Protein AF-A0A9D1SHS4-F1 (afdb_monomer_lite)

Structure (mmCIF, N/CA/C/O backbone):
data_AF-A0A9D1SHS4-F1
#
_entry.id   AF-A0A9D1SHS4-F1
#
loop_
_atom_site.group_PDB
_atom_site.id
_atom_site.type_symbol
_atom_site.label_atom_id
_atom_site.label_alt_id
_atom_site.label_comp_id
_atom_site.label_asym_id
_atom_site.label_entity_id
_atom_site.label_seq_id
_atom_site.pdbx_PDB_ins_code
_atom_site.Cartn_x
_atom_site.Cartn_y
_atom_site.Cartn_z
_atom_site.occupancy
_atom_site.B_iso_or_equiv
_atom_site.auth_seq_id
_atom_site.auth_comp_id
_atom_site.auth_asym_id
_atom_site.auth_atom_id
_atom_site.pdbx_PDB_model_num
ATOM 1 N N . MET A 1 1 ? -38.605 5.712 -16.152 1.00 85.75 1 MET A N 1
ATOM 2 C CA . MET A 1 1 ? -38.729 4.778 -17.290 1.00 85.75 1 MET A CA 1
ATOM 3 C C . MET A 1 1 ? -37.354 4.219 -17.601 1.00 85.75 1 MET A C 1
ATOM 5 O O . MET A 1 1 ? -36.401 4.992 -17.655 1.00 85.75 1 MET A O 1
ATOM 9 N N . THR A 1 2 ? -37.238 2.912 -17.841 1.00 88.75 2 THR A N 1
ATOM 10 C CA . THR A 1 2 ? -35.951 2.251 -18.119 1.00 88.75 2 THR A CA 1
ATOM 11 C C . THR A 1 2 ? -35.885 1.793 -19.576 1.00 88.75 2 THR A C 1
ATOM 13 O O . THR A 1 2 ? -36.768 1.078 -20.051 1.00 88.75 2 THR A O 1
ATOM 16 N N . LYS A 1 3 ? -34.841 2.205 -20.304 1.00 92.38 3 LYS A N 1
ATOM 17 C CA . LYS A 1 3 ? -34.629 1.820 -21.707 1.00 92.38 3 LYS A CA 1
ATOM 18 C C . LYS A 1 3 ? -34.015 0.420 -21.789 1.00 92.38 3 LYS A C 1
ATOM 20 O O . LYS A 1 3 ? -32.988 0.159 -21.162 1.00 92.38 3 LYS A O 1
ATOM 25 N N . CYS A 1 4 ? -34.614 -0.476 -22.572 1.00 91.88 4 CYS A N 1
ATOM 26 C CA . CYS A 1 4 ? -34.064 -1.812 -22.788 1.00 91.88 4 CYS A CA 1
ATOM 27 C C . CYS A 1 4 ? -32.752 -1.740 -23.586 1.00 91.88 4 CYS A C 1
ATOM 29 O O . CYS A 1 4 ? -32.713 -1.136 -24.656 1.00 91.88 4 CYS A O 1
ATOM 31 N N . ARG A 1 5 ? -31.686 -2.397 -23.108 1.00 91.38 5 ARG A N 1
ATOM 32 C CA . ARG A 1 5 ? -30.397 -2.457 -23.826 1.00 91.38 5 ARG A CA 1
ATOM 33 C C . ARG A 1 5 ? -30.445 -3.300 -25.104 1.00 91.38 5 ARG A C 1
ATOM 35 O O . ARG A 1 5 ? -29.647 -3.058 -25.998 1.00 91.38 5 ARG A O 1
ATOM 42 N N . VAL A 1 6 ? -31.361 -4.271 -25.185 1.00 94.81 6 VAL A N 1
ATOM 43 C CA . VAL A 1 6 ? -31.455 -5.200 -26.324 1.00 94.81 6 VAL A CA 1
ATOM 44 C C . VAL A 1 6 ? -32.275 -4.603 -27.465 1.00 94.81 6 VAL A C 1
ATOM 46 O O . VAL A 1 6 ? -31.805 -4.572 -28.595 1.00 94.81 6 VAL A O 1
ATOM 49 N N . CYS A 1 7 ? -33.485 -4.108 -27.183 1.00 95.31 7 CYS A N 1
ATOM 50 C CA . CYS A 1 7 ? -34.397 -3.618 -28.223 1.00 95.31 7 CYS A CA 1
ATOM 51 C C . CYS A 1 7 ? -34.624 -2.098 -28.211 1.00 95.31 7 CYS A C 1
ATOM 53 O O . CYS A 1 7 ? -35.271 -1.578 -29.110 1.00 95.31 7 CYS A O 1
ATOM 55 N N . GLY A 1 8 ? -34.126 -1.369 -27.207 1.00 93.88 8 GLY A N 1
ATOM 56 C CA . GLY A 1 8 ? -34.268 0.088 -27.124 1.00 93.88 8 GLY A CA 1
ATOM 57 C C . GLY A 1 8 ? -35.622 0.604 -26.622 1.00 93.88 8 GLY A C 1
ATOM 58 O O . GLY A 1 8 ? -35.743 1.812 -26.424 1.00 93.88 8 GLY A O 1
ATOM 59 N N . GLU A 1 9 ? -36.600 -0.270 -26.372 1.00 95.75 9 GLU A N 1
ATOM 60 C CA . GLU A 1 9 ? -37.947 0.108 -25.919 1.00 95.75 9 GLU A CA 1
ATOM 61 C C . GLU A 1 9 ? -37.932 0.695 -24.496 1.00 95.75 9 GLU A C 1
ATOM 63 O O . GLU A 1 9 ? -37.204 0.213 -23.615 1.00 95.75 9 GLU A O 1
ATOM 68 N N . LEU A 1 10 ? -38.752 1.718 -24.247 1.00 94.19 10 LEU A N 1
ATOM 69 C CA . LEU A 1 10 ? -38.924 2.324 -22.924 1.00 94.19 10 LEU A CA 1
ATOM 70 C C . LEU A 1 10 ? -39.943 1.524 -22.111 1.00 94.19 10 LEU A C 1
ATOM 72 O O . LEU A 1 10 ? -41.100 1.401 -22.496 1.00 94.19 10 LEU A O 1
ATOM 76 N N . ASN A 1 11 ? -39.518 0.991 -20.967 1.00 93.31 11 ASN A N 1
ATOM 77 C CA . ASN A 1 11 ? -40.385 0.232 -20.068 1.00 93.31 11 ASN A CA 1
ATOM 78 C C . ASN A 1 11 ? -40.709 1.053 -18.804 1.00 93.31 11 ASN A C 1
ATOM 80 O O . ASN A 1 11 ? -39.871 1.854 -18.363 1.00 93.31 11 ASN A O 1
ATOM 84 N N . PRO A 1 12 ? -41.904 0.874 -18.209 1.00 90.44 12 PRO A N 1
ATOM 85 C CA . PRO A 1 12 ? -42.254 1.501 -16.938 1.00 90.44 12 PRO A CA 1
ATOM 86 C C . PRO A 1 12 ? -41.336 1.007 -15.811 1.00 90.44 12 PRO A C 1
ATOM 88 O O . PRO A 1 12 ? -40.834 -0.120 -15.842 1.00 90.44 12 PRO A O 1
ATOM 91 N N . ASP A 1 13 ? -41.104 1.866 -14.819 1.00 84.69 13 ASP A N 1
ATOM 92 C CA . ASP A 1 13 ? -40.243 1.541 -13.681 1.00 84.69 13 ASP A CA 1
ATOM 93 C C . ASP A 1 13 ? -40.917 0.459 -12.819 1.00 84.69 13 ASP A C 1
ATOM 95 O O . ASP A 1 13 ? -42.064 0.613 -12.410 1.00 84.69 13 ASP A O 1
ATOM 99 N N . GLY A 1 14 ? -40.224 -0.661 -12.589 1.00 83.62 14 GLY A N 1
ATOM 100 C CA . GLY A 1 14 ? -40.730 -1.808 -11.817 1.00 83.62 14 GLY A CA 1
ATOM 101 C C . GLY A 1 14 ? -40.808 -3.134 -12.587 1.00 83.62 14 GLY A C 1
ATOM 102 O O . GLY A 1 14 ? -40.869 -4.196 -11.963 1.00 83.62 14 GLY A O 1
ATOM 103 N N . ASN A 1 15 ? -40.738 -3.114 -13.922 1.00 87.94 15 ASN A N 1
ATOM 104 C CA . ASN A 1 15 ? -40.711 -4.343 -14.718 1.00 87.94 15 ASN A CA 1
ATOM 105 C C . ASN A 1 15 ? -39.317 -4.990 -14.718 1.00 87.94 15 ASN A C 1
ATOM 107 O O . ASN A 1 15 ? -38.337 -4.382 -15.136 1.00 87.94 15 ASN A O 1
ATOM 111 N N . LYS A 1 16 ? -39.239 -6.268 -14.320 1.00 91.81 16 LYS A N 1
ATOM 112 C CA . LYS A 1 16 ? -37.991 -7.064 -14.335 1.00 91.81 16 LYS A CA 1
ATOM 113 C C . LYS A 1 16 ? -37.551 -7.483 -15.744 1.00 91.81 16 LYS A C 1
ATOM 115 O O . LYS A 1 16 ? -36.402 -7.870 -15.947 1.00 91.81 16 LYS A O 1
ATOM 120 N N . PHE A 1 17 ? -38.468 -7.448 -16.707 1.00 94.38 17 PHE A N 1
ATOM 121 C CA . PHE A 1 17 ? -38.255 -7.883 -18.084 1.00 94.38 17 PHE A CA 1
ATOM 122 C C . PHE A 1 17 ? -38.849 -6.861 -19.049 1.00 94.38 17 PHE A C 1
ATOM 124 O O . PHE A 1 17 ? -39.842 -6.201 -18.740 1.00 94.38 17 PHE A O 1
ATOM 131 N N . CYS A 1 18 ? -38.232 -6.727 -20.216 1.00 95.12 18 CYS A N 1
ATOM 132 C CA . CYS A 1 18 ? -38.713 -5.859 -21.273 1.00 95.12 18 CYS A CA 1
ATOM 133 C C . CYS A 1 18 ? -40.005 -6.420 -21.870 1.00 95.12 18 CYS A C 1
ATOM 135 O O . CYS A 1 18 ? -40.034 -7.573 -22.295 1.00 95.12 18 CYS A O 1
ATOM 137 N N . ALA A 1 19 ? -41.043 -5.589 -21.966 1.00 95.38 19 ALA A N 1
ATOM 138 C CA . ALA A 1 19 ? -42.333 -5.985 -22.524 1.00 95.38 19 ALA A CA 1
ATOM 139 C C . ALA A 1 19 ? -42.264 -6.352 -24.020 1.00 95.38 19 ALA A C 1
ATOM 141 O O . ALA A 1 19 ? -43.064 -7.156 -24.482 1.00 95.38 19 ALA A O 1
ATOM 142 N N . ALA A 1 20 ? -41.305 -5.792 -24.768 1.00 96.69 20 ALA A N 1
ATOM 143 C CA . ALA A 1 20 ? -41.175 -6.020 -26.208 1.00 96.69 20 ALA A CA 1
ATOM 144 C C . ALA A 1 20 ? -40.340 -7.262 -26.559 1.00 96.69 20 ALA A C 1
ATOM 146 O O . ALA A 1 20 ? -40.742 -8.055 -27.402 1.00 96.69 20 ALA A O 1
ATOM 147 N N . CYS A 1 21 ? -39.170 -7.440 -25.935 1.00 95.94 21 CYS A N 1
ATOM 148 C CA . CYS A 1 21 ? -38.231 -8.510 -26.304 1.00 95.94 21 CYS A CA 1
ATOM 149 C C . CYS A 1 21 ? -38.042 -9.595 -25.234 1.00 95.94 21 CYS A C 1
ATOM 151 O O . CYS A 1 21 ? -37.288 -10.538 -25.456 1.00 95.94 21 CYS A O 1
ATOM 153 N N . GLY A 1 22 ? -38.652 -9.456 -24.053 1.00 94.12 22 GLY A N 1
ATOM 154 C CA . GLY A 1 22 ? -38.495 -10.399 -22.939 1.00 94.12 22 GLY A CA 1
ATOM 155 C C . GLY A 1 22 ? -37.121 -10.377 -22.255 1.00 94.12 22 GLY A C 1
ATOM 156 O O . GLY A 1 22 ? -36.925 -11.077 -21.263 1.00 94.12 22 GLY A O 1
ATOM 157 N N . ALA A 1 23 ? -36.165 -9.568 -22.730 1.00 93.62 23 ALA A N 1
ATOM 158 C CA . ALA A 1 23 ? -34.849 -9.454 -22.108 1.00 93.62 23 ALA A CA 1
ATOM 159 C C . ALA A 1 23 ? -34.958 -8.901 -20.681 1.00 93.62 23 ALA A C 1
ATOM 161 O O . ALA A 1 23 ? -35.739 -7.983 -20.414 1.00 93.62 23 ALA A O 1
ATOM 162 N N . ARG A 1 24 ? -34.157 -9.440 -19.758 1.00 91.56 24 ARG A N 1
ATOM 163 C CA . ARG A 1 24 ? -34.124 -8.984 -18.365 1.00 91.56 24 ARG A CA 1
ATOM 164 C C . ARG A 1 24 ? -33.638 -7.536 -18.319 1.00 91.56 24 ARG A C 1
ATOM 166 O O . ARG A 1 24 ? -32.567 -7.219 -18.832 1.00 91.56 24 ARG A O 1
ATOM 173 N N . LEU A 1 25 ? -34.442 -6.659 -17.730 1.00 88.25 25 LEU A N 1
ATOM 174 C CA . LEU A 1 25 ? -34.037 -5.289 -17.454 1.00 88.25 25 LEU A CA 1
ATOM 175 C C . LEU A 1 25 ? -33.214 -5.358 -16.171 1.00 88.25 25 LEU A C 1
ATOM 177 O O . LEU A 1 25 ? -33.754 -5.602 -15.095 1.00 88.25 25 LEU A O 1
ATOM 181 N N . GLU A 1 26 ? -31.892 -5.257 -16.295 1.00 77.81 26 GLU A N 1
ATOM 182 C CA . GLU A 1 26 ? -31.048 -5.068 -15.120 1.00 77.81 26 GLU A CA 1
ATOM 183 C C . GLU A 1 26 ? -31.506 -3.789 -14.425 1.00 77.81 26 GLU A C 1
ATOM 185 O O . GLU A 1 26 ? -31.572 -2.722 -15.045 1.00 77.81 26 GLU A O 1
ATOM 190 N N . ASP A 1 27 ? -31.843 -3.910 -13.142 1.00 77.62 27 ASP A N 1
ATOM 191 C CA . ASP A 1 27 ? -32.099 -2.775 -12.269 1.00 77.62 27 ASP A CA 1
ATOM 192 C C . ASP A 1 27 ? -30.769 -2.015 -12.137 1.00 77.62 27 ASP A C 1
ATOM 194 O O . ASP A 1 27 ? -30.039 -2.200 -11.164 1.00 77.62 27 ASP A O 1
ATOM 198 N N . ASN A 1 28 ? -30.414 -1.187 -13.126 1.00 73.06 28 ASN A N 1
ATOM 199 C CA . ASN A 1 28 ? -29.162 -0.422 -13.132 1.00 73.06 28 ASN A CA 1
ATOM 200 C C . ASN A 1 28 ? -29.020 0.389 -11.835 1.00 73.06 28 ASN A C 1
ATOM 202 O O . ASN A 1 28 ? -27.916 0.577 -11.345 1.00 73.06 28 ASN A O 1
ATOM 206 N N . ALA A 1 29 ? -30.146 0.795 -11.239 1.00 77.44 29 ALA A N 1
ATOM 207 C CA . ALA A 1 29 ? -30.195 1.428 -9.928 1.00 77.44 29 ALA A CA 1
ATOM 208 C C . ALA A 1 29 ? -29.716 0.511 -8.787 1.00 77.44 29 ALA A C 1
ATOM 210 O O . ALA A 1 29 ? -28.988 0.970 -7.916 1.00 77.44 29 ALA A O 1
ATOM 211 N N . LYS A 1 30 ? -30.077 -0.781 -8.783 1.00 83.06 30 LYS A N 1
ATOM 212 C CA . LYS A 1 30 ? -29.597 -1.732 -7.766 1.00 83.06 30 LYS A CA 1
ATOM 213 C C . LYS A 1 30 ? -28.137 -2.096 -7.983 1.00 83.06 30 LYS A C 1
ATOM 215 O O . LYS A 1 30 ? -27.411 -2.137 -7.004 1.00 83.06 30 LYS A O 1
ATOM 220 N N . ALA A 1 31 ? -27.716 -2.312 -9.230 1.00 82.94 31 ALA A N 1
ATOM 221 C CA . ALA A 1 31 ? -26.314 -2.587 -9.547 1.00 82.94 31 ALA A CA 1
ATOM 222 C C . ALA A 1 31 ? -25.409 -1.406 -9.151 1.00 82.94 31 ALA A C 1
ATOM 224 O O . ALA A 1 31 ? -24.409 -1.601 -8.466 1.00 82.94 31 ALA A O 1
ATOM 225 N N . ALA A 1 32 ? -25.818 -0.176 -9.485 1.00 83.38 32 ALA A N 1
ATOM 226 C CA . ALA A 1 32 ? -25.113 1.035 -9.075 1.00 83.38 32 ALA A CA 1
ATOM 227 C C . ALA A 1 32 ? -25.114 1.222 -7.549 1.00 83.38 32 ALA A C 1
ATOM 229 O O . ALA A 1 32 ? -24.103 1.628 -6.987 1.00 83.38 32 ALA A O 1
ATOM 230 N N . LEU A 1 33 ? -26.216 0.895 -6.859 1.00 88.69 33 LEU A N 1
ATOM 231 C CA . LEU A 1 33 ? -26.272 0.940 -5.395 1.00 88.69 33 LEU A CA 1
ATOM 232 C C . LEU A 1 33 ? -25.323 -0.087 -4.762 1.00 88.69 33 LEU A C 1
ATOM 234 O O . LEU A 1 33 ? -24.603 0.254 -3.830 1.00 88.69 33 LEU A O 1
ATOM 238 N N . THR A 1 34 ? -25.303 -1.329 -5.253 1.00 90.44 34 THR A N 1
ATOM 239 C CA . THR A 1 34 ? -24.401 -2.367 -4.734 1.00 90.44 34 THR A CA 1
ATOM 240 C C . THR A 1 34 ? -22.940 -2.028 -4.995 1.00 90.44 34 THR A C 1
ATOM 242 O O . THR A 1 34 ? -22.117 -2.215 -4.110 1.00 90.44 34 THR A O 1
ATOM 245 N N . GLU A 1 35 ? -22.626 -1.463 -6.162 1.00 93.31 35 GLU A N 1
ATOM 246 C CA . GLU A 1 35 ? -21.274 -1.003 -6.486 1.00 93.31 35 GLU A CA 1
ATOM 247 C C . GLU A 1 35 ? -20.860 0.188 -5.608 1.00 93.31 35 GLU A C 1
ATOM 249 O O . GLU A 1 35 ? -19.741 0.228 -5.100 1.00 93.31 35 GLU A O 1
ATOM 254 N N . ALA A 1 36 ? -21.770 1.136 -5.362 1.00 92.69 36 ALA A N 1
ATOM 255 C CA . ALA A 1 36 ? -21.526 2.249 -4.450 1.00 92.69 36 ALA A CA 1
ATOM 256 C C . ALA A 1 36 ? -21.304 1.774 -3.005 1.00 92.69 36 ALA A C 1
ATOM 258 O O . ALA A 1 36 ? -20.409 2.285 -2.336 1.00 92.69 36 ALA A O 1
ATOM 259 N N . LEU A 1 37 ? -22.073 0.785 -2.535 1.00 95.12 37 LEU A N 1
ATOM 260 C CA . LEU A 1 37 ? -21.889 0.184 -1.211 1.00 95.12 37 LEU A CA 1
ATOM 261 C C . LEU A 1 37 ? -20.557 -0.560 -1.108 1.00 95.12 37 LEU A C 1
ATOM 263 O O . LEU A 1 37 ? -19.824 -0.340 -0.151 1.00 95.12 37 LEU A O 1
ATOM 267 N N . GLU A 1 38 ? -20.198 -1.368 -2.105 1.00 95.25 38 GLU A N 1
ATOM 268 C CA . GLU A 1 38 ? -18.922 -2.091 -2.114 1.00 95.25 38 GLU A CA 1
ATOM 269 C C . GLU A 1 38 ? -17.724 -1.123 -2.155 1.00 95.25 38 GLU A C 1
ATOM 271 O O . GLU A 1 38 ? -16.704 -1.343 -1.500 1.00 95.25 38 GLU A O 1
ATOM 276 N N . ASN A 1 39 ? -17.842 -0.018 -2.895 1.00 94.44 39 ASN A N 1
ATOM 277 C CA . ASN A 1 39 ? -16.818 1.025 -2.915 1.00 94.44 39 ASN A CA 1
ATOM 278 C C . ASN A 1 39 ? -16.734 1.770 -1.576 1.00 94.44 39 ASN A C 1
ATOM 280 O O . ASN A 1 39 ? -15.627 1.996 -1.089 1.00 94.44 39 ASN A O 1
ATOM 284 N N . ALA A 1 40 ? -17.871 2.085 -0.950 1.00 93.62 40 ALA A N 1
ATOM 285 C CA . ALA A 1 40 ? -17.907 2.708 0.370 1.00 93.62 40 ALA A CA 1
ATOM 286 C C . ALA A 1 40 ? -17.317 1.793 1.458 1.00 93.62 40 ALA A C 1
ATOM 288 O O . ALA A 1 40 ? -16.563 2.266 2.305 1.00 93.62 40 ALA A O 1
ATOM 289 N N . GLU A 1 41 ? -17.589 0.485 1.413 1.00 93.88 41 GLU A N 1
ATOM 290 C CA . GLU A 1 41 ? -16.980 -0.506 2.313 1.00 93.88 41 GLU A CA 1
ATOM 291 C C . GLU A 1 41 ? -15.459 -0.563 2.129 1.00 93.88 41 GLU A C 1
ATOM 293 O O . GLU A 1 41 ? -14.711 -0.485 3.104 1.00 93.88 41 GLU A O 1
ATOM 298 N N . LYS A 1 42 ? -14.976 -0.595 0.881 1.00 92.19 42 LYS A N 1
ATOM 299 C CA . LYS A 1 42 ? -13.532 -0.571 0.588 1.00 92.19 42 LYS A CA 1
ATOM 300 C C . LYS A 1 42 ? -12.858 0.719 1.050 1.00 92.19 42 LYS A C 1
ATOM 302 O O . LYS A 1 42 ? -11.709 0.676 1.491 1.00 92.19 42 LYS A O 1
ATOM 307 N N . GLU A 1 43 ? -13.516 1.866 0.908 1.00 91.06 43 GLU A N 1
ATOM 308 C CA . GLU A 1 43 ? -12.998 3.143 1.408 1.00 91.06 43 GLU A CA 1
ATOM 309 C C . GLU A 1 43 ? -12.975 3.180 2.935 1.00 91.06 43 GLU A C 1
ATOM 311 O O . GLU A 1 43 ? -11.965 3.584 3.513 1.00 91.06 43 GLU A O 1
ATOM 316 N N . PHE A 1 44 ? -14.023 2.678 3.586 1.00 93.56 44 PHE A N 1
ATOM 317 C CA . PHE A 1 44 ? -14.084 2.575 5.040 1.00 93.56 44 PHE A CA 1
ATOM 318 C C . PHE A 1 44 ? -12.993 1.650 5.593 1.00 93.56 44 PHE A C 1
ATOM 320 O O . PHE A 1 44 ? -12.296 2.015 6.541 1.00 93.56 44 PHE A O 1
ATOM 327 N N . ASP A 1 45 ? -12.768 0.496 4.963 1.00 88.44 45 ASP A N 1
ATOM 328 C CA . ASP A 1 45 ? -11.693 -0.423 5.339 1.00 88.44 45 ASP A CA 1
ATOM 329 C C . ASP A 1 45 ? -10.315 0.239 5.200 1.00 88.44 45 ASP A C 1
ATOM 331 O O . ASP A 1 45 ? -9.474 0.122 6.097 1.00 88.44 45 ASP A O 1
ATOM 335 N N . LYS A 1 46 ? -10.085 0.998 4.121 1.00 88.44 46 LYS A N 1
ATOM 336 C CA . LYS A 1 46 ? -8.841 1.764 3.928 1.00 88.44 46 LYS A CA 1
ATOM 337 C C . LYS A 1 46 ? -8.662 2.847 4.988 1.00 88.44 46 LYS A C 1
ATOM 339 O O . LYS A 1 46 ? -7.575 2.954 5.558 1.00 88.44 46 LYS A O 1
ATOM 344 N N . ASP A 1 47 ? -9.703 3.622 5.279 1.00 88.06 47 ASP A N 1
ATOM 345 C CA . ASP A 1 47 ? -9.649 4.674 6.297 1.00 88.06 47 ASP A CA 1
ATOM 346 C C . ASP A 1 47 ? -9.461 4.085 7.706 1.00 88.06 47 ASP A C 1
ATOM 348 O O . ASP A 1 47 ? -8.701 4.630 8.516 1.00 88.06 47 ASP A O 1
ATOM 352 N N . SER A 1 48 ? -10.047 2.916 7.980 1.00 90.12 48 SER A N 1
ATOM 353 C CA . SER A 1 48 ? -9.835 2.197 9.238 1.00 90.12 48 SER A CA 1
ATOM 354 C C . SER A 1 48 ? -8.361 1.806 9.416 1.00 90.12 48 SER A C 1
ATOM 356 O O . SER A 1 48 ? -7.782 2.096 10.467 1.00 90.12 48 SER A O 1
ATOM 358 N N . LEU A 1 49 ? -7.716 1.270 8.368 1.00 88.81 49 LEU A N 1
ATOM 359 C CA . LEU A 1 49 ? -6.291 0.915 8.361 1.00 88.81 49 LEU A CA 1
ATOM 360 C C . LEU A 1 49 ? -5.399 2.143 8.539 1.00 88.81 49 LEU A C 1
ATOM 362 O O . LEU A 1 49 ? -4.425 2.099 9.292 1.00 88.81 49 LEU A O 1
ATOM 366 N N . VAL A 1 50 ? -5.754 3.251 7.887 1.00 89.44 50 VAL A N 1
ATOM 367 C CA . VAL A 1 50 ? -5.058 4.534 8.017 1.00 89.44 50 VAL A CA 1
ATOM 368 C C . VAL A 1 50 ? -5.176 5.089 9.432 1.00 89.44 50 VAL A C 1
ATOM 370 O O . VAL A 1 50 ? -4.283 5.802 9.862 1.00 89.44 50 VAL A O 1
ATOM 373 N N . SER A 1 51 ? -6.212 4.782 10.204 1.00 88.44 51 SER A N 1
ATOM 374 C CA . SER A 1 51 ? -6.357 5.297 11.576 1.00 88.44 51 SER A CA 1
ATOM 375 C C . SER A 1 51 ? -5.728 4.411 12.667 1.00 88.44 51 SER A C 1
ATOM 377 O O . SER A 1 51 ? -5.715 4.803 13.839 1.00 88.44 51 SER A O 1
ATOM 379 N N . MET A 1 52 ? -5.193 3.234 12.315 1.00 85.81 52 MET A N 1
ATOM 380 C CA . MET A 1 52 ? -4.658 2.286 13.296 1.00 85.81 52 MET A CA 1
ATOM 381 C C . MET A 1 52 ? -3.291 2.721 13.840 1.00 85.81 52 MET A C 1
ATOM 383 O O . MET A 1 52 ? -2.282 2.696 13.140 1.00 85.81 52 MET A O 1
ATOM 387 N N . ASP A 1 53 ? -3.251 3.049 15.130 1.00 85.56 53 ASP A N 1
ATOM 388 C CA . ASP A 1 53 ? -2.013 3.274 15.877 1.00 85.56 53 ASP A CA 1
ATOM 389 C C . ASP A 1 53 ? -1.549 1.955 16.517 1.00 85.56 53 ASP A C 1
ATOM 391 O O . ASP A 1 53 ? -2.370 1.177 17.013 1.00 85.56 53 ASP A O 1
ATOM 395 N N . LYS A 1 54 ? -0.232 1.704 16.557 1.00 87.25 54 LYS A N 1
ATOM 396 C CA . LYS A 1 54 ? 0.349 0.463 17.109 1.00 87.25 54 LYS A CA 1
ATOM 397 C C . LYS A 1 54 ? -0.138 0.154 18.531 1.00 87.25 54 LYS A C 1
ATOM 399 O O . LYS A 1 54 ? -0.432 -0.997 18.838 1.00 87.25 54 LYS A O 1
ATOM 404 N N . SER A 1 55 ? -0.305 1.188 19.353 1.00 85.81 55 SER A N 1
ATOM 405 C CA . SER A 1 55 ? -0.763 1.084 20.742 1.00 85.81 55 SER A CA 1
ATOM 406 C C . SER A 1 55 ? -2.220 0.634 20.895 1.00 85.81 55 SER A C 1
ATOM 408 O O . SER A 1 55 ? -2.575 0.107 21.950 1.00 85.81 55 SER A O 1
ATOM 410 N N . ARG A 1 56 ? -3.063 0.813 19.866 1.00 87.06 56 ARG A N 1
ATOM 411 C CA . ARG A 1 56 ? -4.476 0.394 19.887 1.00 87.06 56 ARG A CA 1
ATOM 412 C C . ARG A 1 56 ? -4.703 -1.017 19.383 1.00 87.06 56 ARG A C 1
ATOM 414 O O . ARG A 1 56 ? -5.804 -1.542 19.530 1.00 87.06 56 ARG A O 1
ATOM 421 N N . ILE A 1 57 ? -3.699 -1.638 18.770 1.00 90.75 57 ILE A N 1
ATOM 422 C CA . ILE A 1 57 ? -3.858 -3.016 18.331 1.00 90.75 57 ILE A CA 1
ATOM 423 C C . ILE A 1 57 ? -3.822 -3.901 19.566 1.00 90.75 57 ILE A C 1
ATOM 425 O O . ILE A 1 57 ? -2.849 -3.924 20.323 1.00 90.75 57 ILE A O 1
ATOM 429 N N . THR A 1 58 ? -4.902 -4.638 19.765 1.00 93.75 58 THR A N 1
ATOM 430 C CA . THR A 1 58 ? -5.025 -5.623 20.825 1.00 93.75 58 THR A CA 1
ATOM 431 C C . THR A 1 58 ? -5.036 -7.031 20.239 1.00 93.75 58 THR A C 1
ATOM 433 O O . THR A 1 58 ? -5.357 -7.236 19.067 1.00 93.75 58 THR A O 1
ATOM 436 N N . TYR A 1 59 ? -4.635 -8.012 21.044 1.00 94.31 59 TYR A N 1
ATOM 437 C CA . TYR A 1 59 ? -4.755 -9.431 20.729 1.00 94.31 59 TYR A CA 1
ATOM 438 C C . TYR A 1 59 ? -5.518 -10.144 21.842 1.00 94.31 59 TYR A C 1
ATOM 440 O O . TYR A 1 59 ? -5.389 -9.814 23.024 1.00 94.31 59 TYR A O 1
ATOM 448 N N . VAL A 1 60 ? -6.294 -11.156 21.464 1.00 95.50 60 VAL A N 1
ATOM 449 C CA . VAL A 1 60 ? -7.011 -12.010 22.413 1.00 95.50 60 VAL A CA 1
ATOM 450 C C . VAL A 1 60 ? -6.111 -13.183 22.790 1.00 95.50 60 VAL A C 1
ATOM 452 O O . VAL A 1 60 ? -5.588 -13.892 21.928 1.00 95.50 60 VAL A O 1
ATOM 455 N N . CYS A 1 61 ? -5.892 -13.397 24.086 1.00 96.56 61 CYS A N 1
ATOM 456 C CA . CYS A 1 61 ? -5.120 -14.542 24.553 1.00 96.56 61 CYS A CA 1
ATOM 457 C C . CYS A 1 61 ? -5.877 -15.848 24.268 1.00 96.56 61 CYS A C 1
ATOM 459 O O . CYS A 1 61 ? -6.965 -16.056 24.797 1.00 96.56 61 CYS A O 1
ATOM 461 N N . SER A 1 62 ? -5.262 -16.776 23.532 1.00 95.12 62 SER A N 1
ATOM 462 C CA . SER A 1 62 ? -5.871 -18.070 23.181 1.00 95.12 62 SER A CA 1
ATOM 463 C C . SER A 1 62 ? -6.145 -19.002 24.367 1.00 95.12 62 SER A C 1
ATOM 465 O O . SER A 1 62 ? -6.828 -20.004 24.200 1.00 95.12 62 SER A O 1
ATOM 467 N N . VAL A 1 63 ? -5.604 -18.705 25.553 1.00 96.75 63 VAL A N 1
ATOM 468 C CA . VAL A 1 63 ? -5.797 -19.534 26.755 1.00 96.75 63 VAL A CA 1
ATOM 469 C C . VAL A 1 63 ? -6.858 -18.979 27.688 1.00 96.75 63 VAL A C 1
ATOM 471 O O . VAL A 1 63 ? -7.691 -19.737 28.163 1.00 96.75 63 VAL A O 1
ATOM 474 N N . CYS A 1 64 ? -6.831 -17.678 27.977 1.00 96.62 64 CYS A N 1
ATOM 475 C CA . CYS A 1 64 ? -7.734 -17.079 28.968 1.00 96.62 64 CYS A CA 1
ATOM 476 C C . CYS A 1 64 ? -8.739 -16.082 28.378 1.00 96.62 64 CYS A C 1
ATOM 478 O O . CYS A 1 64 ? -9.522 -15.506 29.129 1.00 96.62 64 CYS A O 1
ATOM 480 N N . GLY A 1 65 ? -8.688 -15.826 27.067 1.00 96.25 65 GLY A N 1
ATOM 481 C CA . GLY A 1 65 ? -9.582 -14.893 26.380 1.00 96.25 65 GLY A CA 1
ATOM 482 C C . GLY A 1 65 ? -9.380 -13.419 26.741 1.00 96.25 65 GLY A C 1
ATOM 483 O O . GLY A 1 65 ? -10.157 -12.582 26.294 1.00 96.25 65 GLY A O 1
ATOM 484 N N . SER A 1 66 ? -8.369 -13.063 27.546 1.00 97.06 66 SER A N 1
ATOM 485 C CA . SER A 1 66 ? -8.139 -11.658 27.888 1.00 97.06 66 SER A CA 1
ATOM 486 C C . SER A 1 66 ? -7.605 -10.884 26.682 1.00 97.06 66 SER A C 1
ATOM 488 O O . SER A 1 66 ? -6.756 -11.376 25.933 1.00 97.06 66 SER A O 1
ATOM 490 N N . VAL A 1 67 ? -8.101 -9.662 26.514 1.00 96.38 67 VAL A N 1
ATOM 491 C CA . VAL A 1 67 ? -7.630 -8.712 25.506 1.00 96.38 67 VAL A CA 1
ATOM 492 C C . VAL A 1 67 ? -6.370 -8.043 26.055 1.00 96.38 67 VAL A C 1
ATOM 494 O O . VAL A 1 67 ? -6.382 -7.511 27.161 1.00 96.38 67 VAL A O 1
ATOM 497 N N . ASN A 1 68 ? -5.262 -8.127 25.326 1.00 96.31 68 ASN A N 1
ATOM 498 C CA . ASN A 1 68 ? -3.974 -7.549 25.715 1.00 96.31 68 ASN A CA 1
ATOM 499 C C . ASN A 1 68 ? -3.466 -6.628 24.604 1.00 96.31 68 ASN A C 1
ATOM 501 O O . ASN A 1 68 ? -3.791 -6.830 23.436 1.00 96.31 68 ASN A O 1
ATOM 505 N N . ARG A 1 69 ? -2.631 -5.644 24.941 1.00 95.06 69 ARG A N 1
ATOM 506 C CA . ARG A 1 69 ? -2.010 -4.759 2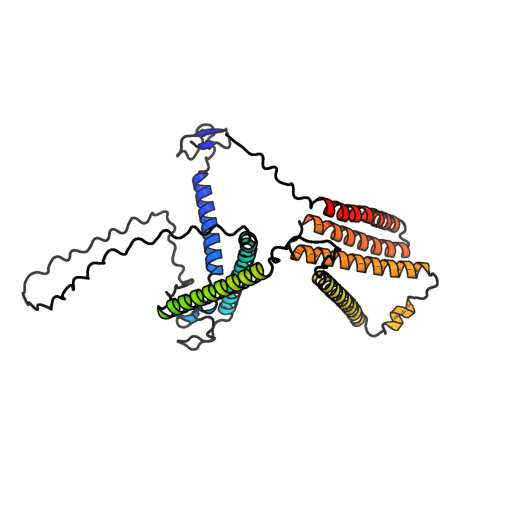3.941 1.00 95.06 69 ARG A CA 1
ATOM 507 C C . ARG A 1 69 ? -0.952 -5.516 23.139 1.00 95.06 69 ARG A C 1
ATOM 509 O O . ARG A 1 69 ? -0.219 -6.328 23.705 1.00 95.06 69 ARG A O 1
ATOM 516 N N . ILE A 1 70 ? -0.837 -5.236 21.840 1.00 94.12 70 ILE A N 1
ATOM 517 C CA . ILE A 1 70 ? 0.122 -5.916 20.953 1.00 94.12 70 ILE A CA 1
ATOM 518 C C . ILE A 1 70 ? 1.580 -5.687 21.368 1.00 94.12 70 ILE A C 1
ATOM 520 O O . ILE A 1 70 ? 2.430 -6.503 21.035 1.00 94.12 70 ILE A O 1
ATOM 524 N N . ASP A 1 71 ? 1.868 -4.613 22.108 1.00 92.44 71 ASP A N 1
ATOM 525 C CA . ASP A 1 71 ? 3.208 -4.311 22.620 1.00 92.44 71 ASP A CA 1
ATOM 526 C C . ASP A 1 71 ? 3.596 -5.185 23.829 1.00 92.44 71 ASP A C 1
ATOM 528 O O . ASP A 1 71 ? 4.771 -5.281 24.168 1.00 92.44 71 ASP A O 1
ATOM 532 N N . GLN A 1 72 ? 2.638 -5.866 24.470 1.00 94.81 72 GLN A N 1
ATOM 533 C CA . GLN A 1 72 ? 2.919 -6.776 25.583 1.00 94.81 72 GLN A CA 1
ATOM 534 C C . GLN A 1 72 ? 3.308 -8.163 25.064 1.00 94.81 72 GLN A C 1
ATOM 536 O O . GLN A 1 72 ? 2.521 -8.832 24.386 1.00 94.81 72 GLN A O 1
ATOM 541 N N . ASP A 1 73 ? 4.505 -8.631 25.416 1.00 96.12 73 ASP A N 1
ATOM 542 C CA . ASP A 1 73 ? 5.030 -9.939 24.984 1.00 96.12 73 ASP A CA 1
ATOM 543 C C . ASP A 1 73 ? 4.339 -11.133 25.647 1.00 96.12 73 ASP A C 1
ATOM 545 O O . ASP A 1 73 ? 4.409 -12.261 25.152 1.00 96.12 73 ASP A O 1
ATOM 549 N N . LYS A 1 74 ? 3.651 -10.889 26.762 1.00 97.75 74 LYS A N 1
ATOM 550 C CA . LYS A 1 74 ? 2.932 -11.893 27.545 1.00 97.75 74 LYS A CA 1
ATOM 551 C C . LYS A 1 74 ? 1.529 -11.399 27.863 1.00 97.75 74 LYS A C 1
ATOM 553 O O . LYS A 1 74 ? 1.288 -10.200 27.975 1.00 97.75 74 LYS A O 1
ATOM 558 N N . CYS A 1 75 ? 0.609 -12.338 28.031 1.00 97.75 75 CYS A N 1
ATOM 559 C CA . CYS A 1 75 ? -0.741 -12.053 28.488 1.00 97.75 75 CYS A CA 1
ATOM 560 C C . CYS A 1 75 ? -0.719 -11.533 29.934 1.00 97.75 75 CYS A C 1
ATOM 562 O O . CYS A 1 75 ? -0.196 -12.217 30.813 1.00 97.75 75 CYS A O 1
ATOM 564 N N . SER A 1 76 ? -1.372 -10.401 30.202 1.00 97.44 76 SER A N 1
ATOM 565 C CA . SER A 1 76 ? -1.483 -9.800 31.544 1.00 97.44 76 SER A CA 1
ATOM 566 C C . SER A 1 76 ? -2.141 -10.727 32.575 1.00 97.44 76 SER A C 1
ATOM 568 O O . SER A 1 76 ? -1.742 -10.744 33.733 1.00 97.44 76 SER A O 1
ATOM 570 N N . ARG A 1 77 ? -3.121 -11.538 32.150 1.00 97.88 77 ARG A N 1
ATOM 571 C CA . ARG A 1 77 ? -3.879 -12.432 33.039 1.00 97.88 77 ARG A CA 1
ATOM 572 C C . ARG A 1 77 ? -3.222 -13.791 33.311 1.00 97.88 77 ARG A C 1
ATOM 574 O O . ARG A 1 77 ? -3.224 -14.235 34.449 1.00 97.88 77 ARG A O 1
ATOM 581 N N . CYS A 1 78 ? -2.707 -14.479 32.287 1.00 97.31 78 CYS A N 1
ATOM 582 C CA . CYS A 1 78 ? -2.180 -15.850 32.426 1.00 97.31 78 CYS A CA 1
ATOM 583 C C . CYS A 1 78 ? -0.664 -15.984 32.207 1.00 97.31 78 CYS A C 1
ATOM 585 O O . CYS A 1 78 ? -0.132 -17.087 32.297 1.00 97.31 78 CYS A O 1
ATOM 587 N N . GLY A 1 79 ? 0.040 -14.905 31.849 1.00 97.62 79 GLY A N 1
ATOM 588 C CA . GLY A 1 79 ? 1.492 -14.908 31.628 1.00 97.62 79 GLY A CA 1
ATOM 589 C C . GLY A 1 79 ? 1.974 -15.643 30.370 1.00 97.62 79 GLY A C 1
ATOM 590 O O . GLY A 1 79 ? 3.168 -15.601 30.065 1.00 97.62 79 GLY A O 1
ATOM 591 N N . LYS A 1 80 ? 1.082 -16.294 29.609 1.00 97.69 80 LYS A N 1
ATOM 592 C CA . LYS A 1 80 ? 1.458 -17.016 28.386 1.00 97.69 80 LYS A CA 1
ATOM 593 C C . LYS A 1 80 ? 2.013 -16.047 27.332 1.00 97.69 80 LYS A C 1
AT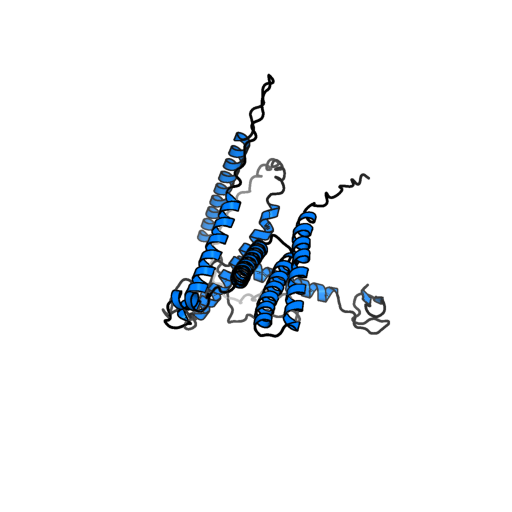OM 595 O O . LYS A 1 80 ? 1.434 -14.969 27.160 1.00 97.69 80 LYS A O 1
ATOM 600 N N . PRO A 1 81 ? 3.102 -16.401 26.623 1.00 97.12 81 PRO A N 1
ATOM 601 C CA . PRO A 1 81 ? 3.648 -15.554 25.572 1.00 97.12 81 PRO A CA 1
ATOM 602 C C . PRO A 1 81 ? 2.648 -15.356 24.434 1.00 97.12 81 PRO A C 1
ATOM 604 O O . PRO A 1 81 ? 1.870 -16.256 24.095 1.00 97.12 81 PRO A O 1
ATOM 607 N N . ARG A 1 82 ? 2.695 -14.168 23.835 1.00 96.25 82 ARG A N 1
ATOM 608 C CA . ARG A 1 82 ? 1.888 -13.800 22.673 1.00 96.25 82 ARG A CA 1
ATOM 609 C C . ARG A 1 82 ? 2.211 -14.726 21.489 1.00 96.25 82 ARG A C 1
ATOM 611 O O . ARG A 1 82 ? 3.388 -14.958 21.201 1.00 96.25 82 ARG A O 1
ATOM 618 N N . PRO A 1 83 ? 1.207 -15.234 20.756 1.00 94.38 83 PRO A N 1
ATOM 619 C CA . PRO A 1 83 ? 1.457 -15.967 19.519 1.00 94.38 83 PRO A CA 1
ATOM 620 C C . PRO A 1 83 ? 2.153 -15.067 18.486 1.00 94.38 83 PRO A C 1
ATOM 622 O O . PRO A 1 83 ? 1.723 -13.946 18.208 1.00 94.38 83 PRO A O 1
ATOM 625 N N . ARG A 1 84 ? 3.238 -15.570 17.884 1.00 94.56 84 ARG A N 1
ATOM 626 C CA . ARG A 1 84 ? 4.046 -14.824 16.903 1.00 94.56 84 ARG A CA 1
ATOM 627 C C . ARG A 1 84 ? 3.241 -14.412 15.662 1.00 94.56 84 ARG A C 1
ATOM 629 O O . ARG A 1 84 ? 3.521 -13.366 15.085 1.00 94.56 84 ARG A O 1
ATOM 636 N N . SER A 1 85 ? 2.247 -15.207 15.266 1.00 94.00 85 SER A N 1
ATOM 637 C CA . SER A 1 85 ? 1.378 -14.937 14.113 1.00 94.00 85 SER A CA 1
ATOM 638 C C . SER A 1 85 ? 0.569 -13.648 14.272 1.00 94.00 85 SER A C 1
ATOM 640 O O . SER A 1 85 ? 0.558 -12.834 13.353 1.00 94.00 85 SER A O 1
ATOM 642 N N . GLU A 1 86 ? -0.031 -13.419 15.444 1.00 89.69 86 GLU A N 1
ATOM 643 C CA . GLU A 1 86 ? -0.828 -12.214 15.727 1.00 89.69 86 GLU A CA 1
ATOM 644 C C . GLU A 1 86 ? 0.026 -10.949 15.656 1.00 89.69 86 GLU A C 1
ATOM 646 O O . GLU A 1 86 ? -0.369 -9.947 15.066 1.00 89.69 86 GLU A O 1
ATOM 651 N N . TYR A 1 87 ? 1.254 -11.024 16.174 1.00 92.00 87 TYR A N 1
ATOM 652 C CA . TYR A 1 87 ? 2.205 -9.919 16.091 1.00 92.00 87 TYR A CA 1
ATOM 653 C C . TYR A 1 87 ? 2.581 -9.575 14.649 1.00 92.00 87 TYR A C 1
ATOM 655 O O . TYR A 1 87 ? 2.572 -8.410 14.258 1.00 92.00 87 TYR A O 1
ATOM 663 N N . ILE A 1 88 ? 2.907 -10.591 13.845 1.00 94.19 88 ILE A N 1
ATOM 664 C CA . ILE A 1 88 ? 3.299 -10.387 12.446 1.00 94.19 88 ILE A CA 1
ATOM 665 C C . ILE A 1 88 ? 2.116 -9.848 11.630 1.00 94.19 88 ILE A C 1
ATOM 667 O O . ILE A 1 88 ? 2.310 -8.958 10.801 1.00 94.19 88 ILE A O 1
ATOM 671 N N . ASN A 1 89 ? 0.898 -10.335 11.877 1.00 93.25 89 ASN A N 1
ATOM 672 C CA . ASN A 1 89 ? -0.309 -9.844 11.211 1.00 93.25 89 ASN A CA 1
ATOM 673 C C . ASN A 1 89 ? -0.613 -8.386 11.581 1.00 93.25 89 ASN A C 1
ATOM 675 O O . ASN A 1 89 ? -0.885 -7.580 10.689 1.00 93.25 89 ASN A O 1
ATOM 679 N N . ALA A 1 90 ? -0.496 -8.027 12.862 1.00 89.81 90 ALA A N 1
ATOM 680 C CA . ALA A 1 90 ? -0.637 -6.651 13.329 1.00 89.81 90 ALA A CA 1
ATOM 681 C C . ALA A 1 90 ? 0.386 -5.712 12.669 1.00 89.81 90 ALA A C 1
ATOM 683 O O . ALA A 1 90 ? 0.009 -4.684 12.110 1.00 89.81 90 ALA A O 1
ATOM 684 N N . LEU A 1 91 ? 1.669 -6.096 12.650 1.00 92.62 91 LEU A N 1
ATOM 685 C CA . LEU A 1 91 ? 2.718 -5.315 11.987 1.00 92.62 91 LEU A CA 1
ATOM 686 C C . LEU A 1 91 ? 2.474 -5.155 10.484 1.00 92.62 91 LEU A C 1
ATOM 688 O O . LEU A 1 91 ? 2.716 -4.082 9.932 1.00 92.62 91 LEU A O 1
ATOM 692 N N . ARG A 1 92 ? 1.983 -6.204 9.811 1.00 95.44 92 ARG A N 1
ATOM 693 C CA . ARG A 1 92 ? 1.650 -6.137 8.384 1.00 95.44 92 ARG A CA 1
ATOM 694 C C . ARG A 1 92 ? 0.537 -5.120 8.121 1.00 95.44 92 ARG A C 1
ATOM 696 O O . ARG A 1 92 ? 0.666 -4.350 7.174 1.00 95.44 92 ARG A O 1
ATOM 703 N N . ARG A 1 93 ? -0.505 -5.084 8.961 1.00 91.44 93 ARG A N 1
ATOM 704 C CA . ARG A 1 93 ? -1.610 -4.116 8.844 1.00 91.44 93 ARG A CA 1
ATOM 705 C C . ARG A 1 93 ? -1.164 -2.679 9.105 1.00 91.44 93 ARG A C 1
ATOM 707 O O . ARG A 1 93 ? -1.532 -1.804 8.333 1.00 91.44 93 ARG A O 1
ATOM 714 N N . ILE A 1 94 ? -0.321 -2.446 10.118 1.00 91.94 94 ILE A N 1
ATOM 715 C CA . ILE A 1 94 ? 0.251 -1.110 10.377 1.00 91.94 94 ILE A CA 1
ATOM 716 C C . ILE A 1 94 ? 1.032 -0.631 9.156 1.00 91.94 94 ILE A C 1
ATOM 718 O O . ILE A 1 94 ? 0.786 0.460 8.657 1.00 91.94 94 ILE A O 1
ATOM 722 N N . LYS A 1 95 ? 1.918 -1.477 8.619 1.00 95.06 95 LYS A N 1
ATOM 723 C CA . LYS A 1 95 ? 2.732 -1.122 7.452 1.00 95.06 95 LYS A CA 1
ATOM 724 C C . LYS A 1 95 ? 1.879 -0.838 6.207 1.00 95.06 95 LYS A C 1
ATOM 726 O O . LYS A 1 95 ? 2.220 0.035 5.417 1.00 95.06 95 LYS A O 1
ATOM 731 N N . GLN A 1 96 ? 0.772 -1.563 6.030 1.00 94.31 96 GLN A N 1
ATOM 732 C CA . GLN A 1 96 ? -0.204 -1.284 4.970 1.00 94.31 96 GLN A CA 1
ATOM 733 C C . GLN A 1 96 ? -0.906 0.066 5.185 1.00 94.31 96 GLN A C 1
ATOM 735 O O . GLN A 1 96 ? -1.018 0.840 4.239 1.00 94.31 96 GLN A O 1
ATOM 740 N N . GLY A 1 97 ? -1.323 0.377 6.415 1.00 93.38 97 GLY A N 1
ATOM 741 C CA . GLY A 1 97 ? -1.912 1.673 6.765 1.00 93.38 97 GLY A CA 1
ATOM 742 C C . GLY A 1 97 ? -0.944 2.847 6.576 1.00 93.38 97 GLY A C 1
ATOM 743 O O . GLY A 1 97 ? -1.340 3.891 6.062 1.00 93.38 97 GLY A O 1
ATOM 744 N N . GLU A 1 98 ? 0.334 2.673 6.919 1.00 93.94 98 GLU A N 1
ATOM 745 C CA . GLU A 1 98 ? 1.391 3.670 6.689 1.00 93.94 98 GLU A CA 1
ATOM 746 C C . GLU A 1 98 ? 1.613 3.942 5.197 1.00 93.94 98 GLU A C 1
ATOM 748 O O . GLU A 1 98 ? 1.670 5.103 4.796 1.00 93.94 98 GLU A O 1
ATOM 753 N N . ALA A 1 99 ? 1.660 2.897 4.365 1.00 94.06 99 ALA A N 1
ATOM 754 C CA . ALA A 1 99 ? 1.778 3.055 2.916 1.00 94.06 99 ALA A CA 1
ATOM 755 C C . ALA A 1 99 ? 0.584 3.830 2.325 1.00 94.06 99 ALA A C 1
ATOM 757 O O . ALA A 1 99 ? 0.774 4.721 1.500 1.00 94.06 99 ALA A O 1
ATOM 758 N N . LEU A 1 100 ? -0.639 3.550 2.797 1.00 93.62 100 LEU A N 1
ATOM 759 C CA . LEU A 1 100 ? -1.843 4.285 2.390 1.00 93.62 100 LEU A CA 1
ATOM 760 C C . LEU A 1 100 ? -1.831 5.747 2.871 1.00 93.62 100 LEU A C 1
ATOM 762 O O . LEU A 1 100 ? -2.275 6.637 2.143 1.00 93.62 100 LEU A O 1
ATOM 766 N N . ARG A 1 101 ? -1.308 6.023 4.076 1.00 92.06 101 ARG A N 1
ATOM 767 C CA . ARG A 1 101 ? -1.103 7.399 4.571 1.00 92.06 101 ARG A CA 1
ATOM 768 C C . ARG A 1 101 ? -0.143 8.170 3.673 1.00 92.06 101 ARG A C 1
ATOM 770 O O . ARG A 1 101 ? -0.430 9.318 3.341 1.00 92.06 101 ARG A O 1
ATOM 777 N N . GLU A 1 102 ? 0.973 7.555 3.291 1.00 93.50 102 GLU A N 1
ATOM 778 C CA . GLU A 1 102 ? 1.965 8.171 2.407 1.00 93.50 102 GLU A CA 1
ATOM 779 C C . GLU A 1 102 ? 1.370 8.447 1.020 1.00 93.50 102 GLU A C 1
ATOM 781 O O . GLU A 1 102 ? 1.470 9.570 0.522 1.00 93.50 102 GLU A O 1
ATOM 786 N N . GLU A 1 103 ? 0.652 7.480 0.442 1.00 91.81 103 GLU A N 1
ATOM 787 C CA . GLU A 1 103 ? -0.065 7.657 -0.825 1.00 91.81 103 GLU A CA 1
ATOM 788 C C . GLU A 1 103 ? -1.055 8.832 -0.745 1.00 91.81 103 GLU A C 1
ATOM 790 O O . GLU A 1 103 ? -1.001 9.755 -1.564 1.00 91.81 103 GLU A O 1
ATOM 795 N N . ARG A 1 104 ? -1.889 8.888 0.300 1.00 90.31 104 ARG A N 1
ATOM 796 C CA . ARG A 1 104 ? -2.835 9.997 0.507 1.00 90.31 104 ARG A CA 1
ATOM 797 C C . ARG A 1 104 ? -2.121 11.338 0.692 1.00 90.31 104 ARG A C 1
ATOM 799 O O . ARG A 1 104 ? -2.559 12.342 0.131 1.00 90.31 104 ARG A O 1
ATOM 806 N N . ALA A 1 105 ? -1.009 11.370 1.425 1.00 90.88 105 ALA A N 1
ATOM 807 C CA . ALA A 1 105 ? -0.215 12.581 1.611 1.00 90.88 105 ALA A CA 1
ATOM 808 C C . ALA A 1 105 ? 0.344 13.107 0.277 1.00 90.88 105 ALA A C 1
ATOM 810 O O . ALA A 1 105 ? 0.310 14.317 0.035 1.00 90.88 105 ALA A O 1
ATOM 811 N N . THR A 1 106 ? 0.785 12.220 -0.624 1.00 90.75 106 THR A N 1
ATOM 812 C CA . THR A 1 106 ? 1.264 12.627 -1.958 1.00 90.75 106 THR A CA 1
ATOM 813 C C . THR A 1 106 ? 0.162 13.214 -2.842 1.00 90.75 106 THR A C 1
ATOM 815 O O . THR A 1 106 ? 0.433 14.146 -3.601 1.00 90.75 106 THR A O 1
ATOM 818 N N . LEU A 1 107 ? -1.079 12.733 -2.712 1.00 86.62 107 LEU A N 1
ATOM 819 C CA . LEU A 1 107 ? -2.230 13.249 -3.461 1.00 86.62 107 LEU A CA 1
ATOM 820 C C . LEU A 1 107 ? -2.708 14.618 -2.955 1.00 86.62 107 LEU A C 1
ATOM 822 O O . LEU A 1 107 ? -3.165 15.438 -3.751 1.00 86.62 107 LEU A O 1
ATOM 826 N N . VAL A 1 108 ? -2.584 14.890 -1.652 1.00 83.75 108 VAL A N 1
ATOM 827 C CA . VAL A 1 108 ? -3.046 16.150 -1.035 1.00 83.75 108 VAL A CA 1
ATOM 828 C C . VAL A 1 108 ? -2.003 17.274 -1.140 1.00 83.75 108 VAL A C 1
ATOM 830 O O . VAL A 1 108 ? -2.365 18.442 -1.302 1.00 83.75 108 VAL A O 1
ATOM 833 N N . ALA A 1 109 ? -0.706 16.945 -1.127 1.00 76.19 109 ALA A N 1
ATOM 834 C CA . ALA A 1 109 ? 0.394 17.914 -1.189 1.00 76.19 109 ALA A CA 1
ATOM 835 C C . ALA A 1 109 ? 0.319 18.978 -2.318 1.00 76.19 109 ALA A C 1
ATOM 837 O O . ALA A 1 109 ? 0.658 20.132 -2.048 1.00 76.19 109 ALA A O 1
ATOM 838 N N . PRO A 1 110 ? -0.110 18.683 -3.565 1.00 70.81 110 PRO A N 1
ATOM 839 C CA . PRO A 1 110 ? -0.141 19.692 -4.627 1.00 70.81 110 PRO A CA 1
ATOM 840 C C . PRO A 1 110 ? -1.300 20.699 -4.525 1.00 70.81 110 PRO A C 1
ATOM 842 O O . PRO A 1 110 ? -1.231 21.745 -5.170 1.00 70.81 110 PRO A O 1
ATOM 845 N N . ILE A 1 111 ? -2.343 20.428 -3.733 1.00 64.12 111 ILE A N 1
ATOM 846 C CA . ILE A 1 111 ? -3.525 21.308 -3.636 1.00 64.12 111 ILE A CA 1
ATOM 847 C C . ILE A 1 111 ? -3.284 22.446 -2.630 1.00 64.12 111 ILE A C 1
ATOM 849 O O . ILE A 1 111 ? -3.739 23.566 -2.842 1.00 64.12 111 ILE A O 1
ATOM 853 N N . ALA A 1 112 ? -2.475 22.211 -1.593 1.00 57.03 112 ALA A N 1
ATOM 854 C CA . ALA A 1 112 ? -2.207 23.185 -0.529 1.00 57.03 112 ALA A CA 1
ATOM 855 C C . ALA A 1 112 ? -1.378 24.420 -0.959 1.00 57.03 112 ALA A C 1
ATOM 857 O O . ALA A 1 112 ? -1.191 25.337 -0.166 1.00 57.03 112 ALA A O 1
ATOM 858 N N . VAL A 1 113 ? -0.881 24.475 -2.202 1.00 62.03 113 VAL A N 1
ATOM 859 C CA . VAL A 1 113 ? -0.112 25.625 -2.730 1.00 62.03 113 VAL A CA 1
ATOM 860 C C . VAL A 1 113 ? -0.989 26.562 -3.584 1.00 62.03 113 VAL A C 1
ATOM 862 O O . VAL A 1 113 ? -0.533 27.614 -4.037 1.00 62.03 113 VAL A O 1
ATOM 865 N N . ALA A 1 114 ? -2.262 26.223 -3.810 1.00 54.28 114 ALA A N 1
ATOM 866 C CA . ALA A 1 114 ? -3.179 27.035 -4.603 1.00 54.28 114 ALA A CA 1
ATOM 867 C C . ALA A 1 114 ? -3.858 28.121 -3.750 1.00 54.28 114 ALA A C 1
ATOM 869 O O . ALA A 1 114 ? -4.974 27.929 -3.295 1.00 54.28 114 ALA A O 1
ATOM 870 N N . ALA A 1 115 ? -3.165 29.258 -3.622 1.00 59.22 115 ALA A N 1
ATOM 871 C CA . ALA A 1 115 ? -3.626 30.574 -3.160 1.00 59.22 115 ALA A CA 1
ATOM 872 C C . ALA A 1 115 ? -4.253 30.652 -1.744 1.00 59.22 115 ALA A C 1
ATOM 874 O O . ALA A 1 115 ? -5.157 29.891 -1.414 1.00 59.22 115 ALA A O 1
ATOM 875 N N . PRO A 1 116 ? -3.836 31.618 -0.902 1.00 60.00 116 PRO A N 1
ATOM 876 C CA . PRO A 1 116 ? -4.556 31.906 0.331 1.00 60.00 116 PRO A CA 1
ATOM 877 C C . PRO A 1 116 ? -5.995 32.277 -0.037 1.00 60.00 116 PRO A C 1
ATOM 879 O O . PRO A 1 116 ? -6.231 33.276 -0.719 1.00 60.00 116 PRO A O 1
ATOM 882 N N . VAL A 1 117 ? -6.952 31.447 0.379 1.00 58.22 117 VAL A N 1
ATOM 883 C CA . VAL A 1 117 ? -8.357 31.849 0.416 1.00 58.22 117 VAL A CA 1
ATOM 884 C C . VAL A 1 117 ? -8.388 33.112 1.279 1.00 58.22 117 VAL A C 1
ATOM 886 O O . VAL A 1 117 ? -7.848 33.072 2.388 1.00 58.22 117 VAL A O 1
ATOM 889 N N . PRO A 1 118 ? -8.908 34.246 0.774 1.00 66.38 118 PRO A N 1
ATOM 890 C CA . PRO A 1 118 ? -9.008 35.458 1.566 1.00 66.38 118 PRO A CA 1
ATOM 891 C C . PRO A 1 118 ? -9.768 35.108 2.839 1.00 66.38 118 PRO A C 1
ATOM 893 O O . PRO A 1 118 ? -10.891 34.608 2.781 1.00 66.38 118 PRO A O 1
ATOM 896 N N . VAL A 1 119 ? -9.095 35.294 3.972 1.00 65.44 119 VAL A N 1
ATOM 897 C CA . VAL A 1 119 ? -9.687 35.189 5.300 1.00 65.44 119 VAL A CA 1
ATOM 898 C C . VAL A 1 119 ? -10.851 36.169 5.301 1.00 65.44 119 VAL A C 1
ATOM 900 O O . VAL A 1 119 ? -10.630 37.378 5.312 1.00 65.44 119 VAL A O 1
ATOM 903 N N . LEU A 1 120 ? -12.079 35.656 5.186 1.00 66.88 120 LEU A N 1
ATOM 904 C CA . LEU A 1 120 ? -13.255 36.449 5.495 1.00 66.88 120 LEU A CA 1
ATOM 905 C C . LEU A 1 120 ? -13.124 36.819 6.968 1.00 66.88 120 LEU A C 1
ATOM 907 O O . LEU A 1 120 ? -13.035 35.948 7.835 1.00 66.88 120 LEU A O 1
ATOM 911 N N . GLU A 1 121 ? -13.010 38.122 7.190 1.00 72.69 121 GLU A N 1
ATOM 912 C CA . GLU A 1 121 ? -13.024 38.771 8.488 1.00 72.69 121 GLU A CA 1
ATOM 913 C C . GLU A 1 121 ? -14.187 38.179 9.300 1.00 72.69 121 GLU A C 1
ATOM 915 O O . GLU A 1 121 ? -15.313 38.153 8.793 1.00 72.69 121 GLU A O 1
ATOM 920 N N . PRO A 1 122 ? -13.931 37.603 10.488 1.00 62.88 122 PRO A N 1
ATOM 921 C CA . PRO A 1 122 ? -14.984 36.991 11.279 1.00 62.88 122 PRO A CA 1
ATOM 922 C C . PRO A 1 122 ? -16.018 38.064 11.611 1.00 62.88 122 PRO A C 1
ATOM 924 O O . PRO A 1 122 ? -15.690 39.061 12.258 1.00 62.88 122 PRO A O 1
ATOM 927 N N . GLU A 1 123 ? -17.256 37.863 11.152 1.00 67.62 123 GLU A N 1
ATOM 928 C CA . GLU A 1 123 ? -18.379 38.660 11.628 1.00 67.62 123 GLU A CA 1
ATOM 929 C C . GLU A 1 123 ? -18.385 38.615 13.166 1.00 67.62 123 GLU A C 1
ATOM 931 O O . GLU A 1 123 ? -18.166 37.545 13.751 1.00 67.62 123 GLU A O 1
ATOM 936 N N . PRO A 1 124 ? -18.562 39.771 13.831 1.00 67.56 124 PRO A N 1
ATOM 937 C CA . PRO A 1 124 ? -18.508 39.867 15.280 1.00 67.56 124 PRO A CA 1
ATOM 938 C C . PRO A 1 124 ? -19.520 38.901 15.890 1.00 67.56 124 PRO A C 1
ATOM 940 O O . PRO A 1 124 ? -20.702 38.920 15.551 1.00 67.56 124 PRO A O 1
ATOM 943 N N . ALA A 1 125 ? -19.019 38.034 16.771 1.00 62.59 125 ALA A N 1
ATOM 944 C CA . ALA A 1 125 ? -19.823 37.048 17.467 1.00 62.59 125 ALA A CA 1
ATOM 945 C C . ALA A 1 125 ? -21.019 37.742 18.147 1.00 62.59 125 ALA A C 1
ATOM 947 O O . ALA A 1 125 ? -20.800 38.716 18.875 1.00 62.59 125 ALA A O 1
ATOM 948 N N . PRO A 1 126 ? -22.261 37.273 17.925 1.00 66.44 126 PRO A N 1
ATOM 949 C CA . PRO A 1 126 ? -23.402 37.770 18.672 1.00 66.44 126 PRO A CA 1
ATOM 950 C C . PRO A 1 126 ? -23.173 37.520 20.164 1.00 66.44 126 PRO A C 1
ATOM 952 O O . PRO A 1 126 ? -22.743 36.444 20.585 1.00 66.44 126 PRO A O 1
ATOM 955 N N . GLU A 1 127 ? -23.414 38.579 20.927 1.00 69.00 127 GLU A N 1
ATOM 956 C CA . GLU A 1 127 ? -23.283 38.665 22.375 1.00 69.00 127 GLU A CA 1
ATOM 957 C C . GLU A 1 127 ? -24.038 37.496 23.044 1.00 69.00 127 GLU A C 1
ATOM 959 O O . GLU A 1 127 ? -25.178 37.215 22.665 1.00 69.00 127 GLU A O 1
ATOM 964 N N . PRO A 1 128 ? -23.416 36.762 23.985 1.00 58.84 128 PRO A N 1
ATOM 965 C CA . PRO A 1 128 ? -24.030 35.584 24.582 1.00 58.84 128 PRO A CA 1
ATOM 966 C C . PRO A 1 128 ? -25.262 35.983 25.398 1.00 58.84 128 PRO A C 1
ATOM 968 O O . PRO A 1 128 ? -25.153 36.666 26.417 1.00 58.84 128 PRO A O 1
ATOM 971 N N . GLU A 1 129 ? -26.435 35.522 24.960 1.00 67.19 129 GLU A N 1
ATOM 972 C CA . GLU A 1 129 ? -27.654 35.588 25.760 1.00 67.19 129 GLU A CA 1
ATOM 973 C C . GLU A 1 129 ? -27.440 34.856 27.102 1.00 67.19 129 GLU A C 1
ATOM 975 O O . GLU A 1 129 ? -26.824 33.782 27.136 1.00 67.19 129 GLU A O 1
ATOM 980 N N . PRO A 1 130 ? -27.919 35.426 28.222 1.00 62.00 130 PRO A N 1
ATOM 981 C CA . PRO A 1 130 ? -27.713 34.870 29.552 1.00 62.00 130 PRO A CA 1
ATOM 982 C C . PRO A 1 130 ? -28.370 33.491 29.665 1.00 62.00 130 PRO A C 1
ATOM 984 O O . PRO A 1 130 ? -29.587 33.348 29.550 1.00 62.00 130 PRO A O 1
ATOM 987 N N . GLN A 1 131 ? -27.548 32.470 29.910 1.00 58.28 131 GLN A N 1
ATOM 988 C CA . GLN A 1 131 ? -28.022 31.129 30.232 1.00 58.28 131 GLN A CA 1
ATOM 989 C C . GLN A 1 131 ? -28.838 31.168 31.535 1.00 58.28 131 GLN A C 1
ATOM 991 O O . GLN A 1 131 ? -28.320 31.646 32.548 1.00 58.28 131 GLN A O 1
ATOM 996 N N . PRO A 1 132 ? -30.086 30.664 31.540 1.00 57.50 132 PRO A N 1
ATOM 997 C CA . PRO A 1 132 ? -30.857 30.525 32.762 1.00 57.50 132 PRO A CA 1
ATOM 998 C C . PRO A 1 132 ? -30.214 29.484 33.683 1.00 57.50 132 PRO A C 1
ATOM 1000 O O . PRO A 1 132 ? -29.828 28.388 33.273 1.00 57.50 132 PRO A O 1
ATOM 1003 N N . GLU A 1 133 ? -30.096 29.890 34.940 1.00 61.94 133 GLU A N 1
ATOM 1004 C CA . GLU A 1 133 ? -29.595 29.140 36.084 1.00 61.94 133 GLU A CA 1
ATOM 1005 C C . GLU A 1 133 ? -30.334 27.790 36.215 1.00 61.94 133 GLU A C 1
ATOM 1007 O O . GLU A 1 133 ? -31.566 27.761 36.157 1.00 61.94 133 GLU A O 1
ATOM 1012 N N . PRO A 1 134 ? -29.630 26.651 36.353 1.00 54.28 134 PRO A N 1
ATOM 1013 C CA . PRO A 1 134 ? -30.287 25.358 36.472 1.00 54.28 134 PRO A CA 1
ATOM 1014 C C . PRO A 1 134 ? -31.024 25.261 37.813 1.00 54.28 134 PRO A C 1
ATOM 1016 O O . PRO A 1 134 ? -30.402 25.224 38.876 1.00 54.28 134 PRO A O 1
ATOM 1019 N N . GLU A 1 135 ? -32.356 25.177 37.754 1.00 49.91 135 GLU A N 1
ATOM 1020 C CA . GLU A 1 135 ? -33.203 24.816 38.890 1.00 49.91 135 GLU A CA 1
ATOM 1021 C C . GLU A 1 135 ? -32.708 23.504 39.513 1.00 49.91 135 GLU A C 1
ATOM 1023 O O . GLU A 1 135 ? -32.740 22.428 38.907 1.00 49.91 135 GLU A O 1
ATOM 1028 N N . GLN A 1 136 ? -32.251 23.605 40.761 1.00 48.78 136 GLN A N 1
ATOM 1029 C CA . GLN A 1 136 ? -31.936 22.473 41.618 1.00 48.78 136 GLN A CA 1
ATOM 1030 C C . GLN A 1 136 ? -33.190 21.616 41.803 1.00 48.78 136 GLN A C 1
ATOM 1032 O O . GLN A 1 136 ? -34.070 21.916 42.610 1.00 48.78 136 GLN A O 1
ATOM 1037 N N . THR A 1 137 ? -33.257 20.510 41.066 1.00 43.38 137 THR A N 1
ATOM 1038 C CA . THR A 1 137 ? -34.245 19.465 41.320 1.00 43.38 137 THR A CA 1
ATOM 1039 C C . THR A 1 137 ? -33.855 18.766 42.619 1.00 43.38 137 THR A C 1
ATOM 1041 O O . THR A 1 137 ? -32.885 18.010 42.687 1.00 43.38 137 THR A O 1
ATOM 1044 N N . SER A 1 138 ? -34.589 19.088 43.678 1.00 52.28 138 SER A N 1
ATOM 1045 C CA . SER A 1 138 ? -34.477 18.461 44.986 1.00 52.28 138 SER A CA 1
ATOM 1046 C C . SER A 1 138 ? -34.796 16.966 44.897 1.00 52.28 138 SER A C 1
ATOM 1048 O O . SER A 1 138 ? -35.742 16.529 44.244 1.00 52.28 138 SER A O 1
ATOM 1050 N N . ALA A 1 139 ? -33.963 16.168 45.560 1.00 54.25 139 ALA A N 1
ATOM 1051 C CA . ALA A 1 139 ? -34.152 14.738 45.722 1.00 54.25 139 ALA A CA 1
ATOM 1052 C C . ALA A 1 139 ? -35.418 14.442 46.550 1.00 54.25 139 ALA A C 1
ATOM 1054 O O . ALA A 1 139 ? -35.576 15.026 47.626 1.00 54.25 139 ALA A O 1
ATOM 1055 N N . PRO A 1 140 ? -36.285 13.497 46.145 1.00 55.03 140 PRO A N 1
ATOM 1056 C CA . PRO A 1 140 ? -37.283 12.958 47.052 1.00 55.03 140 PRO A CA 1
ATOM 1057 C C . PRO A 1 140 ? -36.661 11.877 47.949 1.00 55.03 140 PRO A C 1
ATOM 1059 O O . PRO A 1 140 ? -36.046 10.914 47.491 1.00 55.03 140 PRO A O 1
ATOM 1062 N N . ALA A 1 141 ? -36.836 12.070 49.255 1.00 55.09 141 ALA A N 1
ATOM 1063 C CA . ALA A 1 141 ? -36.514 11.123 50.315 1.00 55.09 141 ALA A CA 1
ATOM 1064 C C . ALA A 1 141 ? -37.349 9.823 50.214 1.00 55.09 141 ALA A C 1
ATOM 1066 O O . ALA A 1 141 ? -38.448 9.834 49.652 1.00 55.09 141 ALA A O 1
ATOM 1067 N N . PRO A 1 142 ? -36.879 8.700 50.793 1.00 57.56 142 PRO A N 1
ATOM 1068 C CA . PRO A 1 142 ? -37.603 7.435 50.767 1.00 57.56 142 PRO A CA 1
ATOM 1069 C C . PRO A 1 142 ? -38.753 7.446 51.783 1.00 57.56 142 PRO A C 1
ATOM 1071 O O . PRO A 1 142 ? -38.530 7.439 52.994 1.00 57.56 142 PRO A O 1
ATOM 1074 N N . VAL A 1 143 ? -39.997 7.419 51.301 1.00 53.56 143 VAL A N 1
ATOM 1075 C CA . VAL A 1 143 ? -41.167 7.138 52.144 1.00 53.56 143 VAL A CA 1
ATOM 1076 C C . VAL A 1 143 ? -41.357 5.626 52.214 1.00 53.56 143 VAL A C 1
ATOM 1078 O O . VAL A 1 143 ? -41.774 4.978 51.257 1.00 53.56 143 VAL A O 1
ATOM 1081 N N . VAL A 1 144 ? -41.040 5.067 53.379 1.00 55.56 144 VAL A N 1
ATOM 1082 C CA . VAL A 1 144 ? -41.437 3.721 53.787 1.00 55.56 144 VAL A CA 1
ATOM 1083 C C . VAL A 1 144 ? -42.912 3.779 54.184 1.00 55.56 144 VAL A C 1
ATOM 1085 O O . VAL A 1 144 ? -43.248 4.313 55.238 1.00 55.56 144 VAL A O 1
ATOM 1088 N N . GLN A 1 145 ? -43.798 3.222 53.360 1.00 48.62 145 GLN A N 1
ATOM 1089 C CA . GLN A 1 145 ? -45.154 2.871 53.781 1.00 48.62 145 GLN A CA 1
ATOM 1090 C C . GLN A 1 145 ? -45.425 1.404 53.461 1.00 48.62 145 GLN A C 1
ATOM 1092 O O . GLN A 1 145 ? -45.601 1.000 52.314 1.00 48.62 145 GLN A O 1
ATOM 1097 N N . ALA A 1 146 ? -45.442 0.606 54.526 1.00 56.28 146 ALA A N 1
ATOM 1098 C CA . ALA A 1 146 ? -45.979 -0.738 54.531 1.00 56.28 146 ALA A CA 1
ATOM 1099 C C . ALA A 1 146 ? -47.507 -0.648 54.422 1.00 56.28 146 ALA A C 1
ATOM 1101 O O . ALA A 1 146 ? -48.182 -0.313 55.394 1.00 56.28 146 ALA A O 1
ATOM 1102 N N . VAL A 1 147 ? -48.048 -0.943 53.240 1.00 48.78 147 VAL A N 1
ATOM 1103 C CA . VAL A 1 147 ? -49.477 -1.203 53.054 1.00 48.78 147 VAL A CA 1
ATOM 1104 C C . VAL A 1 147 ? -49.614 -2.502 52.273 1.00 48.78 147 VAL A C 1
ATOM 1106 O O . VAL A 1 147 ? -49.205 -2.627 51.122 1.00 48.78 147 VAL A O 1
ATOM 1109 N N . SER A 1 148 ? -50.148 -3.502 52.961 1.00 59.28 148 SER A N 1
ATOM 1110 C CA . SER A 1 148 ? -50.568 -4.785 52.421 1.00 59.28 148 SER A CA 1
ATOM 1111 C C . SER A 1 148 ? -51.762 -4.609 51.486 1.00 59.28 148 SER A C 1
ATOM 1113 O O . SER A 1 148 ? -52.806 -4.131 51.926 1.00 59.28 148 SER A O 1
ATOM 1115 N N . GLY A 1 149 ? -51.643 -5.072 50.242 1.00 54.41 149 GLY A N 1
ATOM 1116 C CA . GLY A 1 149 ? -52.798 -5.310 49.375 1.00 54.41 149 GLY A CA 1
ATOM 1117 C C . GLY A 1 149 ? -52.537 -5.033 47.898 1.00 54.41 149 GLY A C 1
ATOM 1118 O O . GLY A 1 149 ? -52.401 -3.886 47.506 1.00 54.41 149 GLY A O 1
ATOM 1119 N N . GLN A 1 150 ? -52.544 -6.110 47.106 1.00 54.91 150 GLN A N 1
ATOM 1120 C CA . GLN A 1 150 ? -52.554 -6.161 45.636 1.00 54.91 150 GLN A CA 1
ATOM 1121 C C . GLN A 1 150 ? -51.344 -5.554 44.908 1.00 54.91 150 GLN A C 1
ATOM 1123 O O . GLN A 1 150 ? -51.170 -4.347 44.788 1.00 54.91 150 GLN A O 1
ATOM 1128 N N . ALA A 1 151 ? -50.532 -6.454 44.346 1.00 53.19 151 ALA A N 1
ATOM 1129 C CA . ALA A 1 151 ? -49.443 -6.124 43.439 1.00 53.19 151 ALA A CA 1
ATOM 1130 C C . ALA A 1 151 ? -49.960 -5.253 42.273 1.00 53.19 151 ALA A C 1
ATOM 1132 O O . ALA A 1 151 ? -50.909 -5.664 41.597 1.00 53.19 151 ALA A O 1
ATOM 1133 N N . PRO A 1 152 ? -49.363 -4.076 42.016 1.00 55.44 152 PRO A N 1
ATOM 1134 C CA . PRO A 1 152 ? -49.722 -3.274 40.857 1.00 55.44 152 PRO A CA 1
ATOM 1135 C C . PRO A 1 152 ? -49.390 -4.055 39.584 1.00 55.44 152 PRO A C 1
ATOM 1137 O O . PRO A 1 152 ? -48.344 -4.702 39.489 1.00 55.44 152 PRO A O 1
ATOM 1140 N N . ALA A 1 153 ? -50.302 -4.015 38.611 1.00 62.91 153 ALA A N 1
ATOM 1141 C CA . ALA A 1 153 ? -50.114 -4.638 37.311 1.00 62.91 153 ALA A CA 1
ATOM 1142 C C . ALA A 1 153 ? -48.810 -4.123 36.688 1.00 62.91 153 ALA A C 1
ATOM 1144 O O . ALA A 1 153 ? -48.683 -2.942 36.367 1.00 62.91 153 ALA A O 1
ATOM 1145 N N . VAL A 1 154 ? -47.834 -5.020 36.551 1.00 61.91 154 VAL A N 1
ATOM 1146 C CA . VAL A 1 154 ? -46.556 -4.759 35.891 1.00 61.91 154 VAL A CA 1
ATOM 1147 C C . VAL A 1 154 ? -46.856 -4.437 34.428 1.00 61.91 154 VAL A C 1
ATOM 1149 O O . VAL A 1 154 ? -47.021 -5.334 33.604 1.00 61.91 154 VAL A O 1
ATOM 1152 N N . GLN A 1 155 ? -46.966 -3.149 34.102 1.00 53.34 155 GLN A N 1
ATOM 1153 C CA . GLN A 1 155 ? -46.934 -2.678 32.723 1.00 53.34 155 GLN A CA 1
ATOM 1154 C C . GLN A 1 155 ? -45.533 -2.956 32.183 1.00 53.34 155 GLN A C 1
ATOM 1156 O O . GLN A 1 155 ? -44.586 -2.218 32.447 1.00 53.34 155 GLN A O 1
ATOM 1161 N N . GLN A 1 156 ? -45.392 -4.061 31.453 1.00 64.19 156 GLN A N 1
ATOM 1162 C CA . GLN A 1 156 ? -44.196 -4.303 30.662 1.00 64.19 156 GLN A CA 1
ATOM 1163 C C . GLN A 1 156 ? -44.153 -3.249 29.548 1.00 64.19 156 GLN A C 1
ATOM 1165 O O . GLN A 1 156 ? -45.106 -3.168 28.767 1.00 64.19 156 GLN A O 1
ATOM 1170 N N . PRO A 1 157 ? -43.093 -2.426 29.451 1.00 61.03 157 PRO A N 1
ATOM 1171 C CA . PRO A 1 157 ? -42.945 -1.527 28.322 1.00 61.03 157 PRO A CA 1
ATOM 1172 C C . PRO A 1 157 ? -42.805 -2.382 27.060 1.00 61.03 157 PRO A C 1
ATOM 1174 O O . PRO A 1 157 ? -41.816 -3.092 26.879 1.00 61.03 157 PRO A O 1
ATOM 1177 N N . PHE A 1 158 ? -43.821 -2.341 26.198 1.00 50.50 158 PHE A N 1
ATOM 1178 C CA . PHE A 1 158 ? -43.754 -2.912 24.859 1.00 50.50 158 PHE A CA 1
ATOM 1179 C C . PHE A 1 158 ? -42.704 -2.132 24.066 1.00 50.50 158 PHE A C 1
ATOM 1181 O O . PHE A 1 158 ? -42.978 -1.082 23.487 1.00 50.50 158 PHE A O 1
ATOM 1188 N N . VAL A 1 159 ? -41.475 -2.641 24.057 1.00 64.06 159 VAL A N 1
ATOM 1189 C CA . VAL A 1 159 ? -40.442 -2.185 23.133 1.00 64.06 159 VAL A CA 1
ATOM 1190 C C . VAL A 1 159 ? -40.773 -2.802 21.781 1.00 64.06 159 VAL A C 1
ATOM 1192 O O . VAL A 1 159 ? -40.486 -3.971 21.523 1.00 64.06 159 VAL A O 1
ATOM 1195 N N . ILE A 1 160 ? -41.421 -2.021 20.919 1.00 61.59 160 ILE A N 1
ATOM 1196 C CA . ILE A 1 160 ? -41.562 -2.364 19.505 1.00 61.59 160 ILE A CA 1
ATOM 1197 C C . ILE A 1 160 ? -40.165 -2.234 18.901 1.00 61.59 160 ILE A C 1
ATOM 1199 O O . ILE A 1 160 ? -39.709 -1.140 18.575 1.00 61.59 160 ILE A O 1
ATOM 1203 N N . VAL A 1 161 ? -39.458 -3.359 18.804 1.00 53.97 161 VAL A N 1
ATOM 1204 C CA . VAL A 1 161 ? -38.222 -3.439 18.028 1.00 53.97 161 VAL A CA 1
ATOM 1205 C C . VAL A 1 161 ? -38.626 -3.213 16.569 1.00 53.97 161 VAL A C 1
ATOM 1207 O O . VAL A 1 161 ? -39.444 -3.983 16.056 1.00 53.97 161 VAL A O 1
ATOM 1210 N N . PRO A 1 162 ? -38.142 -2.151 15.902 1.00 53.28 162 PRO A N 1
ATOM 1211 C CA . PRO A 1 162 ? -38.497 -1.892 14.516 1.00 53.28 162 PRO A CA 1
ATOM 1212 C C . PRO A 1 162 ? -38.136 -3.118 13.679 1.00 53.28 162 PRO A C 1
ATOM 1214 O O . PRO A 1 162 ? -37.041 -3.665 13.807 1.00 53.28 162 PRO A O 1
ATOM 1217 N N . TYR A 1 163 ? -39.105 -3.559 12.877 1.00 47.59 163 TYR A N 1
ATOM 1218 C CA . TYR A 1 163 ? -39.043 -4.724 12.001 1.00 47.59 163 TYR A CA 1
ATOM 1219 C C . TYR A 1 163 ? -37.681 -4.794 11.300 1.00 47.59 163 TYR A C 1
ATOM 1221 O O . TYR A 1 163 ? -37.388 -4.010 10.395 1.00 47.59 163 TYR A O 1
ATOM 1229 N N . VAL A 1 164 ? -36.837 -5.729 11.735 1.00 52.06 164 VAL A N 1
ATOM 1230 C CA . VAL A 1 164 ? -35.578 -6.020 11.054 1.00 52.06 164 VAL A CA 1
ATOM 1231 C C . VAL A 1 164 ? -35.970 -6.662 9.731 1.00 52.06 164 VAL A C 1
ATOM 1233 O O . VAL A 1 164 ? -36.616 -7.710 9.702 1.00 52.06 164 VAL A O 1
ATOM 1236 N N . ASN A 1 165 ? -35.676 -5.975 8.633 1.00 56.34 165 ASN A N 1
ATOM 1237 C CA . ASN A 1 165 ? -36.013 -6.422 7.293 1.00 56.34 165 ASN A CA 1
ATOM 1238 C C . ASN A 1 165 ? -35.420 -7.832 7.068 1.00 56.34 165 ASN A C 1
ATOM 1240 O O . ASN A 1 165 ? -34.203 -7.977 7.185 1.00 56.34 165 ASN A O 1
ATOM 1244 N N . PRO A 1 166 ? -36.217 -8.867 6.732 1.00 62.84 166 PRO A N 1
ATOM 1245 C CA . PRO A 1 166 ? -35.727 -10.243 6.589 1.00 62.84 166 PRO A CA 1
ATOM 1246 C C . PRO A 1 166 ? -34.680 -10.413 5.478 1.00 62.84 166 PRO A C 1
ATOM 1248 O O . PRO A 1 166 ? -34.030 -11.452 5.407 1.00 62.84 166 PRO A O 1
ATOM 1251 N N . THR A 1 167 ? -34.506 -9.411 4.610 1.00 61.84 167 THR A N 1
ATOM 1252 C CA . THR A 1 167 ? -33.475 -9.409 3.564 1.00 61.84 167 THR A CA 1
ATOM 1253 C C . THR A 1 167 ? -32.235 -8.590 3.911 1.00 61.84 167 THR A C 1
ATOM 1255 O O . THR A 1 167 ? -31.323 -8.528 3.089 1.00 61.84 167 THR A O 1
ATOM 1258 N N . GLN A 1 168 ? -32.170 -7.932 5.073 1.00 60.09 168 GLN A N 1
ATOM 1259 C CA . GLN A 1 168 ? -30.897 -7.378 5.528 1.00 60.09 168 GLN A CA 1
ATOM 1260 C C . GLN A 1 168 ? -30.006 -8.547 5.957 1.00 60.09 168 GLN A C 1
ATOM 1262 O O . GLN A 1 168 ? -30.432 -9.340 6.801 1.00 60.09 168 GLN A O 1
ATOM 1267 N N . PRO A 1 169 ? -28.792 -8.691 5.395 1.00 57.72 169 PRO A N 1
ATOM 1268 C CA . PRO A 1 169 ? -27.852 -9.661 5.922 1.00 57.72 169 PRO A CA 1
ATOM 1269 C C . PRO A 1 169 ? -27.637 -9.306 7.391 1.00 57.72 169 PRO A C 1
ATOM 1271 O O . PRO A 1 169 ? -27.194 -8.200 7.710 1.00 57.72 169 PRO A O 1
ATOM 1274 N N . LEU A 1 170 ? -28.004 -10.217 8.298 1.00 53.12 170 LEU A N 1
ATOM 1275 C CA . LEU A 1 170 ? -27.535 -10.113 9.668 1.00 53.12 170 LEU A CA 1
ATOM 1276 C C . LEU A 1 170 ? -26.016 -10.038 9.559 1.00 53.12 170 LEU A C 1
ATOM 1278 O O . LEU A 1 170 ? -25.395 -10.979 9.063 1.00 53.12 170 LEU A O 1
ATOM 1282 N N . TRP A 1 171 ? -25.435 -8.924 10.001 1.00 56.16 171 TRP A N 1
ATOM 1283 C CA . TRP A 1 171 ? -24.012 -8.832 10.293 1.00 56.16 171 TRP A CA 1
ATOM 1284 C C . TRP A 1 171 ? -23.763 -9.810 11.432 1.00 56.16 171 TRP A C 1
ATOM 1286 O O . TRP A 1 171 ? -23.840 -9.476 12.615 1.00 56.16 171 TRP A O 1
ATOM 1296 N N . GLN A 1 172 ? -23.630 -11.078 11.056 1.00 48.91 172 GLN A N 1
ATOM 1297 C CA . GLN A 1 172 ? -23.512 -12.186 11.966 1.00 48.91 172 GLN A CA 1
ATOM 1298 C C . GLN A 1 172 ? -22.163 -11.986 12.624 1.00 48.91 172 GLN A C 1
ATOM 1300 O O . GLN A 1 172 ? -21.115 -12.089 11.988 1.00 48.91 172 GLN A O 1
ATOM 1305 N N . TYR A 1 173 ? -22.238 -11.579 13.885 1.00 49.22 173 TYR A N 1
ATOM 1306 C CA . TYR A 1 173 ? -21.115 -11.353 14.766 1.00 49.22 173 TYR A CA 1
ATOM 1307 C C . TYR A 1 173 ? -20.166 -12.536 14.625 1.00 49.22 173 TYR A C 1
ATOM 1309 O O . TYR A 1 173 ? -20.478 -13.632 15.080 1.00 49.22 173 TYR A O 1
ATOM 1317 N N . ASN A 1 174 ? -19.057 -12.347 13.916 1.00 48.59 174 ASN A N 1
ATOM 1318 C CA . ASN A 1 174 ? -18.083 -13.401 13.720 1.00 48.59 174 ASN A CA 1
ATOM 1319 C C . ASN A 1 174 ? -17.306 -13.468 15.044 1.00 48.59 174 ASN A C 1
ATOM 1321 O O . ASN A 1 174 ? -16.522 -12.556 15.323 1.00 48.59 174 ASN A O 1
ATOM 1325 N N . PRO A 1 175 ? -17.538 -14.470 15.915 1.00 53.75 175 PRO A N 1
ATOM 1326 C CA . PRO A 1 175 ? -17.091 -14.421 17.311 1.00 53.75 175 PRO A CA 1
ATOM 1327 C C . PRO A 1 175 ? -15.558 -14.425 17.460 1.00 53.75 175 PRO A C 1
ATOM 1329 O O . PRO A 1 175 ? -15.044 -14.174 18.544 1.00 53.75 175 PRO A O 1
ATOM 1332 N N . ASN A 1 176 ? -14.822 -14.650 16.365 1.00 57.03 176 ASN A N 1
ATOM 1333 C CA . ASN A 1 176 ? -13.361 -14.623 16.311 1.00 57.03 176 ASN A CA 1
ATOM 1334 C C . ASN A 1 176 ? -12.762 -13.290 15.817 1.00 57.03 176 ASN A C 1
ATOM 1336 O O . ASN A 1 176 ? -11.544 -13.195 15.686 1.00 57.03 176 ASN A O 1
ATOM 1340 N N . GLN A 1 177 ? -13.571 -12.259 15.548 1.00 53.22 177 GLN A N 1
ATOM 1341 C CA . GLN A 1 177 ? -13.094 -10.921 15.164 1.00 53.22 177 GLN A CA 1
ATOM 1342 C C . GLN A 1 177 ? -13.744 -9.821 16.020 1.00 53.22 177 GLN A C 1
ATOM 1344 O O . GLN A 1 177 ? -14.301 -8.859 15.503 1.00 53.22 177 GLN A O 1
ATOM 1349 N N . LEU A 1 178 ? -13.670 -9.928 17.351 1.00 52.00 178 LEU A N 1
ATOM 1350 C CA . LEU A 1 178 ? -13.986 -8.789 18.217 1.00 52.00 178 LEU A CA 1
ATOM 1351 C C . LEU A 1 178 ? -12.785 -7.841 18.306 1.00 52.00 178 LEU A C 1
ATOM 1353 O O . LEU A 1 178 ? -12.013 -7.882 19.265 1.00 52.00 178 LEU A O 1
ATOM 1357 N N . TYR A 1 179 ? -12.659 -6.929 17.346 1.00 49.88 179 TYR A N 1
ATOM 1358 C CA . TYR A 1 179 ? -12.010 -5.653 17.639 1.00 49.88 179 TYR A CA 1
ATOM 1359 C C . TYR A 1 179 ? -13.008 -4.819 18.441 1.00 49.88 179 TYR A C 1
ATOM 1361 O O . TYR A 1 179 ? -13.863 -4.130 17.891 1.00 49.88 179 TYR A O 1
ATOM 1369 N N . ARG A 1 180 ? -12.958 -4.945 19.770 1.00 54.53 180 ARG A N 1
ATOM 1370 C CA . ARG A 1 180 ? -13.742 -4.082 20.652 1.00 54.53 180 ARG A CA 1
ATOM 1371 C C . ARG A 1 180 ? -13.082 -2.707 20.644 1.00 54.53 180 ARG A C 1
ATOM 1373 O O . ARG A 1 180 ? -11.954 -2.570 21.106 1.00 54.53 180 ARG A O 1
ATOM 1380 N N . TYR A 1 181 ? -13.779 -1.710 20.110 1.00 55.06 181 TYR A N 1
ATOM 1381 C CA . TYR A 1 181 ? -13.388 -0.317 20.284 1.00 55.06 181 TYR A CA 1
ATOM 1382 C C . TYR A 1 181 ? -13.440 0.009 21.779 1.00 55.06 181 TYR A C 1
ATOM 1384 O O . TYR A 1 181 ? -14.516 0.073 22.374 1.00 55.06 181 TYR A O 1
ATOM 1392 N N . GLU A 1 182 ? -12.275 0.169 22.399 1.00 67.94 182 GLU A N 1
ATOM 1393 C CA . GLU A 1 182 ? -12.176 0.853 23.682 1.00 67.94 182 GLU A CA 1
ATOM 1394 C C . GLU A 1 182 ? -12.366 2.344 23.400 1.00 67.94 182 GLU A C 1
ATOM 1396 O O . GLU A 1 182 ? -11.624 2.943 22.618 1.00 67.94 182 GLU A O 1
ATOM 1401 N N . ALA A 1 183 ? -13.416 2.931 23.975 1.00 70.94 183 ALA A N 1
ATOM 1402 C CA . ALA A 1 183 ? -13.565 4.377 23.973 1.00 70.94 183 ALA A CA 1
ATOM 1403 C C . ALA A 1 183 ? -12.363 4.986 24.708 1.00 70.94 183 ALA A C 1
ATOM 1405 O O . ALA A 1 183 ? -11.925 4.448 25.725 1.00 70.94 183 ALA A O 1
ATOM 1406 N N . TYR A 1 184 ? -11.833 6.091 24.186 1.00 83.81 184 TYR A N 1
ATOM 1407 C CA . TYR A 1 184 ? -10.744 6.813 24.838 1.00 83.81 184 TYR A CA 1
ATOM 1408 C C . TYR A 1 184 ? -11.142 7.182 26.260 1.00 83.81 184 TYR A C 1
ATOM 1410 O O . TYR A 1 184 ? -12.264 7.642 26.500 1.00 83.81 184 TYR A O 1
ATOM 1418 N N . THR A 1 185 ? -10.209 7.020 27.190 1.00 90.31 185 THR A N 1
ATOM 1419 C CA . THR A 1 185 ? -10.374 7.606 28.515 1.00 90.31 185 THR A CA 1
ATOM 1420 C C . THR A 1 185 ? -10.380 9.136 28.384 1.00 90.31 185 THR A C 1
ATOM 1422 O O . THR A 1 185 ? -9.770 9.680 27.456 1.00 90.31 185 THR A O 1
ATOM 1425 N N . PRO A 1 186 ? -11.075 9.861 29.277 1.00 91.38 186 PRO A N 1
ATOM 1426 C CA . PRO A 1 186 ? -11.106 11.324 29.239 1.00 91.38 186 PRO A CA 1
ATOM 1427 C C . PRO A 1 186 ? -9.695 11.937 29.269 1.00 91.38 186 PRO A C 1
ATOM 1429 O O . PRO A 1 186 ? -9.415 12.854 28.504 1.00 91.38 186 PRO A O 1
ATOM 1432 N N . GLU A 1 187 ? -8.774 11.343 30.032 1.00 92.19 187 GLU A N 1
ATOM 1433 C CA . GLU A 1 187 ? -7.36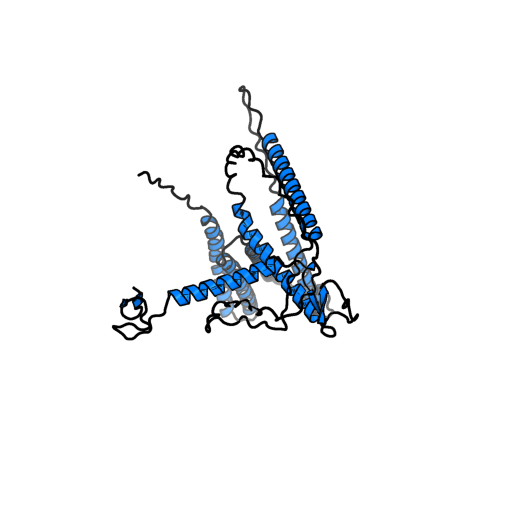6 11.761 30.100 1.00 92.19 187 GLU A CA 1
ATOM 1434 C C . GLU A 1 187 ? -6.631 11.614 28.753 1.00 92.19 187 GLU A C 1
ATOM 1436 O O . GLU A 1 187 ? -5.900 12.511 28.331 1.00 92.19 187 GLU A O 1
ATOM 1441 N N . GLU A 1 188 ? -6.849 10.513 28.023 1.00 87.88 188 GLU A N 1
ATOM 1442 C CA . GLU A 1 188 ? -6.267 10.327 26.685 1.00 87.88 188 GLU A CA 1
ATOM 1443 C C . GLU A 1 188 ? -6.852 11.316 25.666 1.00 87.88 188 GLU A C 1
ATOM 1445 O O . GLU A 1 188 ? -6.159 11.749 24.737 1.00 87.88 188 GLU A O 1
ATOM 1450 N N . LEU A 1 189 ? -8.124 11.690 25.836 1.00 92.50 189 LEU A N 1
ATOM 1451 C CA . LEU A 1 189 ? -8.790 12.674 24.988 1.00 92.50 189 LEU A CA 1
ATOM 1452 C C . LEU A 1 189 ? -8.194 14.077 25.186 1.00 92.50 189 LEU A C 1
ATOM 1454 O O . LEU A 1 189 ? -7.964 14.791 24.204 1.00 92.50 189 LEU A O 1
ATOM 1458 N N . GLU A 1 190 ? -7.911 14.448 26.435 1.00 95.38 190 GLU A N 1
ATOM 1459 C CA . GLU A 1 190 ? -7.275 15.714 26.810 1.00 95.38 190 GLU A CA 1
ATOM 1460 C C . GLU A 1 190 ? -5.825 15.787 26.330 1.00 95.38 190 GLU A C 1
ATOM 1462 O O . GLU A 1 190 ? -5.446 16.767 25.685 1.00 95.38 190 GLU A O 1
ATOM 1467 N N . ALA A 1 191 ? -5.039 14.722 26.520 1.00 94.50 191 ALA A N 1
ATOM 1468 C CA . ALA A 1 191 ? -3.667 14.652 26.016 1.00 94.50 191 ALA A CA 1
ATOM 1469 C C . ALA A 1 191 ? -3.605 14.833 24.487 1.00 94.50 191 ALA A C 1
ATOM 1471 O O . ALA A 1 191 ? -2.736 15.531 23.957 1.00 94.50 191 ALA A O 1
ATOM 1472 N N . ARG A 1 192 ? -4.572 14.264 23.755 1.00 86.94 192 ARG A N 1
ATOM 1473 C CA . ARG A 1 192 ? -4.689 14.465 22.302 1.00 86.94 192 ARG A CA 1
ATOM 1474 C C . ARG A 1 192 ? -5.149 15.863 21.912 1.00 86.94 192 ARG A C 1
ATOM 1476 O O . ARG A 1 192 ? -4.814 16.313 20.814 1.00 86.94 192 ARG A O 1
ATOM 1483 N N . ARG A 1 193 ? -5.950 16.523 22.747 1.00 95.25 193 ARG A N 1
ATOM 1484 C CA . ARG A 1 193 ? -6.344 17.918 22.522 1.00 95.25 193 ARG A CA 1
ATOM 1485 C C . ARG A 1 193 ? -5.123 18.828 22.678 1.00 95.25 193 ARG A C 1
ATOM 1487 O O . ARG A 1 193 ? -4.830 19.580 21.756 1.00 95.25 193 ARG A O 1
ATOM 1494 N N . GLN A 1 194 ? -4.329 18.624 23.731 1.00 96.62 194 GLN A N 1
ATOM 1495 C CA . GLN A 1 194 ? -3.070 19.345 23.960 1.00 96.62 194 GLN A CA 1
ATOM 1496 C C . GLN A 1 194 ? -2.033 19.111 22.850 1.00 96.62 194 GLN A C 1
ATOM 1498 O O . GLN A 1 194 ? -1.363 20.049 22.423 1.00 96.62 194 GLN A O 1
ATOM 1503 N N . GLN A 1 195 ? -1.908 17.882 22.332 1.00 95.56 195 GLN A N 1
ATOM 1504 C CA . GLN A 1 195 ? -1.031 17.614 21.183 1.00 95.56 195 GLN A CA 1
ATOM 1505 C C . GLN A 1 195 ? -1.457 18.386 19.932 1.00 95.56 195 GLN A C 1
ATOM 1507 O O . GLN A 1 195 ? -0.607 18.988 19.280 1.00 95.56 195 GLN A O 1
ATOM 1512 N N . ARG A 1 196 ? -2.759 18.413 19.617 1.00 95.50 196 ARG A N 1
ATOM 1513 C CA . ARG A 1 196 ? -3.268 19.175 18.468 1.00 95.50 196 ARG A CA 1
ATOM 1514 C C . ARG A 1 196 ? -3.046 20.674 18.633 1.00 95.50 196 ARG A C 1
ATOM 1516 O O . ARG A 1 196 ? -2.660 21.330 17.673 1.00 95.50 196 ARG A O 1
ATOM 1523 N N . GLU A 1 197 ? -3.221 21.195 19.843 1.00 96.88 197 GLU A N 1
ATOM 1524 C CA . GLU A 1 197 ? -2.934 22.597 20.160 1.00 96.88 197 GLU A CA 1
ATOM 1525 C C . GLU A 1 197 ? -1.437 22.923 20.010 1.00 96.88 197 GLU A C 1
ATOM 1527 O O . GLU A 1 197 ? -1.091 23.952 19.429 1.00 96.88 197 GLU A O 1
ATOM 1532 N N . MET A 1 198 ? -0.534 22.033 20.448 1.00 96.50 198 MET A N 1
ATOM 1533 C CA . MET A 1 198 ? 0.912 22.197 20.237 1.00 96.50 198 MET A CA 1
ATOM 1534 C C . MET A 1 198 ? 1.306 22.154 18.756 1.00 96.50 198 MET A C 1
ATOM 1536 O O . MET A 1 198 ? 2.118 22.970 18.318 1.00 96.50 198 MET A O 1
ATOM 1540 N N . GLU A 1 199 ? 0.747 21.225 17.978 1.00 94.31 199 GLU A N 1
ATOM 1541 C CA . GLU A 1 199 ? 1.002 21.131 16.535 1.00 94.31 199 GLU A CA 1
ATOM 1542 C C . GLU A 1 199 ? 0.481 22.367 15.796 1.00 94.31 199 GLU A C 1
ATOM 1544 O O . GLU A 1 199 ? 1.174 22.921 14.938 1.00 94.31 199 GLU A O 1
ATOM 1549 N N . GLU A 1 200 ? -0.708 22.853 16.157 1.00 96.19 200 GLU A N 1
ATOM 1550 C CA . GLU A 1 200 ? -1.272 24.076 15.590 1.00 96.19 200 GLU A CA 1
ATOM 1551 C C . GLU A 1 200 ? -0.428 25.304 15.959 1.00 96.19 200 GLU A C 1
ATOM 1553 O O . GLU A 1 200 ? -0.171 26.158 15.107 1.00 96.19 200 GLU A O 1
ATOM 1558 N N . MET A 1 201 ? 0.077 25.366 17.194 1.00 96.88 201 MET A N 1
ATOM 1559 C CA . MET A 1 201 ? 0.991 26.420 17.633 1.00 96.88 201 MET A CA 1
ATOM 1560 C C . MET A 1 201 ? 2.318 26.375 16.864 1.00 96.88 201 MET A C 1
ATOM 1562 O O . MET A 1 201 ? 2.779 27.415 16.388 1.00 96.88 201 MET A O 1
ATOM 1566 N N . GLN A 1 202 ? 2.911 25.192 16.665 1.00 95.25 202 GLN A N 1
ATOM 1567 C CA . GLN A 1 202 ? 4.110 25.038 15.831 1.00 95.25 202 GLN A CA 1
ATOM 1568 C C . GLN A 1 202 ? 3.856 25.454 14.384 1.00 95.25 202 GLN A C 1
ATOM 1570 O O . GLN A 1 202 ? 4.694 26.133 13.785 1.00 95.25 202 GLN A O 1
ATOM 1575 N N . ARG A 1 203 ? 2.702 25.087 13.823 1.00 95.94 203 ARG A N 1
ATOM 1576 C CA . ARG A 1 203 ? 2.335 25.457 12.457 1.00 95.94 203 ARG A CA 1
ATOM 1577 C C . ARG A 1 203 ? 2.177 26.968 12.319 1.00 95.94 203 ARG A C 1
ATOM 1579 O O . ARG A 1 203 ? 2.775 27.548 11.418 1.00 95.94 203 ARG A O 1
ATOM 1586 N N . LYS A 1 204 ? 1.478 27.619 13.253 1.00 95.94 204 LYS A N 1
ATOM 1587 C CA . LYS A 1 204 ? 1.358 29.085 13.309 1.00 95.94 204 LYS A CA 1
ATOM 1588 C C . LYS A 1 204 ? 2.721 29.764 13.466 1.00 95.94 204 LYS A C 1
ATOM 1590 O O . LYS A 1 204 ? 2.978 30.769 12.809 1.00 95.94 204 LYS A O 1
ATOM 1595 N N . MET A 1 205 ? 3.628 29.198 14.267 1.00 95.75 205 MET A N 1
ATOM 1596 C CA . MET A 1 205 ? 4.993 29.713 14.418 1.00 95.75 205 MET A CA 1
ATOM 1597 C C . MET A 1 205 ? 5.807 29.589 13.119 1.00 95.75 205 MET A C 1
ATOM 1599 O O . MET A 1 205 ? 6.522 30.521 12.753 1.00 95.75 205 MET A O 1
ATOM 1603 N N . GLN A 1 206 ? 5.682 28.475 12.392 1.00 93.12 206 GLN A N 1
ATOM 1604 C CA . GLN A 1 206 ? 6.327 28.296 11.086 1.00 93.12 206 GLN A CA 1
ATOM 1605 C C . GLN A 1 206 ? 5.729 29.215 10.015 1.00 93.12 206 GLN A C 1
ATOM 1607 O O . GLN A 1 206 ? 6.479 29.823 9.250 1.00 93.12 206 GLN A O 1
ATOM 1612 N N . GLU A 1 207 ? 4.404 29.358 9.979 1.00 93.62 207 GLU A N 1
ATOM 1613 C CA . GLU A 1 207 ? 3.706 30.281 9.082 1.00 93.62 207 GLU A CA 1
ATOM 1614 C C . GLU A 1 207 ? 4.162 31.724 9.348 1.00 93.62 207 GLU A C 1
ATOM 1616 O O . GLU A 1 207 ? 4.588 32.404 8.412 1.00 93.62 207 GLU A O 1
ATOM 1621 N N . ALA A 1 208 ? 4.222 32.154 10.613 1.00 93.50 208 ALA A N 1
ATOM 1622 C CA . ALA A 1 208 ? 4.732 33.469 11.001 1.00 93.50 208 ALA A CA 1
ATOM 1623 C C . ALA A 1 208 ? 6.212 33.668 10.629 1.00 93.50 208 ALA A C 1
ATOM 1625 O O . ALA A 1 208 ? 6.574 34.711 10.081 1.00 93.50 208 ALA A O 1
ATOM 1626 N N . ALA A 1 209 ? 7.067 32.665 10.854 1.00 93.00 209 ALA A N 1
ATOM 1627 C CA . ALA A 1 209 ? 8.475 32.721 10.457 1.00 93.00 209 ALA A CA 1
ATOM 1628 C C . ALA A 1 209 ? 8.632 32.835 8.930 1.00 93.00 209 ALA A C 1
ATOM 1630 O O . ALA A 1 209 ? 9.465 33.600 8.438 1.00 93.00 209 ALA A O 1
ATOM 1631 N N . SER A 1 210 ? 7.804 32.113 8.171 1.00 91.44 210 SER A N 1
ATOM 1632 C CA . SER A 1 210 ? 7.807 32.174 6.708 1.00 91.44 210 SER A CA 1
ATOM 1633 C C . SER A 1 210 ? 7.279 33.512 6.175 1.00 91.44 210 SER A C 1
ATOM 1635 O O . SER A 1 210 ? 7.855 34.059 5.234 1.00 91.44 210 SER A O 1
ATOM 1637 N N . ALA A 1 211 ? 6.258 34.089 6.816 1.00 90.50 211 ALA A N 1
ATOM 1638 C CA . ALA A 1 211 ? 5.723 35.406 6.486 1.00 90.50 211 ALA A CA 1
ATOM 1639 C C . ALA A 1 211 ? 6.733 36.522 6.804 1.00 90.50 211 ALA A C 1
ATOM 1641 O O . ALA A 1 211 ? 6.945 37.418 5.986 1.00 90.50 211 ALA A O 1
ATOM 1642 N N . ALA A 1 212 ? 7.432 36.433 7.940 1.00 89.50 212 ALA A N 1
ATOM 1643 C CA . ALA A 1 212 ? 8.513 37.352 8.290 1.00 89.50 212 ALA A CA 1
ATOM 1644 C C . ALA A 1 212 ? 9.669 37.283 7.276 1.00 89.50 212 ALA A C 1
ATOM 1646 O O . ALA A 1 212 ? 10.161 38.319 6.827 1.00 89.50 212 ALA A O 1
ATOM 1647 N N . ALA A 1 213 ? 10.056 36.076 6.846 1.00 88.44 213 ALA A N 1
ATOM 1648 C CA . ALA A 1 213 ? 11.070 35.892 5.808 1.00 88.44 213 ALA A CA 1
ATOM 1649 C C . ALA A 1 213 ? 10.624 36.440 4.438 1.00 88.44 213 ALA A C 1
ATOM 1651 O O . ALA A 1 213 ? 11.442 36.998 3.705 1.00 88.44 213 ALA A O 1
ATOM 1652 N N . ALA A 1 214 ? 9.338 36.316 4.093 1.00 86.06 214 ALA A N 1
ATOM 1653 C CA . ALA A 1 214 ? 8.781 36.874 2.862 1.00 86.06 214 ALA A CA 1
ATOM 1654 C C . ALA A 1 214 ? 8.763 38.413 2.876 1.00 86.06 214 ALA A C 1
ATOM 1656 O O . ALA A 1 214 ? 9.123 39.034 1.875 1.00 86.06 214 ALA A O 1
ATOM 1657 N N . ASN A 1 215 ? 8.423 39.025 4.014 1.00 82.50 215 ASN A N 1
ATOM 1658 C CA . ASN A 1 215 ? 8.428 40.482 4.177 1.00 82.50 215 ASN A CA 1
ATOM 1659 C C . ASN A 1 215 ? 9.852 41.061 4.200 1.00 82.50 215 ASN A C 1
ATOM 1661 O O . ASN A 1 215 ? 10.092 42.102 3.598 1.00 82.50 215 ASN A O 1
ATOM 1665 N N . ALA A 1 216 ? 10.824 40.361 4.795 1.00 83.25 216 ALA A N 1
ATOM 1666 C CA . ALA A 1 216 ? 12.234 40.766 4.766 1.00 83.25 216 ALA A CA 1
ATOM 1667 C C . ALA A 1 216 ? 12.869 40.684 3.361 1.00 83.25 216 ALA A C 1
ATOM 1669 O O . ALA A 1 216 ? 13.893 41.315 3.103 1.00 83.25 216 ALA A O 1
ATOM 1670 N N . ALA A 1 217 ? 12.278 39.908 2.448 1.00 76.50 217 ALA A N 1
ATOM 1671 C CA . ALA A 1 217 ? 12.745 39.764 1.072 1.00 76.50 217 ALA A CA 1
ATOM 1672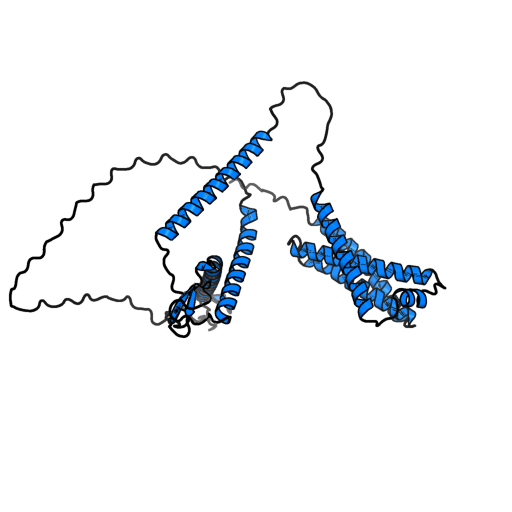 C C . ALA A 1 217 ? 12.127 40.784 0.098 1.00 76.50 217 ALA A C 1
ATOM 1674 O O . ALA A 1 217 ? 12.491 40.776 -1.082 1.00 76.50 217 ALA A O 1
ATOM 1675 N N . GLN A 1 218 ? 11.214 41.653 0.551 1.00 72.31 218 GLN A N 1
ATOM 1676 C CA . GLN A 1 218 ? 10.747 42.764 -0.273 1.00 72.31 218 GLN A CA 1
ATOM 1677 C C . GLN A 1 218 ? 11.844 43.841 -0.327 1.00 72.31 218 GLN A C 1
ATOM 1679 O O . GLN A 1 218 ? 12.210 44.392 0.711 1.00 72.31 218 GLN A O 1
ATOM 1684 N N . PRO A 1 219 ? 12.419 44.134 -1.510 1.00 64.50 219 PRO A N 1
ATOM 1685 C CA . PRO A 1 219 ? 13.398 45.202 -1.639 1.00 64.50 219 PRO A CA 1
ATOM 1686 C C . PRO A 1 219 ? 12.724 46.535 -1.300 1.00 64.50 219 PRO A C 1
ATOM 1688 O O . PRO A 1 219 ? 11.639 46.824 -1.805 1.00 64.50 219 PRO A O 1
ATOM 1691 N N . ALA A 1 220 ? 13.370 47.327 -0.440 1.00 66.94 220 ALA A N 1
ATOM 1692 C CA . ALA A 1 220 ? 12.922 48.669 -0.088 1.00 66.94 220 ALA A CA 1
ATOM 1693 C C . ALA A 1 220 ? 12.598 49.481 -1.360 1.00 66.94 220 ALA A C 1
ATOM 1695 O O . ALA A 1 220 ? 13.319 49.344 -2.356 1.00 66.94 220 ALA A O 1
ATOM 1696 N N . PRO A 1 221 ? 11.531 50.304 -1.360 1.00 60.69 221 PRO A N 1
ATOM 1697 C CA . PRO A 1 221 ? 11.165 51.102 -2.522 1.00 60.69 221 PRO A CA 1
ATOM 1698 C C . PRO A 1 221 ? 12.339 52.007 -2.899 1.00 60.69 221 PRO A C 1
ATOM 1700 O O . PRO A 1 221 ? 12.790 52.834 -2.108 1.00 60.69 221 PRO A O 1
ATOM 1703 N N . ALA A 1 222 ? 12.868 51.788 -4.101 1.00 52.81 222 ALA A N 1
ATOM 1704 C CA . ALA A 1 222 ? 13.990 52.532 -4.638 1.00 52.81 222 ALA A CA 1
ATOM 1705 C C . ALA A 1 222 ? 13.582 53.995 -4.840 1.00 52.81 222 ALA A C 1
ATOM 1707 O O . ALA A 1 222 ? 12.703 54.296 -5.646 1.00 52.81 222 ALA A O 1
ATOM 1708 N N . THR A 1 223 ? 14.237 54.900 -4.119 1.00 54.34 223 THR A N 1
ATOM 1709 C CA . THR A 1 223 ? 14.295 56.313 -4.478 1.00 54.34 223 THR A CA 1
ATOM 1710 C C . THR A 1 223 ? 14.997 56.443 -5.830 1.00 54.34 223 THR A C 1
ATOM 1712 O O . THR A 1 223 ? 16.109 55.954 -6.031 1.00 54.34 223 THR A O 1
ATOM 1715 N N . GLU A 1 224 ? 14.304 57.059 -6.784 1.00 53.97 224 GLU A N 1
ATOM 1716 C CA . GLU A 1 224 ? 14.779 57.307 -8.141 1.00 53.97 224 GLU A CA 1
ATOM 1717 C C . GLU A 1 224 ? 16.005 58.232 -8.135 1.00 53.97 224 GLU A C 1
ATOM 1719 O O . GLU A 1 224 ? 15.877 59.419 -7.859 1.00 53.97 224 GLU A O 1
ATOM 1724 N N . ALA A 1 225 ? 17.185 57.708 -8.477 1.00 47.00 225 ALA A N 1
ATOM 1725 C CA . ALA A 1 225 ? 18.224 58.445 -9.201 1.00 47.00 225 ALA A CA 1
ATOM 1726 C C . ALA A 1 225 ? 19.381 57.516 -9.610 1.00 47.00 225 ALA A C 1
ATOM 1728 O O . ALA A 1 225 ? 20.097 56.991 -8.764 1.00 47.00 225 ALA A O 1
ATOM 1729 N N . GLY A 1 226 ? 19.607 57.404 -10.923 1.00 46.75 226 GLY A N 1
ATOM 1730 C CA . GLY A 1 226 ? 20.913 57.072 -11.505 1.00 46.75 226 GLY A CA 1
ATOM 1731 C C . GLY A 1 226 ? 21.253 55.585 -11.668 1.00 46.75 226 GLY A C 1
ATOM 1732 O O . GLY A 1 226 ? 21.545 54.878 -10.713 1.00 46.75 226 GLY A O 1
ATOM 1733 N N . ALA A 1 227 ? 21.312 55.139 -12.927 1.00 45.47 227 ALA A N 1
ATOM 1734 C CA . ALA A 1 227 ? 22.025 53.935 -13.378 1.00 45.47 227 ALA A CA 1
ATOM 1735 C C . ALA A 1 227 ? 23.477 53.892 -12.818 1.00 45.47 227 ALA A C 1
ATOM 1737 O O . ALA A 1 227 ? 24.030 54.977 -12.622 1.00 45.47 227 ALA A O 1
ATOM 1738 N N . PRO A 1 228 ? 24.168 52.728 -12.662 1.00 54.41 228 PRO A N 1
ATOM 1739 C CA . PRO A 1 228 ? 24.198 51.672 -13.682 1.00 54.41 228 PRO A CA 1
ATOM 1740 C C . PRO A 1 228 ? 24.461 50.206 -13.220 1.00 54.41 228 PRO A C 1
ATOM 1742 O O . PRO A 1 228 ? 24.700 49.892 -12.064 1.00 54.41 228 PRO A O 1
ATOM 1745 N N . VAL A 1 229 ? 24.480 49.329 -14.234 1.00 48.09 229 VAL A N 1
ATOM 1746 C CA . VAL A 1 229 ? 25.091 47.984 -14.347 1.00 48.09 229 VAL A CA 1
ATOM 1747 C C . VAL A 1 229 ? 24.482 46.804 -13.572 1.00 48.09 229 VAL A C 1
ATOM 1749 O O . VAL A 1 229 ? 24.490 46.683 -12.354 1.00 48.09 229 VAL A O 1
ATOM 1752 N N . ALA A 1 230 ? 24.044 45.840 -14.383 1.00 53.06 230 ALA A N 1
ATOM 1753 C CA . ALA A 1 230 ? 23.522 44.537 -14.027 1.00 53.06 230 ALA A CA 1
ATOM 1754 C C . ALA A 1 230 ? 24.537 43.625 -13.313 1.00 53.06 230 ALA A C 1
ATOM 1756 O O . ALA A 1 230 ? 25.591 43.305 -13.859 1.00 53.06 230 ALA A O 1
ATOM 1757 N N . ALA A 1 231 ? 24.123 43.051 -12.182 1.00 49.00 231 ALA A N 1
ATOM 1758 C CA . ALA A 1 231 ? 24.724 41.848 -11.612 1.00 49.00 231 ALA A CA 1
ATOM 1759 C C . ALA A 1 231 ? 23.630 40.796 -11.367 1.00 49.00 231 ALA A C 1
ATOM 1761 O O . ALA A 1 231 ? 22.870 40.841 -10.402 1.00 49.00 231 ALA A O 1
ATOM 1762 N N . LYS A 1 232 ? 23.520 39.835 -12.293 1.00 43.69 232 LYS A N 1
ATOM 1763 C CA . LYS A 1 232 ? 22.608 38.687 -12.186 1.00 43.69 232 LYS A CA 1
ATOM 1764 C C . LYS A 1 232 ? 23.130 37.708 -11.131 1.00 43.69 232 LYS A C 1
ATOM 1766 O O . LYS A 1 232 ? 24.121 37.016 -11.361 1.00 43.69 232 LYS A O 1
ATOM 1771 N N . ALA A 1 233 ? 22.421 37.598 -10.012 1.00 44.94 233 ALA A N 1
ATOM 1772 C CA . ALA A 1 233 ? 22.685 36.603 -8.979 1.00 44.94 233 ALA A CA 1
ATOM 1773 C C . ALA A 1 233 ? 22.418 35.172 -9.499 1.00 44.94 233 ALA A C 1
ATOM 1775 O O . ALA A 1 233 ? 21.290 34.789 -9.822 1.00 44.94 233 ALA A O 1
ATOM 1776 N N . LYS A 1 234 ? 23.483 34.365 -9.584 1.00 49.72 234 LYS A N 1
ATOM 1777 C CA . LYS A 1 234 ? 23.443 32.930 -9.906 1.00 49.72 234 LYS A CA 1
ATOM 1778 C C . LYS A 1 234 ? 22.819 32.151 -8.739 1.00 49.72 234 LYS A C 1
ATOM 1780 O O . LYS A 1 234 ? 23.495 31.851 -7.761 1.00 49.72 234 LYS A O 1
ATOM 1785 N N . LYS A 1 235 ? 21.549 31.749 -8.869 1.00 46.19 235 LYS A N 1
ATOM 1786 C CA . LYS A 1 235 ? 20.943 30.714 -8.010 1.00 46.19 235 LYS A CA 1
ATOM 1787 C C . LYS A 1 235 ? 21.658 29.373 -8.229 1.00 46.19 235 LYS A C 1
ATOM 1789 O O . LYS A 1 235 ? 21.755 28.873 -9.353 1.00 46.19 235 LYS A O 1
ATOM 1794 N N . SER A 1 236 ? 22.174 28.817 -7.139 1.00 50.31 236 SER A N 1
ATOM 1795 C CA . SER A 1 236 ? 23.039 27.641 -7.055 1.00 50.31 236 SER A CA 1
ATOM 1796 C C . SER A 1 236 ? 22.364 26.357 -7.563 1.00 50.31 236 SER A C 1
ATOM 1798 O O . SER A 1 236 ? 21.522 25.741 -6.913 1.00 50.31 236 SER A O 1
ATOM 1800 N N . ARG A 1 237 ? 22.791 25.900 -8.746 1.00 50.31 237 ARG A N 1
ATOM 1801 C CA . ARG A 1 237 ? 22.443 24.601 -9.355 1.00 50.31 237 ARG A CA 1
ATOM 1802 C C . ARG A 1 237 ? 23.284 23.438 -8.792 1.00 50.31 237 ARG A C 1
ATOM 1804 O O . ARG A 1 237 ? 23.714 22.578 -9.552 1.00 50.31 237 ARG A O 1
ATOM 1811 N N . LEU A 1 238 ? 23.555 23.399 -7.486 1.00 49.53 238 LEU A N 1
ATOM 1812 C CA . LEU A 1 238 ? 24.473 22.396 -6.915 1.00 49.53 238 LEU A CA 1
ATOM 1813 C C . LEU A 1 238 ? 23.794 21.039 -6.635 1.00 49.53 238 LEU A C 1
ATOM 1815 O O . LEU A 1 238 ? 24.414 19.987 -6.745 1.00 49.53 238 LEU A O 1
ATOM 1819 N N . LYS A 1 239 ? 22.489 21.039 -6.337 1.00 53.41 239 LYS A N 1
ATOM 1820 C CA . LYS A 1 239 ? 21.755 19.826 -5.931 1.00 53.41 239 LYS A CA 1
ATOM 1821 C C . LYS A 1 239 ? 21.596 18.741 -7.022 1.00 53.41 239 LYS A C 1
ATOM 1823 O O . LYS A 1 239 ? 21.709 17.571 -6.672 1.00 53.41 239 LYS A O 1
ATOM 1828 N N . PRO A 1 240 ? 21.391 19.041 -8.325 1.00 57.66 240 PRO A N 1
ATOM 1829 C CA . PRO A 1 240 ? 21.287 17.980 -9.333 1.00 57.66 240 PRO A CA 1
ATOM 1830 C C . PRO A 1 240 ? 22.639 17.353 -9.711 1.00 57.66 240 PRO A C 1
ATOM 1832 O O . PRO A 1 240 ? 22.660 16.217 -10.173 1.00 57.66 240 PRO A O 1
ATOM 1835 N N . ALA A 1 241 ? 23.760 18.056 -9.504 1.00 57.25 241 ALA A N 1
ATOM 1836 C CA . ALA A 1 241 ? 25.093 17.522 -9.793 1.00 57.25 241 ALA A CA 1
ATOM 1837 C C . ALA A 1 241 ? 25.510 16.452 -8.771 1.00 57.25 241 ALA A C 1
ATOM 1839 O O . ALA A 1 241 ? 26.071 15.426 -9.141 1.00 57.25 241 ALA A O 1
ATOM 1840 N N . LEU A 1 242 ? 25.159 16.653 -7.499 1.00 67.44 242 LEU A N 1
ATOM 1841 C CA . LEU A 1 242 ? 25.523 15.751 -6.405 1.00 67.44 242 LEU A CA 1
ATOM 1842 C C . LEU A 1 242 ? 24.804 14.392 -6.511 1.00 67.44 242 LEU A C 1
ATOM 1844 O O . LEU A 1 242 ? 25.418 13.349 -6.311 1.00 67.44 242 LEU A O 1
ATOM 1848 N N . ILE A 1 243 ? 23.536 14.393 -6.944 1.00 71.69 243 ILE A N 1
ATOM 1849 C CA . ILE A 1 243 ? 22.779 13.160 -7.230 1.00 71.69 243 ILE A CA 1
ATOM 1850 C C . ILE A 1 243 ? 23.379 12.415 -8.435 1.00 71.69 243 ILE A C 1
ATOM 1852 O O . ILE A 1 243 ? 23.466 11.190 -8.419 1.00 71.69 243 ILE A O 1
ATOM 1856 N N . GLY A 1 244 ? 23.848 13.144 -9.456 1.00 71.25 244 GLY A N 1
ATOM 1857 C CA . GLY A 1 244 ? 24.549 12.554 -10.599 1.00 71.25 244 GLY A CA 1
ATOM 1858 C C . GLY A 1 244 ? 25.843 11.846 -10.189 1.00 71.25 244 GLY A C 1
ATOM 1859 O O . GLY A 1 244 ? 26.049 10.693 -10.562 1.00 71.25 244 GLY A O 1
ATOM 1860 N N . ILE A 1 245 ? 26.666 12.493 -9.359 1.00 74.31 245 ILE A N 1
ATOM 1861 C CA . ILE A 1 245 ? 27.935 11.932 -8.869 1.00 74.31 245 ILE A CA 1
ATOM 1862 C C . ILE A 1 245 ? 27.694 10.693 -7.994 1.00 74.31 245 ILE A C 1
ATOM 1864 O O . ILE A 1 245 ? 28.368 9.683 -8.179 1.00 74.31 245 ILE A O 1
ATOM 1868 N N . LEU A 1 246 ? 26.693 10.722 -7.106 1.00 73.38 246 LEU A N 1
ATOM 1869 C CA . LEU A 1 246 ? 26.323 9.560 -6.286 1.00 73.38 246 LEU A CA 1
ATOM 1870 C C . LEU A 1 246 ? 25.813 8.384 -7.130 1.00 73.38 246 LEU A C 1
ATOM 1872 O O . LEU A 1 246 ? 26.183 7.242 -6.868 1.00 73.38 246 LEU A O 1
ATOM 1876 N N . SER A 1 247 ? 25.019 8.649 -8.174 1.00 70.62 247 SER A N 1
ATOM 1877 C CA . SER A 1 247 ? 24.566 7.592 -9.089 1.00 70.62 247 SER A CA 1
ATOM 1878 C C . SER A 1 247 ? 25.718 6.983 -9.894 1.00 70.62 247 SER A C 1
ATOM 1880 O O . SER A 1 247 ? 25.762 5.769 -10.069 1.00 70.62 247 SER A O 1
ATOM 1882 N N . LEU A 1 248 ? 26.692 7.798 -10.316 1.00 77.75 248 LEU A N 1
ATOM 1883 C CA . LEU A 1 248 ? 27.887 7.323 -11.012 1.00 77.75 248 LEU A CA 1
ATOM 1884 C C . LEU A 1 248 ? 28.751 6.455 -10.087 1.00 77.75 248 LEU A C 1
ATOM 1886 O O . LEU A 1 248 ? 29.180 5.376 -10.484 1.00 77.75 248 LEU A O 1
ATOM 1890 N N . ALA A 1 249 ? 28.951 6.889 -8.839 1.00 75.50 249 ALA A N 1
ATOM 1891 C CA . ALA A 1 249 ? 29.700 6.130 -7.842 1.00 75.50 249 ALA A CA 1
ATOM 1892 C C . ALA A 1 249 ? 29.045 4.769 -7.550 1.00 75.50 249 ALA A C 1
ATOM 1894 O O . ALA A 1 249 ? 29.743 3.761 -7.494 1.00 75.50 249 ALA A O 1
ATOM 1895 N N . ALA A 1 250 ? 27.713 4.712 -7.446 1.00 75.38 250 ALA A N 1
ATOM 1896 C CA . ALA A 1 250 ? 26.989 3.457 -7.247 1.00 75.38 250 ALA A CA 1
ATOM 1897 C C . ALA A 1 250 ? 27.149 2.488 -8.433 1.00 75.38 250 ALA A C 1
ATOM 1899 O O . ALA A 1 250 ? 27.335 1.293 -8.219 1.00 75.38 250 ALA A O 1
ATOM 1900 N N . VAL A 1 251 ? 27.138 2.993 -9.672 1.00 76.94 251 VAL A N 1
ATOM 1901 C CA . VAL A 1 251 ? 27.380 2.174 -10.875 1.00 76.94 251 VAL A CA 1
ATOM 1902 C C . VAL A 1 251 ? 28.812 1.649 -10.912 1.00 76.94 251 VAL A C 1
ATOM 1904 O O . VAL A 1 251 ? 29.017 0.481 -11.227 1.00 76.94 251 VAL A O 1
ATOM 1907 N N . VAL A 1 252 ? 29.797 2.473 -10.546 1.00 81.25 252 VAL A N 1
ATOM 1908 C CA . VAL A 1 252 ? 31.204 2.047 -10.472 1.00 81.25 252 VAL A CA 1
ATOM 1909 C C . VAL A 1 252 ? 31.389 0.971 -9.401 1.00 81.25 252 VAL A C 1
ATOM 1911 O O . VAL A 1 252 ? 32.031 -0.039 -9.665 1.00 81.25 252 VAL A O 1
ATOM 1914 N N . VAL A 1 253 ? 30.777 1.125 -8.224 1.00 79.31 253 VAL A N 1
ATOM 1915 C CA . VAL A 1 253 ? 30.831 0.108 -7.161 1.00 79.31 253 VAL A CA 1
ATOM 1916 C C . VAL A 1 253 ? 30.119 -1.181 -7.583 1.00 79.31 253 VAL A C 1
ATOM 1918 O O . VAL A 1 253 ? 30.632 -2.267 -7.320 1.00 79.31 253 VAL A O 1
ATOM 1921 N N . LEU A 1 254 ? 28.982 -1.096 -8.281 1.00 76.00 254 LEU A N 1
ATOM 1922 C CA . LEU A 1 254 ? 28.292 -2.274 -8.812 1.00 76.00 254 LEU A CA 1
ATOM 1923 C C . LEU A 1 254 ? 29.141 -2.990 -9.875 1.00 76.00 254 LEU A C 1
ATOM 1925 O O . LEU A 1 254 ? 29.292 -4.203 -9.825 1.00 76.00 254 LEU A O 1
ATOM 1929 N N . ALA A 1 255 ? 29.761 -2.246 -10.792 1.00 73.44 255 ALA A N 1
ATOM 1930 C CA . ALA A 1 255 ? 30.653 -2.812 -11.801 1.00 73.44 255 ALA A CA 1
ATOM 1931 C C . ALA A 1 255 ? 31.879 -3.484 -11.162 1.00 73.44 255 ALA A C 1
ATOM 1933 O O . ALA A 1 255 ? 32.229 -4.596 -11.543 1.00 73.44 255 ALA A O 1
ATOM 1934 N N . ILE A 1 256 ? 32.483 -2.854 -10.146 1.00 75.19 256 ILE A N 1
ATOM 1935 C CA . ILE A 1 256 ? 33.596 -3.437 -9.385 1.00 75.19 256 ILE A CA 1
ATOM 1936 C C . ILE A 1 256 ? 33.136 -4.691 -8.635 1.00 75.19 256 ILE A C 1
ATOM 1938 O O . ILE A 1 256 ? 33.838 -5.689 -8.648 1.00 75.19 256 ILE A O 1
ATOM 1942 N N . THR A 1 257 ? 31.963 -4.685 -8.001 1.00 68.06 257 THR A N 1
ATOM 1943 C CA . THR A 1 257 ? 31.473 -5.857 -7.253 1.00 68.06 257 THR A CA 1
ATOM 1944 C C . THR A 1 257 ? 31.073 -7.012 -8.166 1.00 68.06 257 THR A C 1
ATOM 1946 O O . THR A 1 257 ? 31.391 -8.149 -7.836 1.00 68.06 257 THR A O 1
ATOM 1949 N N . CYS A 1 258 ? 30.474 -6.752 -9.331 1.00 66.06 258 CYS A N 1
ATOM 1950 C CA . CYS A 1 258 ? 30.243 -7.775 -10.354 1.00 66.06 258 CYS A CA 1
ATOM 1951 C C . CYS A 1 258 ? 31.564 -8.335 -10.898 1.00 66.06 258 CYS A C 1
ATOM 1953 O O . CYS A 1 258 ? 31.719 -9.549 -10.981 1.00 66.06 258 CYS A O 1
ATOM 1955 N N . PHE A 1 259 ? 32.541 -7.467 -11.177 1.00 66.56 259 PHE A N 1
ATOM 1956 C CA . PHE A 1 259 ? 33.878 -7.882 -11.604 1.00 66.56 259 PHE A CA 1
ATOM 1957 C C . PHE A 1 259 ? 34.571 -8.749 -10.542 1.00 66.56 259 PHE A C 1
ATOM 1959 O O . PHE A 1 259 ? 35.147 -9.785 -10.855 1.00 66.56 259 PHE A O 1
ATOM 1966 N N . MET A 1 260 ? 34.463 -8.374 -9.265 1.00 64.19 260 MET A N 1
ATOM 1967 C CA . MET A 1 260 ? 35.030 -9.138 -8.150 1.00 64.19 260 MET A CA 1
ATOM 1968 C C . MET A 1 260 ? 34.261 -10.438 -7.866 1.00 64.19 260 MET A C 1
ATOM 1970 O O . MET A 1 260 ? 34.866 -11.406 -7.416 1.00 64.19 260 MET A O 1
ATOM 1974 N N . ALA A 1 261 ? 32.956 -10.495 -8.146 1.00 60.06 261 ALA A N 1
ATOM 1975 C CA . ALA A 1 261 ? 32.160 -11.715 -8.020 1.00 60.06 261 ALA A CA 1
ATOM 1976 C C . ALA A 1 261 ? 32.543 -12.759 -9.084 1.00 60.06 261 ALA A C 1
ATOM 1978 O O . ALA A 1 261 ? 32.744 -13.925 -8.737 1.00 60.06 261 ALA A O 1
ATOM 1979 N N . ASP A 1 262 ? 32.748 -12.350 -10.341 1.00 52.88 262 ASP A N 1
ATOM 1980 C CA . ASP A 1 262 ? 33.256 -13.242 -11.398 1.00 52.88 262 ASP A CA 1
ATOM 1981 C C . ASP A 1 262 ? 34.655 -13.794 -11.071 1.00 52.88 262 ASP A C 1
ATOM 1983 O O . ASP A 1 262 ? 34.935 -14.971 -11.316 1.00 52.88 262 ASP A O 1
ATOM 1987 N N . LEU A 1 263 ? 35.502 -12.996 -10.407 1.00 48.34 263 LEU A N 1
ATOM 1988 C CA . LEU A 1 263 ? 36.817 -13.438 -9.921 1.00 48.34 263 LEU A CA 1
ATOM 1989 C C . LEU A 1 263 ? 36.740 -14.541 -8.853 1.00 48.34 263 LEU A C 1
ATOM 1991 O O . LEU A 1 263 ? 37.705 -15.281 -8.676 1.00 48.34 263 LEU A O 1
ATOM 1995 N N . THR A 1 264 ? 35.615 -14.677 -8.144 1.00 53.91 264 THR A N 1
ATOM 1996 C CA . THR A 1 264 ? 35.448 -15.725 -7.120 1.00 53.91 264 THR A CA 1
ATOM 1997 C C . THR A 1 264 ? 34.884 -17.035 -7.658 1.00 53.91 264 THR A C 1
ATOM 1999 O O . THR A 1 264 ? 35.101 -18.080 -7.046 1.00 53.91 264 THR A O 1
ATOM 2002 N N . VAL A 1 265 ? 34.203 -17.010 -8.808 1.00 53.97 265 VAL A N 1
ATOM 2003 C CA . VAL A 1 265 ? 33.600 -18.208 -9.417 1.00 53.97 265 VAL A CA 1
ATOM 2004 C C . VAL A 1 265 ? 34.613 -18.966 -10.286 1.00 53.97 265 VAL A C 1
ATOM 2006 O O . VAL A 1 265 ? 34.581 -20.196 -10.346 1.00 53.97 265 VAL A O 1
ATOM 2009 N N . TYR A 1 266 ? 35.577 -18.268 -10.892 1.00 48.84 266 TYR A N 1
ATOM 2010 C CA . TYR A 1 266 ? 36.659 -18.884 -11.664 1.00 48.84 266 TYR A CA 1
ATOM 2011 C C . TYR A 1 266 ? 37.895 -19.129 -10.792 1.00 48.84 266 TYR A C 1
ATOM 2013 O O . TYR A 1 266 ? 38.840 -18.347 -10.770 1.00 48.84 266 TYR A O 1
ATOM 2021 N N . GLY A 1 267 ? 37.865 -20.240 -10.053 1.00 48.06 267 GLY A N 1
ATOM 2022 C CA . GLY A 1 267 ? 38.883 -20.648 -9.084 1.00 48.06 267 GLY A CA 1
ATOM 2023 C C . GLY A 1 267 ? 40.339 -20.332 -9.459 1.00 48.06 267 GLY A C 1
ATOM 2024 O O . GLY A 1 267 ? 40.932 -20.954 -10.339 1.00 48.06 267 GLY A O 1
ATOM 2025 N N . GLY A 1 268 ? 40.931 -19.406 -8.701 1.00 46.91 268 GLY A N 1
ATOM 2026 C CA . GLY A 1 268 ? 42.351 -19.405 -8.339 1.00 46.91 268 GLY A CA 1
ATOM 2027 C C . GLY A 1 268 ? 43.381 -19.070 -9.418 1.00 46.91 268 GLY A C 1
ATOM 2028 O O . GLY A 1 268 ? 44.570 -19.095 -9.108 1.00 46.91 268 GLY A O 1
ATOM 2029 N N . LYS A 1 269 ? 42.991 -18.734 -10.651 1.00 50.78 269 LYS A N 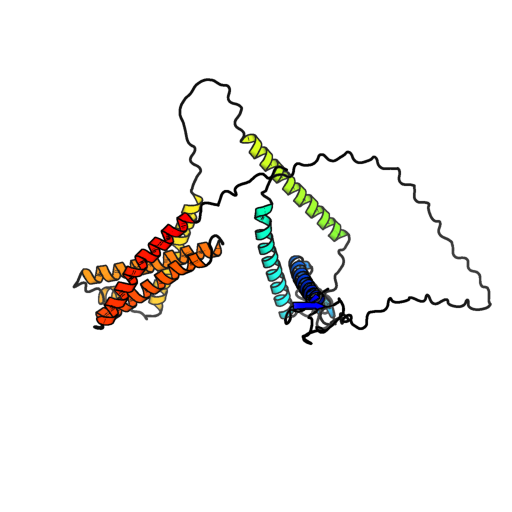1
ATOM 2030 C CA . LYS A 1 269 ? 43.932 -18.146 -11.617 1.00 50.78 269 LYS A CA 1
ATOM 2031 C C . LYS A 1 269 ? 43.886 -16.632 -11.482 1.00 50.78 269 LYS A C 1
ATOM 2033 O O . LYS A 1 269 ? 42.815 -16.036 -11.514 1.00 50.78 269 LYS A O 1
ATOM 2038 N N . SER A 1 270 ? 45.049 -16.028 -11.250 1.00 56.47 270 SER A N 1
ATOM 2039 C CA . SER A 1 270 ? 45.165 -14.596 -10.997 1.00 56.47 270 SER A CA 1
ATOM 2040 C C . SER A 1 270 ? 44.504 -13.806 -12.136 1.00 56.47 270 SER A C 1
ATOM 2042 O O . SER A 1 270 ? 44.647 -14.162 -13.305 1.00 56.47 270 SER A O 1
ATOM 2044 N N . ALA A 1 271 ? 43.769 -12.735 -11.819 1.00 52.38 271 ALA A N 1
ATOM 2045 C CA . ALA A 1 271 ? 43.107 -11.882 -12.818 1.00 52.38 271 ALA A CA 1
ATOM 204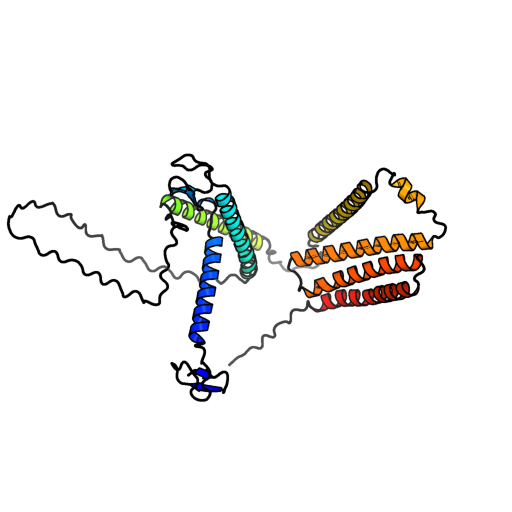6 C C . ALA A 1 271 ? 44.079 -11.387 -13.908 1.00 52.38 271 ALA A C 1
ATOM 2048 O O . ALA A 1 271 ? 43.683 -11.132 -15.042 1.00 52.38 271 ALA A O 1
ATOM 2049 N N . VAL A 1 272 ? 45.366 -11.298 -13.561 1.00 54.88 272 VAL A N 1
ATOM 2050 C CA . VAL A 1 272 ? 46.456 -10.932 -14.462 1.00 54.88 272 VAL A CA 1
ATOM 2051 C C . VAL A 1 272 ? 46.720 -12.029 -15.495 1.00 54.88 272 VAL A C 1
ATOM 2053 O O . VAL A 1 272 ? 46.941 -11.697 -16.653 1.00 54.88 272 VAL A O 1
ATOM 2056 N N . ASP A 1 273 ? 46.614 -13.315 -15.155 1.00 54.19 273 ASP A N 1
ATOM 2057 C CA . ASP A 1 273 ? 46.797 -14.411 -16.119 1.00 54.19 273 ASP A CA 1
ATOM 2058 C C . ASP A 1 273 ? 45.630 -14.522 -17.105 1.00 54.19 273 ASP A C 1
ATOM 2060 O O . ASP A 1 273 ? 45.844 -14.803 -18.280 1.00 54.19 273 ASP A O 1
ATOM 2064 N N . MET A 1 274 ? 44.393 -14.241 -16.683 1.00 53.97 274 MET A N 1
ATOM 2065 C CA . MET A 1 274 ? 43.247 -14.262 -17.605 1.00 53.97 274 MET A CA 1
ATOM 2066 C C . MET A 1 274 ? 43.275 -13.066 -18.573 1.00 53.97 274 MET A C 1
ATOM 2068 O O . MET A 1 274 ? 42.950 -13.216 -19.750 1.00 53.97 274 MET A O 1
ATOM 2072 N N . PHE A 1 275 ? 43.748 -11.900 -18.111 1.00 50.09 275 PHE A N 1
ATOM 2073 C CA . PHE A 1 275 ? 43.935 -10.721 -18.964 1.00 50.09 275 PHE A CA 1
ATOM 2074 C C . PHE A 1 275 ? 45.187 -10.803 -19.851 1.00 50.09 275 PHE A C 1
ATOM 2076 O O . PHE A 1 275 ? 45.174 -10.293 -20.967 1.00 50.09 275 PHE A O 1
ATOM 2083 N N . THR A 1 276 ? 46.269 -11.448 -19.405 1.00 54.31 276 THR A N 1
ATOM 2084 C CA . THR A 1 276 ? 47.500 -11.579 -20.210 1.00 54.31 276 THR A CA 1
ATOM 2085 C C . THR A 1 276 ? 47.452 -12.745 -21.195 1.00 54.31 276 THR A C 1
ATOM 2087 O O . THR A 1 276 ? 48.102 -12.670 -22.237 1.00 54.31 276 THR A O 1
ATOM 2090 N N . TRP A 1 277 ? 46.652 -13.789 -20.943 1.00 48.56 277 TRP A N 1
ATOM 2091 C CA . TRP A 1 277 ? 46.578 -14.949 -21.839 1.00 48.56 277 TRP A CA 1
ATOM 2092 C C . TRP A 1 277 ? 45.682 -14.734 -23.071 1.00 48.56 277 TRP A C 1
ATOM 2094 O O . TRP A 1 277 ? 45.888 -15.391 -24.089 1.00 48.56 277 TRP A O 1
ATOM 2104 N N . GLN A 1 278 ? 44.739 -13.784 -23.034 1.00 48.59 278 GLN A N 1
ATOM 2105 C CA . GLN A 1 278 ? 43.840 -13.492 -24.167 1.00 48.59 278 GLN A CA 1
ATOM 2106 C C . GLN A 1 278 ? 44.135 -12.181 -24.908 1.00 48.59 278 GLN A C 1
ATOM 2108 O O . GLN A 1 278 ? 43.566 -11.935 -25.968 1.00 48.59 278 GLN A O 1
ATOM 2113 N N . VAL A 1 279 ? 45.061 -11.361 -24.407 1.00 50.62 279 VAL A N 1
ATOM 2114 C CA . VAL A 1 279 ? 45.447 -10.085 -25.029 1.00 50.62 279 VAL A CA 1
ATOM 2115 C C . VAL A 1 279 ? 46.811 -10.239 -25.705 1.00 50.62 279 VAL A C 1
ATOM 2117 O O . VAL A 1 279 ? 47.737 -9.454 -25.518 1.00 50.62 279 VAL A O 1
ATOM 2120 N N . ARG A 1 280 ? 46.952 -11.271 -26.542 1.00 50.16 280 ARG A N 1
ATOM 2121 C CA . ARG A 1 280 ? 47.977 -11.258 -27.588 1.00 50.16 280 ARG A CA 1
ATOM 2122 C C . ARG A 1 280 ? 47.432 -10.376 -28.712 1.00 50.16 280 ARG A C 1
ATOM 2124 O O . ARG A 1 280 ? 46.772 -10.854 -29.627 1.00 50.16 280 ARG A O 1
ATOM 2131 N N . ILE A 1 281 ? 47.612 -9.059 -28.568 1.00 53.03 281 ILE A N 1
ATOM 2132 C CA . ILE A 1 281 ? 47.162 -8.042 -29.531 1.00 53.03 281 ILE A CA 1
ATOM 2133 C C . ILE A 1 281 ? 48.026 -8.159 -30.787 1.00 53.03 281 ILE A C 1
ATOM 2135 O O . ILE A 1 281 ? 48.957 -7.388 -30.992 1.00 53.03 281 ILE A O 1
ATOM 2139 N N . GLU A 1 282 ? 47.740 -9.140 -31.632 1.00 60.75 282 GLU A N 1
ATOM 2140 C CA . GLU A 1 282 ? 48.299 -9.166 -32.986 1.00 60.75 282 GLU A CA 1
ATOM 2141 C C . GLU A 1 282 ? 47.534 -8.192 -33.899 1.00 60.75 282 GLU A C 1
ATOM 2143 O O . GLU A 1 282 ? 48.083 -7.718 -34.888 1.00 60.75 282 GLU A O 1
ATOM 2148 N N . ASN A 1 283 ? 46.312 -7.790 -33.517 1.00 70.56 283 ASN A N 1
ATOM 2149 C CA . ASN A 1 283 ? 45.507 -6.803 -34.232 1.00 70.56 283 ASN A CA 1
ATOM 2150 C C . ASN A 1 283 ? 44.917 -5.744 -33.291 1.00 70.56 283 ASN A C 1
ATOM 2152 O O . ASN A 1 283 ? 44.022 -6.013 -32.489 1.00 70.56 283 ASN A O 1
ATOM 2156 N N . THR A 1 284 ? 45.354 -4.495 -33.462 1.00 75.81 284 THR A N 1
ATOM 2157 C CA . THR A 1 284 ? 44.805 -3.300 -32.791 1.00 75.81 284 THR A CA 1
ATOM 2158 C C . THR A 1 284 ? 43.290 -3.162 -32.964 1.00 75.81 284 THR A C 1
ATOM 2160 O O . THR A 1 284 ? 42.612 -2.638 -32.082 1.00 75.81 284 THR A O 1
ATOM 2163 N N . TRP A 1 285 ? 42.737 -3.686 -34.060 1.00 73.50 285 TRP A N 1
ATOM 2164 C CA . TRP A 1 285 ? 41.302 -3.671 -34.342 1.00 73.50 285 TRP A CA 1
ATOM 2165 C C . TRP A 1 285 ? 40.465 -4.468 -33.331 1.00 73.50 285 TRP A C 1
ATOM 2167 O O . TRP A 1 285 ? 39.415 -3.995 -32.897 1.00 73.50 285 TRP A O 1
ATOM 2177 N N . GLN A 1 286 ? 40.941 -5.639 -32.893 1.00 74.62 286 GLN A N 1
ATOM 2178 C CA . GLN A 1 286 ? 40.219 -6.458 -31.909 1.00 74.62 286 GLN A CA 1
ATOM 2179 C C . GLN A 1 286 ? 40.163 -5.775 -30.540 1.00 74.62 286 GLN A C 1
ATOM 2181 O O . GLN A 1 286 ? 39.127 -5.798 -29.879 1.00 74.62 286 GLN A O 1
ATOM 2186 N N . PHE A 1 287 ? 41.240 -5.089 -30.151 1.00 73.94 287 PHE A N 1
ATOM 2187 C CA . PHE A 1 287 ? 41.268 -4.304 -28.920 1.00 73.94 287 PHE A CA 1
ATOM 2188 C C . PHE A 1 287 ? 40.255 -3.150 -28.961 1.00 73.94 287 PHE A C 1
ATOM 2190 O O . PHE A 1 287 ? 39.484 -2.964 -28.019 1.00 73.94 287 PHE A O 1
ATOM 2197 N N . VAL A 1 288 ? 40.197 -2.408 -30.074 1.00 76.62 288 VAL A N 1
ATOM 2198 C CA . VAL A 1 288 ? 39.217 -1.323 -30.254 1.00 76.62 288 VAL A CA 1
ATOM 2199 C C . VAL A 1 288 ? 37.784 -1.862 -30.198 1.00 76.62 288 VAL A C 1
ATOM 2201 O O . VAL A 1 288 ? 36.941 -1.265 -29.526 1.00 76.62 288 VAL A O 1
ATOM 2204 N N . LEU A 1 289 ? 37.511 -3.010 -30.828 1.00 75.62 289 LEU A N 1
ATOM 2205 C CA . LEU A 1 289 ? 36.198 -3.657 -30.773 1.00 75.62 289 LEU A CA 1
ATOM 2206 C C . LEU A 1 289 ? 35.808 -4.048 -29.342 1.00 75.62 289 LEU A C 1
ATOM 2208 O O . LEU A 1 289 ? 34.717 -3.687 -28.901 1.00 75.62 289 LEU A O 1
ATOM 2212 N N . GLN A 1 290 ? 36.698 -4.692 -28.585 1.00 75.19 290 GLN A N 1
ATOM 2213 C CA . GLN A 1 290 ? 36.426 -5.095 -27.199 1.00 75.19 290 GLN A CA 1
ATOM 2214 C C . GLN A 1 290 ? 36.187 -3.893 -26.277 1.00 75.19 290 GLN A C 1
ATOM 2216 O O . GLN A 1 290 ? 35.200 -3.863 -25.538 1.00 75.19 290 GLN A O 1
ATOM 2221 N N . VAL A 1 291 ? 37.033 -2.862 -26.361 1.00 78.00 291 VAL A N 1
ATOM 2222 C CA . VAL A 1 291 ? 36.867 -1.635 -25.565 1.00 78.00 291 VAL A CA 1
ATOM 2223 C C . VAL A 1 291 ? 35.568 -0.916 -25.938 1.00 78.00 291 VAL A C 1
ATOM 2225 O O . VAL A 1 291 ? 34.845 -0.451 -25.054 1.00 78.00 291 VAL A O 1
ATOM 2228 N N . SER A 1 292 ? 35.224 -0.864 -27.229 1.00 76.50 292 SER A N 1
ATOM 2229 C CA . SER A 1 292 ? 33.971 -0.256 -27.685 1.00 76.50 292 SER A CA 1
ATOM 2230 C C . SER A 1 292 ? 32.735 -1.030 -27.210 1.00 76.50 292 SER A C 1
ATOM 2232 O O . SER A 1 292 ? 31.757 -0.409 -26.794 1.00 76.50 292 SER A O 1
ATOM 2234 N N . ALA A 1 293 ? 32.791 -2.366 -27.177 1.00 76.88 293 ALA A N 1
ATOM 2235 C CA . ALA A 1 293 ? 31.708 -3.205 -26.674 1.00 76.88 293 ALA A CA 1
ATOM 2236 C C . ALA A 1 293 ? 31.480 -2.981 -25.172 1.00 76.88 293 ALA A C 1
ATOM 2238 O O . ALA A 1 293 ? 30.345 -2.758 -24.748 1.00 76.88 293 ALA A O 1
ATOM 2239 N N . ILE A 1 294 ? 32.555 -2.938 -24.376 1.00 78.50 294 ILE A N 1
ATOM 2240 C CA . ILE A 1 294 ? 32.476 -2.633 -22.939 1.00 78.50 294 ILE A CA 1
ATOM 2241 C C . ILE A 1 294 ? 31.895 -1.229 -22.721 1.00 78.50 294 ILE A C 1
ATOM 2243 O O . ILE A 1 294 ? 30.980 -1.054 -21.914 1.00 78.50 294 ILE A O 1
ATOM 2247 N N . ALA A 1 295 ? 32.365 -0.227 -23.471 1.00 79.50 295 ALA A N 1
ATOM 2248 C CA . ALA A 1 295 ? 31.846 1.137 -23.377 1.00 79.50 295 ALA A CA 1
ATOM 2249 C C . ALA A 1 295 ? 30.345 1.217 -23.716 1.00 79.50 295 ALA A C 1
ATOM 2251 O O . ALA A 1 295 ? 29.592 1.912 -23.028 1.00 79.50 295 ALA A O 1
ATOM 2252 N N . MET A 1 296 ? 29.893 0.472 -24.730 1.00 76.94 296 MET A N 1
ATOM 2253 C CA . MET A 1 296 ? 28.482 0.390 -25.120 1.00 76.94 296 MET A CA 1
ATOM 2254 C C . MET A 1 296 ? 27.617 -0.270 -24.043 1.00 76.94 296 MET A C 1
ATOM 2256 O O . MET A 1 296 ? 26.553 0.261 -23.720 1.00 76.94 296 MET A O 1
ATOM 2260 N N . ILE A 1 297 ? 28.082 -1.365 -23.432 1.00 77.62 297 ILE A N 1
ATOM 2261 C CA . ILE A 1 297 ? 27.381 -2.033 -22.322 1.00 77.62 297 ILE A CA 1
ATOM 2262 C C . ILE A 1 297 ? 27.259 -1.088 -21.118 1.00 77.62 297 ILE A C 1
ATOM 2264 O O . ILE A 1 297 ? 26.179 -0.954 -20.538 1.00 77.62 297 ILE A O 1
ATOM 2268 N N . CYS A 1 298 ? 28.330 -0.370 -20.775 1.00 80.50 298 CYS A N 1
ATOM 2269 C CA . CYS A 1 298 ? 28.316 0.612 -19.689 1.00 80.50 298 CYS A CA 1
ATOM 2270 C C . CYS A 1 298 ? 27.328 1.760 -19.956 1.00 80.50 298 CYS A C 1
ATOM 2272 O O . CYS A 1 298 ? 26.579 2.155 -19.058 1.00 80.50 298 CYS A O 1
ATOM 2274 N N . LEU A 1 299 ? 27.275 2.278 -21.188 1.00 78.81 299 LEU A N 1
ATOM 2275 C CA . LEU A 1 299 ? 26.289 3.290 -21.577 1.00 78.81 299 LEU A CA 1
ATOM 2276 C C . LEU A 1 299 ? 24.853 2.733 -21.520 1.00 78.81 299 LEU A C 1
ATOM 2278 O O . LEU A 1 299 ? 23.951 3.428 -21.040 1.00 78.81 299 LEU A O 1
ATOM 2282 N N . ALA A 1 300 ? 24.630 1.485 -21.944 1.00 77.69 300 ALA A N 1
ATOM 2283 C CA . ALA A 1 300 ? 23.340 0.786 -21.855 1.00 77.69 300 ALA A CA 1
ATOM 2284 C C . ALA A 1 300 ? 22.858 0.649 -20.413 1.00 77.69 300 ALA A C 1
ATOM 2286 O O . ALA A 1 300 ? 21.748 1.083 -20.089 1.00 77.69 300 ALA A O 1
ATOM 2287 N N . ALA A 1 301 ? 23.725 0.182 -19.519 1.00 78.12 301 ALA A N 1
ATOM 2288 C CA . ALA A 1 301 ? 23.427 0.110 -18.095 1.00 78.12 301 ALA A CA 1
ATOM 2289 C C . ALA A 1 301 ? 23.119 1.498 -17.503 1.00 78.12 301 ALA A C 1
ATOM 2291 O O . ALA A 1 301 ? 22.120 1.668 -16.801 1.00 78.12 301 ALA A O 1
ATOM 2292 N N . PHE A 1 302 ? 23.919 2.518 -17.834 1.00 81.94 302 PHE A N 1
ATOM 2293 C CA . PHE A 1 302 ? 23.712 3.876 -17.327 1.00 81.94 302 PHE A CA 1
ATOM 2294 C C . PHE A 1 302 ? 22.368 4.472 -17.771 1.00 81.94 302 PHE A C 1
ATOM 2296 O O . PHE A 1 302 ? 21.633 5.034 -16.955 1.00 81.94 302 PHE A O 1
ATOM 2303 N N . THR A 1 303 ? 22.010 4.335 -19.052 1.00 79.19 303 THR A N 1
ATOM 2304 C CA . THR A 1 303 ? 20.727 4.841 -19.574 1.00 79.19 303 THR A CA 1
ATOM 2305 C C . THR A 1 303 ? 19.527 4.106 -18.979 1.00 79.19 303 THR A C 1
ATOM 2307 O O . THR A 1 303 ? 18.521 4.750 -18.664 1.00 79.19 303 THR A O 1
ATOM 2310 N N . PHE A 1 304 ? 19.643 2.794 -18.755 1.00 80.06 304 PHE A N 1
ATOM 2311 C CA . PHE A 1 304 ? 18.619 1.997 -18.086 1.00 80.06 304 PHE A CA 1
ATOM 2312 C C . PHE A 1 304 ? 18.405 2.447 -16.638 1.00 80.06 304 PHE A C 1
ATOM 2314 O O . PHE A 1 304 ? 17.278 2.773 -16.261 1.00 80.06 304 PHE A O 1
ATOM 2321 N N . ILE A 1 305 ? 19.483 2.569 -15.856 1.00 81.75 305 ILE A N 1
ATOM 2322 C CA . ILE A 1 305 ? 19.427 3.034 -14.461 1.00 81.75 305 ILE A CA 1
ATOM 2323 C C . ILE A 1 305 ? 18.839 4.446 -14.389 1.00 81.75 305 ILE A C 1
ATOM 2325 O O . ILE A 1 305 ? 17.950 4.714 -13.581 1.00 81.75 305 ILE A O 1
ATOM 2329 N N . TYR A 1 306 ? 19.269 5.349 -15.272 1.00 81.62 306 TYR A N 1
ATOM 2330 C CA . TYR A 1 306 ? 18.744 6.712 -15.319 1.00 81.62 306 TYR A CA 1
ATOM 2331 C C . TYR A 1 306 ? 17.241 6.759 -15.634 1.00 81.62 306 TYR A C 1
ATOM 2333 O O . TYR A 1 306 ? 16.497 7.549 -15.040 1.00 81.62 306 TYR A O 1
ATOM 2341 N N . SER A 1 307 ? 16.781 5.912 -16.558 1.00 77.94 307 SER A N 1
ATOM 2342 C CA . SER A 1 307 ? 15.359 5.786 -16.890 1.00 77.94 307 SER A CA 1
ATOM 2343 C C . SER A 1 307 ? 14.554 5.207 -15.726 1.00 77.94 307 SER A C 1
ATOM 2345 O O . SER A 1 307 ? 13.502 5.743 -15.376 1.00 77.94 307 SER A O 1
ATOM 2347 N N . PHE A 1 308 ? 15.088 4.182 -15.062 1.00 77.94 308 PHE A N 1
ATOM 2348 C CA . PHE A 1 308 ? 14.465 3.544 -13.906 1.00 77.94 308 PHE A CA 1
ATOM 2349 C C . PHE A 1 308 ? 14.317 4.508 -12.720 1.00 77.94 308 PHE A C 1
ATOM 2351 O O . PHE A 1 308 ? 13.230 4.635 -12.159 1.00 77.94 308 PHE A O 1
ATOM 2358 N N . ILE A 1 309 ? 15.360 5.288 -12.406 1.00 81.38 309 ILE A N 1
ATOM 2359 C CA . ILE A 1 309 ? 15.295 6.339 -11.376 1.00 81.38 309 ILE A CA 1
ATOM 2360 C C . ILE A 1 309 ? 14.202 7.361 -11.719 1.00 81.38 309 ILE A C 1
ATOM 2362 O O . ILE A 1 309 ? 13.440 7.785 -10.851 1.00 81.38 309 ILE A O 1
ATOM 2366 N N . ARG A 1 310 ? 14.085 7.766 -12.989 1.00 79.00 310 ARG A N 1
ATOM 2367 C CA . ARG A 1 310 ? 13.031 8.702 -13.412 1.00 79.00 310 ARG A CA 1
ATOM 2368 C C . ARG A 1 310 ? 11.622 8.125 -13.303 1.00 79.00 310 ARG A C 1
ATOM 2370 O O . ARG A 1 310 ? 10.703 8.909 -13.054 1.00 79.00 310 ARG A O 1
ATOM 2377 N N . LEU A 1 311 ? 11.467 6.817 -13.496 1.00 77.38 311 LEU A N 1
ATOM 2378 C CA . LEU A 1 311 ? 10.198 6.109 -13.348 1.00 77.38 311 LEU A CA 1
ATOM 2379 C C . LEU A 1 311 ? 9.767 6.072 -11.878 1.00 77.38 311 LEU A C 1
ATOM 2381 O O . LEU A 1 311 ? 8.643 6.461 -11.578 1.00 77.38 311 LEU A O 1
ATOM 2385 N N . ILE A 1 312 ? 10.684 5.737 -10.962 1.00 74.25 312 ILE A N 1
ATOM 2386 C CA . ILE A 1 312 ? 10.420 5.749 -9.510 1.00 74.25 312 ILE A CA 1
ATOM 2387 C C . ILE A 1 312 ? 10.027 7.147 -9.023 1.00 74.25 312 ILE A C 1
ATOM 2389 O O . ILE A 1 312 ? 9.125 7.299 -8.210 1.00 74.25 312 ILE A O 1
ATOM 2393 N N . VAL A 1 313 ? 10.664 8.193 -9.552 1.00 82.56 313 VAL A N 1
ATOM 2394 C CA . VAL A 1 313 ? 10.372 9.584 -9.162 1.00 82.56 313 VAL A CA 1
ATOM 2395 C C . VAL A 1 313 ? 9.044 10.096 -9.770 1.00 82.56 313 VAL A C 1
ATOM 2397 O O . VAL A 1 313 ? 8.701 11.266 -9.605 1.00 82.56 313 VAL A O 1
ATOM 2400 N N . GLY A 1 314 ? 8.286 9.257 -10.490 1.00 79.25 314 GLY A N 1
ATOM 2401 C CA . GLY A 1 314 ? 6.935 9.571 -10.979 1.00 79.25 314 GLY A CA 1
ATOM 2402 C C . GLY A 1 314 ? 6.885 10.661 -12.054 1.00 79.25 314 GLY A C 1
ATOM 2403 O O . GLY A 1 314 ? 5.839 11.247 -12.318 1.00 79.25 314 GLY A O 1
ATOM 2404 N N . LYS A 1 315 ? 8.023 10.990 -12.678 1.00 65.75 315 LYS A N 1
ATOM 2405 C CA . LYS A 1 315 ? 8.134 12.169 -13.556 1.00 65.75 315 LYS A CA 1
ATOM 2406 C C . LYS A 1 315 ? 7.772 11.916 -15.020 1.00 65.75 315 LYS A C 1
ATOM 2408 O O . LYS A 1 315 ? 7.810 12.878 -15.793 1.00 65.75 315 LYS A O 1
ATOM 2413 N N . ARG A 1 316 ? 7.487 10.677 -15.440 1.00 62.16 316 ARG A N 1
ATOM 2414 C CA . ARG A 1 316 ? 7.245 10.327 -16.854 1.00 62.16 316 ARG A CA 1
ATOM 2415 C C . ARG A 1 316 ? 6.227 9.198 -17.029 1.00 62.16 316 ARG A C 1
ATOM 2417 O O . ARG A 1 316 ? 6.080 8.348 -16.161 1.00 62.16 316 ARG A O 1
ATOM 2424 N N . CYS A 1 317 ? 5.552 9.211 -18.180 1.00 65.31 317 CYS A N 1
ATOM 2425 C CA . CYS A 1 317 ? 4.637 8.162 -18.629 1.00 65.31 317 CYS A CA 1
ATOM 2426 C C . CYS A 1 317 ? 5.408 6.880 -18.988 1.00 65.31 317 CYS A C 1
ATOM 2428 O O . CYS A 1 317 ? 6.538 6.957 -19.471 1.00 65.31 317 CYS A O 1
ATOM 2430 N N . ALA A 1 318 ? 4.771 5.717 -18.818 1.00 67.00 318 ALA A N 1
ATOM 2431 C CA . ALA A 1 318 ? 5.361 4.388 -19.031 1.00 67.00 318 ALA A CA 1
ATOM 2432 C C . ALA A 1 318 ? 6.026 4.193 -20.413 1.00 67.00 318 ALA A C 1
ATOM 2434 O O . ALA A 1 318 ? 6.959 3.405 -20.545 1.00 67.00 318 ALA A O 1
ATOM 2435 N N . LEU A 1 319 ? 5.604 4.951 -21.432 1.00 68.88 319 LEU A N 1
ATOM 2436 C CA . LEU A 1 319 ? 6.147 4.866 -22.790 1.00 68.88 319 LEU A CA 1
ATOM 2437 C C . LEU A 1 319 ? 7.623 5.295 -22.892 1.00 68.88 319 LEU A C 1
ATOM 2439 O O . LEU A 1 319 ? 8.370 4.756 -23.705 1.00 68.88 319 LEU A O 1
ATOM 2443 N N . ASP A 1 320 ? 8.068 6.221 -22.038 1.00 71.94 320 ASP A N 1
ATOM 2444 C CA . ASP A 1 320 ? 9.458 6.699 -22.029 1.00 71.94 320 ASP A CA 1
ATOM 2445 C C . ASP A 1 320 ? 10.443 5.645 -21.488 1.00 71.94 320 ASP A C 1
ATOM 2447 O O . ASP A 1 320 ? 11.656 5.776 -21.671 1.00 71.94 320 ASP A O 1
ATOM 2451 N N . TRP A 1 321 ? 9.939 4.594 -20.834 1.00 72.88 321 TRP A N 1
ATOM 2452 C CA . TRP A 1 321 ? 10.749 3.490 -20.323 1.00 72.88 321 TRP A CA 1
ATOM 2453 C C . TRP A 1 321 ? 11.056 2.429 -21.388 1.00 72.88 321 TRP A C 1
ATOM 2455 O O . TRP A 1 321 ? 12.070 1.740 -21.295 1.00 72.88 321 TRP A O 1
ATOM 2465 N N . LEU A 1 322 ? 10.240 2.346 -22.445 1.00 77.12 322 LEU A N 1
ATOM 2466 C CA . LEU A 1 322 ? 10.400 1.342 -23.498 1.00 77.12 322 LEU A CA 1
ATOM 2467 C C . LEU A 1 322 ? 11.667 1.581 -24.339 1.00 77.12 322 LEU A C 1
ATOM 2469 O O . LEU A 1 322 ? 12.360 0.637 -24.703 1.00 77.12 322 LEU A O 1
ATOM 2473 N N . ALA A 1 323 ? 12.007 2.844 -24.610 1.00 77.12 323 ALA A N 1
ATOM 2474 C CA . ALA A 1 323 ? 13.148 3.215 -25.451 1.00 77.12 323 ALA A CA 1
ATOM 2475 C C . ALA A 1 323 ? 14.517 2.696 -24.944 1.00 77.12 323 ALA A C 1
ATOM 2477 O O . ALA A 1 323 ? 15.235 2.079 -25.731 1.00 77.12 323 ALA A O 1
ATOM 2478 N N . PRO A 1 324 ? 14.909 2.887 -23.667 1.00 77.50 324 PRO A N 1
ATOM 2479 C CA . PRO A 1 324 ? 16.167 2.336 -23.156 1.00 77.50 324 PRO A CA 1
ATOM 2480 C C . PRO A 1 324 ? 16.164 0.807 -23.087 1.00 77.50 324 PRO A C 1
ATOM 2482 O O . PRO A 1 324 ? 17.216 0.202 -23.244 1.00 77.50 324 PRO A O 1
ATOM 2485 N N . LEU A 1 325 ? 15.003 0.176 -22.910 1.00 77.75 325 LEU A N 1
ATOM 2486 C CA . LEU A 1 325 ? 14.881 -1.282 -22.929 1.00 77.75 325 LEU A CA 1
ATOM 2487 C C . LEU A 1 325 ? 15.117 -1.860 -24.325 1.00 77.75 325 LEU A C 1
ATOM 2489 O O . LEU A 1 325 ? 15.876 -2.814 -24.479 1.00 77.75 325 LEU A O 1
ATOM 2493 N N . VAL A 1 326 ? 14.523 -1.237 -25.347 1.00 81.00 326 VAL A N 1
ATOM 2494 C CA . VAL A 1 326 ? 14.767 -1.578 -26.756 1.00 81.00 326 VAL A CA 1
ATOM 2495 C C . VAL A 1 326 ? 16.238 -1.356 -27.113 1.00 81.00 326 VAL A C 1
ATOM 2497 O O . VAL A 1 326 ? 16.828 -2.179 -27.807 1.00 81.00 326 VAL A O 1
ATOM 2500 N N . TRP A 1 327 ? 16.858 -0.291 -26.596 1.00 79.19 327 TRP A N 1
ATOM 2501 C CA . TRP A 1 327 ? 18.283 -0.038 -26.814 1.00 79.19 327 TRP A CA 1
ATOM 2502 C C . TRP A 1 327 ? 19.180 -1.087 -26.142 1.00 79.19 327 TRP A C 1
ATOM 2504 O O . TRP A 1 327 ? 20.127 -1.572 -26.757 1.00 79.19 327 TRP A O 1
ATOM 2514 N N . LEU A 1 328 ? 18.845 -1.507 -24.919 1.00 79.62 328 LEU A N 1
ATOM 2515 C CA . LEU A 1 328 ? 19.577 -2.550 -24.201 1.00 79.62 328 LEU A CA 1
ATOM 2516 C C . LEU A 1 328 ? 19.459 -3.898 -24.930 1.00 79.62 328 LEU A C 1
ATOM 2518 O O . LEU A 1 328 ? 20.476 -4.544 -25.180 1.00 79.62 328 LEU A O 1
ATOM 2522 N N . ALA A 1 329 ? 18.257 -4.265 -25.382 1.00 79.81 329 ALA A N 1
ATOM 2523 C CA . ALA A 1 329 ? 18.036 -5.461 -26.197 1.00 79.81 329 ALA A CA 1
ATOM 2524 C C . ALA A 1 329 ? 18.823 -5.423 -27.522 1.00 79.81 329 ALA A C 1
ATOM 2526 O O . ALA A 1 329 ? 19.457 -6.413 -27.888 1.00 79.81 329 ALA A O 1
ATOM 2527 N N . ALA A 1 330 ? 18.853 -4.274 -28.207 1.00 79.38 330 ALA A N 1
ATOM 2528 C CA . ALA A 1 330 ? 19.640 -4.096 -29.428 1.00 79.38 330 ALA A CA 1
ATOM 2529 C C . ALA A 1 330 ? 21.154 -4.203 -29.167 1.00 79.38 330 ALA A C 1
ATOM 2531 O O . ALA A 1 330 ? 21.867 -4.831 -29.945 1.00 79.38 330 ALA A O 1
ATOM 2532 N N . SER A 1 331 ? 21.647 -3.648 -28.054 1.00 78.38 331 SER A N 1
ATOM 2533 C CA . SER A 1 331 ? 23.061 -3.755 -27.669 1.00 78.38 331 SER A CA 1
ATOM 2534 C C . SER A 1 331 ? 23.464 -5.185 -27.287 1.00 78.38 331 SER A C 1
ATOM 2536 O O . SER A 1 331 ? 24.543 -5.636 -27.662 1.00 78.38 331 SER A O 1
ATOM 2538 N N . ALA A 1 332 ? 22.580 -5.939 -26.626 1.00 77.94 332 ALA A N 1
ATOM 2539 C CA . ALA A 1 332 ? 22.811 -7.348 -26.322 1.00 77.94 332 ALA A CA 1
ATOM 2540 C C . ALA A 1 332 ? 22.860 -8.192 -27.605 1.00 77.94 332 ALA A C 1
ATOM 2542 O O . ALA A 1 332 ? 23.778 -8.991 -27.782 1.00 77.94 332 ALA A O 1
ATOM 2543 N N . LEU A 1 333 ? 21.928 -7.956 -28.537 1.00 79.56 333 LEU A N 1
ATOM 2544 C CA . LEU A 1 333 ? 21.943 -8.589 -29.859 1.00 79.56 333 LEU A CA 1
ATOM 2545 C C . LEU A 1 333 ? 23.222 -8.262 -30.634 1.00 79.56 333 LEU A C 1
ATOM 2547 O O . LEU A 1 333 ? 23.780 -9.146 -31.276 1.00 79.56 333 LEU A O 1
ATOM 2551 N N . PHE A 1 334 ? 23.725 -7.030 -30.536 1.00 79.00 334 PHE A N 1
ATOM 2552 C CA . PHE A 1 334 ? 24.988 -6.638 -31.157 1.00 79.00 334 PHE A CA 1
ATOM 2553 C C . PHE A 1 334 ? 26.184 -7.427 -30.608 1.00 79.00 334 PHE A C 1
ATOM 2555 O O . PHE A 1 334 ? 26.996 -7.921 -31.386 1.00 79.00 334 PHE A O 1
ATOM 2562 N N . VAL A 1 335 ? 26.277 -7.598 -29.286 1.00 77.50 335 VAL A N 1
ATOM 2563 C CA . VAL A 1 335 ? 27.365 -8.369 -28.655 1.00 77.50 335 VAL A CA 1
ATOM 2564 C C . VAL A 1 335 ? 27.303 -9.843 -29.060 1.00 77.50 335 VAL A C 1
ATOM 2566 O O . VAL A 1 335 ? 28.324 -10.417 -29.433 1.00 77.50 335 VAL A O 1
ATOM 2569 N N . VAL A 1 336 ? 26.107 -10.443 -29.061 1.00 77.62 336 VAL A N 1
ATOM 2570 C CA . VAL A 1 336 ? 25.905 -11.832 -29.517 1.00 77.62 336 VAL A CA 1
ATOM 2571 C C . VAL A 1 336 ? 26.282 -11.980 -30.993 1.00 77.62 336 VAL A C 1
ATOM 2573 O O . VAL A 1 336 ? 26.959 -12.929 -31.376 1.00 77.62 336 VAL A O 1
ATOM 2576 N N . SER A 1 337 ? 25.896 -11.009 -31.815 1.00 75.75 337 SER A N 1
ATOM 2577 C CA . SER A 1 337 ? 26.197 -10.968 -33.244 1.00 75.75 337 SER A CA 1
ATOM 2578 C C . SER A 1 337 ? 27.698 -10.835 -33.525 1.00 75.75 337 SER A C 1
ATOM 2580 O O . SER A 1 337 ? 28.218 -11.518 -34.404 1.00 75.75 337 SER A O 1
ATOM 2582 N N . ALA A 1 338 ? 28.409 -9.993 -32.768 1.00 75.75 338 ALA A N 1
ATOM 2583 C CA . ALA A 1 338 ? 29.862 -9.857 -32.864 1.00 75.75 338 ALA A CA 1
ATOM 2584 C C . ALA A 1 338 ? 30.574 -11.155 -32.451 1.00 75.75 338 ALA A C 1
ATOM 2586 O O . ALA A 1 338 ? 31.483 -11.605 -33.144 1.00 75.75 338 ALA A O 1
ATOM 2587 N N . TYR A 1 339 ? 30.103 -11.803 -31.382 1.00 77.00 339 TYR A N 1
ATOM 2588 C CA . TYR A 1 339 ? 30.632 -13.091 -30.938 1.00 77.00 339 TYR A CA 1
ATOM 2589 C C . TYR A 1 339 ? 30.409 -14.207 -31.972 1.00 77.00 339 TYR A C 1
ATOM 2591 O O . TYR A 1 339 ? 31.277 -15.053 -32.180 1.00 77.00 339 TYR A O 1
ATOM 2599 N N . MET A 1 340 ? 29.262 -14.222 -32.656 1.00 74.94 340 MET A N 1
ATOM 2600 C CA . MET A 1 340 ? 28.984 -15.217 -33.699 1.00 74.94 340 MET A CA 1
ATOM 2601 C C . MET A 1 340 ? 29.787 -14.993 -34.986 1.00 74.94 340 MET A C 1
ATOM 2603 O O . MET A 1 340 ? 30.116 -15.968 -35.665 1.00 74.94 340 MET A O 1
ATOM 2607 N N . TRP A 1 341 ? 30.151 -13.746 -35.299 1.00 77.81 341 TRP A N 1
ATOM 2608 C CA . TRP A 1 341 ? 31.000 -13.433 -36.451 1.00 77.81 341 TRP A CA 1
ATOM 2609 C C . TRP A 1 341 ? 32.404 -14.032 -36.312 1.00 77.81 341 TRP A C 1
ATOM 2611 O O . TRP A 1 341 ? 32.889 -14.668 -37.246 1.00 77.81 341 TRP A O 1
ATOM 2621 N N . ASP A 1 342 ? 33.015 -13.918 -35.129 1.00 71.44 342 ASP A N 1
ATOM 2622 C CA . ASP A 1 342 ? 34.335 -14.507 -34.854 1.00 71.44 342 ASP A CA 1
ATOM 2623 C C . ASP A 1 342 ? 34.317 -16.047 -34.891 1.00 71.44 342 ASP A C 1
ATOM 2625 O O . ASP A 1 342 ? 35.338 -16.675 -35.160 1.00 71.44 342 ASP A O 1
ATOM 2629 N N . ASN A 1 343 ? 33.146 -16.664 -34.706 1.00 77.31 343 ASN A N 1
ATOM 2630 C CA . ASN A 1 343 ? 32.951 -18.112 -34.815 1.00 77.31 343 ASN A CA 1
ATOM 2631 C C . ASN A 1 343 ? 32.577 -18.580 -36.240 1.00 77.31 343 ASN A C 1
ATOM 2633 O O . ASN A 1 343 ? 32.169 -19.726 -36.426 1.00 77.31 343 ASN A O 1
ATOM 2637 N N . GLY A 1 344 ? 32.711 -17.715 -37.254 1.00 80.88 344 GLY A N 1
ATOM 2638 C CA . GLY A 1 344 ? 32.531 -18.075 -38.666 1.00 80.88 344 GLY A CA 1
ATOM 2639 C C . GLY A 1 344 ? 31.084 -18.053 -39.166 1.00 80.88 344 GLY A C 1
ATOM 2640 O O . GLY A 1 344 ? 30.819 -18.489 -40.286 1.00 80.88 344 GLY A O 1
ATOM 2641 N N . VAL A 1 345 ? 30.139 -17.522 -38.383 1.00 75.12 345 VAL A N 1
ATOM 2642 C CA . VAL A 1 345 ? 28.725 -17.423 -38.780 1.00 75.12 345 VAL A CA 1
ATOM 2643 C C . VAL A 1 345 ? 28.438 -16.026 -39.340 1.00 75.12 345 VAL A C 1
ATOM 2645 O O . VAL A 1 345 ? 27.793 -15.186 -38.710 1.00 75.12 345 VAL A O 1
ATOM 2648 N N . ALA A 1 346 ? 28.963 -15.757 -40.538 1.00 68.06 346 ALA A N 1
ATOM 2649 C CA . ALA A 1 346 ? 28.949 -14.422 -41.143 1.00 68.06 346 ALA A CA 1
ATOM 2650 C C . ALA A 1 346 ? 27.529 -13.868 -41.393 1.00 68.06 346 ALA A C 1
ATOM 2652 O O . ALA A 1 346 ? 27.283 -12.676 -41.227 1.00 68.06 346 ALA A O 1
ATOM 2653 N N . GLU A 1 347 ? 26.556 -14.713 -41.733 1.00 69.44 347 GLU A N 1
ATOM 2654 C CA . GLU A 1 347 ? 25.206 -14.243 -42.085 1.00 69.44 347 GLU A CA 1
ATOM 2655 C C . GLU A 1 347 ? 24.450 -13.618 -40.899 1.00 69.44 347 GLU A C 1
ATOM 2657 O O . GLU A 1 347 ? 23.686 -12.668 -41.076 1.00 69.44 347 GLU A O 1
ATOM 2662 N N . ILE A 1 348 ? 24.716 -14.078 -39.671 1.00 67.25 348 ILE A N 1
ATOM 2663 C CA . ILE A 1 348 ? 24.074 -13.548 -38.457 1.00 67.25 348 ILE A CA 1
ATOM 2664 C C . ILE A 1 348 ? 24.696 -12.203 -38.051 1.00 67.25 348 ILE A C 1
ATOM 2666 O O . ILE A 1 348 ? 23.996 -11.324 -37.544 1.00 67.25 348 ILE A O 1
ATOM 2670 N N . GLY A 1 349 ? 25.984 -11.998 -38.345 1.00 65.81 349 GLY A N 1
ATOM 2671 C CA . GLY A 1 349 ? 26.694 -10.774 -37.981 1.00 65.81 349 GLY A CA 1
ATOM 2672 C C . GLY A 1 349 ? 26.138 -9.512 -38.633 1.00 65.81 349 GLY A C 1
ATOM 2673 O O . GLY A 1 349 ? 25.994 -8.480 -37.977 1.00 65.81 349 GLY A O 1
ATOM 2674 N N . ILE A 1 350 ? 25.779 -9.591 -39.917 1.00 73.31 350 ILE A N 1
ATOM 2675 C CA . ILE A 1 350 ? 25.266 -8.434 -40.669 1.00 73.31 350 ILE A CA 1
ATOM 2676 C C . ILE A 1 350 ? 23.920 -7.979 -40.094 1.00 73.31 350 ILE A C 1
ATOM 2678 O O . ILE A 1 350 ? 23.694 -6.780 -39.922 1.00 73.31 350 ILE A O 1
ATOM 2682 N N . ALA A 1 351 ? 23.046 -8.921 -39.729 1.00 71.25 351 ALA A N 1
ATOM 2683 C CA . ALA A 1 351 ? 21.737 -8.614 -39.160 1.00 71.25 351 ALA A CA 1
ATOM 2684 C C . ALA A 1 351 ? 21.845 -7.876 -37.813 1.00 71.25 351 ALA A C 1
ATOM 2686 O O . ALA A 1 351 ? 21.129 -6.894 -37.593 1.00 71.25 351 ALA A O 1
ATOM 2687 N N . GLY A 1 352 ? 22.769 -8.284 -36.935 1.00 70.50 352 GLY A N 1
ATOM 2688 C CA . GLY A 1 352 ? 22.986 -7.593 -35.661 1.00 70.50 352 GLY A CA 1
ATOM 2689 C C . GLY A 1 352 ? 23.595 -6.199 -35.825 1.00 70.50 352 GLY A C 1
ATOM 2690 O O . GLY A 1 352 ? 23.192 -5.270 -35.122 1.00 70.50 352 GLY A O 1
ATOM 2691 N N . TRP A 1 353 ? 24.486 -6.006 -36.802 1.00 72.31 353 TRP A N 1
ATOM 2692 C CA . TRP A 1 353 ? 25.010 -4.678 -37.145 1.00 72.31 353 TRP A CA 1
ATOM 2693 C C . TRP A 1 353 ? 23.922 -3.748 -37.693 1.00 72.31 353 TRP A C 1
ATOM 2695 O O . TRP A 1 353 ? 23.817 -2.602 -37.251 1.00 72.31 353 TRP A O 1
ATOM 2705 N N . VAL A 1 354 ? 23.069 -4.234 -38.599 1.00 75.88 354 VAL A N 1
ATOM 2706 C CA . VAL A 1 354 ? 21.946 -3.451 -39.143 1.00 75.88 354 VAL A CA 1
ATOM 2707 C C . VAL A 1 354 ? 20.952 -3.077 -38.039 1.00 75.88 354 VAL A C 1
ATOM 2709 O O . VAL A 1 354 ? 20.531 -1.921 -37.964 1.00 75.88 354 VAL A O 1
ATOM 2712 N N . ALA A 1 355 ? 20.630 -4.004 -37.131 1.00 72.88 355 ALA A N 1
ATOM 2713 C CA . ALA A 1 355 ? 19.759 -3.732 -35.986 1.00 72.88 355 ALA A CA 1
ATOM 2714 C C . ALA A 1 355 ? 20.365 -2.694 -35.023 1.00 72.88 355 ALA A C 1
ATOM 2716 O O . ALA A 1 355 ? 19.667 -1.783 -34.568 1.00 72.88 355 ALA A O 1
ATOM 2717 N N . ALA A 1 356 ? 21.671 -2.778 -34.752 1.00 71.25 356 ALA A N 1
ATOM 2718 C CA . ALA A 1 356 ? 22.367 -1.814 -33.906 1.00 71.25 356 ALA A CA 1
ATOM 2719 C C . ALA A 1 356 ? 22.375 -0.413 -34.532 1.00 71.25 356 ALA A C 1
ATOM 2721 O O . ALA A 1 356 ? 21.995 0.554 -33.865 1.00 71.25 356 ALA A O 1
ATOM 2722 N N . VAL A 1 357 ? 22.715 -0.300 -35.820 1.00 78.69 357 VAL A N 1
ATOM 2723 C CA . VAL A 1 357 ? 22.716 0.982 -36.542 1.00 78.69 357 VAL A CA 1
ATOM 2724 C C . VAL A 1 357 ? 21.307 1.577 -36.623 1.00 78.69 357 VAL A C 1
ATOM 2726 O O . VAL A 1 357 ? 21.152 2.780 -36.419 1.00 78.69 357 VAL A O 1
ATOM 2729 N N . ALA A 1 358 ? 20.269 0.760 -36.828 1.00 77.19 358 ALA A N 1
ATOM 2730 C CA . ALA A 1 358 ? 18.873 1.208 -36.846 1.00 77.19 358 ALA A CA 1
ATOM 2731 C C . ALA A 1 358 ? 18.354 1.667 -35.466 1.00 77.19 358 ALA A C 1
ATOM 2733 O O . ALA A 1 358 ? 17.469 2.524 -35.386 1.00 77.19 358 ALA A O 1
ATOM 2734 N N . SER A 1 359 ? 18.920 1.154 -34.367 1.00 76.44 359 SER A N 1
ATOM 2735 C CA . SER A 1 359 ? 18.527 1.541 -33.003 1.00 76.44 359 SER A CA 1
ATOM 2736 C C . SER A 1 359 ? 18.979 2.960 -32.617 1.00 76.44 359 SER A C 1
ATOM 2738 O O . SER A 1 359 ? 18.303 3.638 -31.838 1.00 76.44 359 SER A O 1
ATOM 2740 N N . VAL A 1 360 ? 20.078 3.456 -33.202 1.00 76.00 360 VAL A N 1
ATOM 2741 C CA . VAL A 1 360 ? 20.635 4.793 -32.925 1.00 76.00 360 VAL A CA 1
ATOM 2742 C C . VAL A 1 360 ? 19.666 5.928 -33.307 1.00 76.00 360 VAL A C 1
ATOM 2744 O O . VAL A 1 360 ? 19.369 6.762 -32.445 1.00 76.00 360 VAL A O 1
ATOM 2747 N N . PRO A 1 361 ? 19.107 5.999 -34.534 1.00 75.88 361 PRO A N 1
ATOM 2748 C CA . PRO A 1 361 ? 18.137 7.032 -34.884 1.00 75.88 361 PRO A CA 1
ATOM 2749 C C . PRO A 1 361 ? 16.838 6.911 -34.079 1.00 75.88 361 PRO A C 1
ATOM 2751 O O . PRO A 1 361 ? 16.295 7.940 -33.681 1.00 75.88 361 PRO A O 1
ATOM 2754 N N . ALA A 1 362 ? 16.373 5.700 -33.748 1.00 73.75 362 ALA A N 1
ATOM 2755 C CA . ALA A 1 362 ? 15.205 5.512 -32.880 1.00 73.75 362 ALA A CA 1
ATOM 2756 C C . ALA A 1 362 ? 15.431 6.102 -31.474 1.00 73.75 362 ALA A C 1
ATOM 2758 O O . ALA A 1 362 ? 14.566 6.802 -30.936 1.00 73.75 362 ALA A O 1
ATOM 2759 N N . PHE A 1 363 ? 16.627 5.907 -30.911 1.00 73.75 363 PHE A N 1
ATOM 2760 C CA . PHE A 1 363 ? 17.027 6.503 -29.638 1.00 73.75 363 PHE A CA 1
ATOM 2761 C C . PHE A 1 363 ? 17.108 8.038 -29.711 1.00 73.75 363 PHE A C 1
ATOM 2763 O O . PHE A 1 363 ? 16.572 8.736 -28.843 1.00 73.75 363 PHE A O 1
ATOM 2770 N N . ILE A 1 364 ? 17.705 8.587 -30.776 1.00 76.12 364 ILE A N 1
ATOM 2771 C CA . ILE A 1 364 ? 17.790 10.042 -30.993 1.00 76.12 364 ILE A CA 1
ATOM 2772 C C . ILE A 1 364 ? 16.388 10.652 -31.139 1.00 76.12 364 ILE A C 1
ATOM 2774 O O . ILE A 1 364 ? 16.096 11.674 -30.508 1.00 76.12 364 ILE A O 1
ATOM 2778 N N . ILE A 1 365 ? 15.495 10.015 -31.903 1.00 77.06 365 ILE A N 1
ATOM 2779 C CA . ILE A 1 365 ? 14.100 10.448 -32.063 1.00 77.06 365 ILE A CA 1
ATOM 2780 C C . ILE A 1 365 ? 13.375 10.426 -30.713 1.00 77.06 365 ILE A C 1
ATOM 2782 O O . ILE A 1 365 ? 12.683 11.395 -30.391 1.00 77.06 365 ILE A O 1
ATOM 2786 N N . GLY A 1 366 ? 13.575 9.398 -29.882 1.00 73.31 366 GLY A N 1
ATOM 2787 C CA . GLY A 1 366 ? 13.028 9.342 -28.521 1.00 73.31 366 GLY A CA 1
ATOM 2788 C C . GLY A 1 366 ? 13.496 10.508 -27.637 1.00 73.31 366 GLY A C 1
ATOM 2789 O O . GLY A 1 366 ? 12.681 11.190 -27.001 1.00 73.31 366 GLY A O 1
ATOM 2790 N N . ILE A 1 367 ? 14.797 10.825 -27.656 1.00 72.50 367 ILE A N 1
ATOM 2791 C CA . ILE A 1 367 ? 15.354 11.964 -26.905 1.00 72.50 367 ILE A CA 1
ATOM 2792 C C . ILE A 1 367 ? 14.756 13.292 -27.388 1.00 72.50 367 ILE A C 1
ATOM 2794 O O . ILE A 1 367 ? 14.343 14.115 -26.559 1.00 72.50 367 ILE A O 1
ATOM 2798 N N . VAL A 1 368 ? 14.696 13.513 -28.704 1.00 75.19 368 VAL A N 1
ATOM 2799 C CA . VAL A 1 368 ? 14.214 14.769 -29.304 1.00 75.19 368 VAL A CA 1
ATOM 2800 C C . VAL A 1 368 ? 12.709 14.950 -29.088 1.00 75.19 368 VAL A C 1
ATOM 2802 O O . VAL A 1 368 ? 12.270 16.045 -28.721 1.00 75.19 368 VAL A O 1
ATOM 2805 N N . SER A 1 369 ? 11.921 13.885 -29.226 1.00 73.19 369 SER A N 1
ATOM 2806 C CA . SER A 1 369 ? 10.461 13.920 -29.053 1.00 73.19 369 SER A CA 1
ATOM 2807 C C . SER A 1 369 ? 10.074 14.244 -27.608 1.00 73.19 369 SER A C 1
ATOM 2809 O O . SER A 1 369 ? 9.186 15.068 -27.372 1.00 73.19 369 SER A O 1
ATOM 2811 N N . SER A 1 370 ? 10.835 13.735 -26.629 1.00 64.94 370 SER A N 1
ATOM 2812 C CA . SER A 1 370 ? 10.610 14.033 -25.205 1.00 64.94 370 SER A CA 1
ATOM 2813 C C . SER A 1 370 ? 10.799 15.515 -24.831 1.00 64.94 370 SER A C 1
ATOM 2815 O O . SER A 1 370 ? 10.308 15.961 -23.792 1.00 64.94 370 SER A O 1
ATOM 2817 N N . LYS A 1 371 ? 11.482 16.314 -25.669 1.00 66.06 371 LYS A N 1
ATOM 2818 C CA . LYS A 1 371 ? 11.640 17.764 -25.454 1.00 66.06 371 LYS A CA 1
ATOM 2819 C C . LYS A 1 371 ? 10.440 18.582 -25.946 1.00 66.06 371 LYS A C 1
ATOM 2821 O O . LYS A 1 371 ? 10.219 19.671 -25.418 1.00 66.06 371 LYS A O 1
ATOM 2826 N N . LYS A 1 372 ? 9.655 18.087 -26.912 1.00 60.69 372 LYS A N 1
ATOM 2827 C CA . LYS A 1 372 ? 8.517 18.835 -27.487 1.00 60.69 372 LYS A CA 1
ATOM 2828 C C . LYS A 1 372 ? 7.235 18.748 -26.650 1.00 60.69 372 LYS A C 1
ATOM 2830 O O . LYS A 1 372 ? 6.461 19.699 -26.661 1.00 60.69 372 LYS A O 1
ATOM 2835 N N . ALA A 1 373 ? 7.054 17.699 -25.846 1.00 57.25 373 ALA A N 1
ATOM 2836 C CA . ALA A 1 373 ? 5.853 17.504 -25.019 1.00 57.25 373 ALA A CA 1
ATOM 2837 C C . ALA A 1 373 ? 5.713 18.473 -23.818 1.00 57.25 373 ALA A C 1
ATOM 2839 O O . ALA A 1 373 ? 4.742 18.405 -23.075 1.00 57.25 373 ALA A O 1
ATOM 2840 N N . LYS A 1 374 ? 6.671 19.388 -23.600 1.00 49.94 374 LYS A N 1
ATOM 2841 C CA . LYS A 1 374 ? 6.720 20.274 -22.422 1.00 49.94 374 LYS A CA 1
ATOM 2842 C C . LYS A 1 374 ? 6.202 21.700 -22.632 1.00 49.94 374 LYS A C 1
ATOM 2844 O O . LYS A 1 374 ? 6.444 22.549 -21.776 1.00 49.94 374 LYS A O 1
ATOM 2849 N N . LYS A 1 375 ? 5.485 21.990 -23.720 1.00 47.84 375 LYS A N 1
ATOM 2850 C CA . LYS A 1 375 ? 4.664 23.210 -23.773 1.00 47.84 375 LYS A CA 1
ATOM 2851 C C . LYS A 1 375 ? 3.283 22.876 -23.206 1.00 47.84 375 LYS A C 1
ATOM 2853 O O . LYS A 1 375 ? 2.503 22.264 -23.930 1.00 47.84 375 LYS A O 1
ATOM 2858 N N . PRO A 1 376 ? 2.968 23.238 -21.944 1.00 50.88 376 PRO A N 1
ATOM 2859 C CA . PRO A 1 376 ? 1.591 23.170 -21.487 1.00 50.88 376 PRO A CA 1
ATOM 2860 C C . PRO A 1 376 ? 0.767 24.046 -22.427 1.00 50.88 376 PRO A C 1
ATOM 2862 O O . PRO A 1 376 ? 1.114 25.210 -22.659 1.00 50.88 376 PRO A O 1
ATOM 2865 N N . ALA A 1 377 ? -0.275 23.463 -23.015 1.00 49.66 377 ALA A N 1
ATOM 2866 C CA . ALA A 1 377 ? -1.288 24.218 -23.720 1.00 49.66 377 ALA A CA 1
ATOM 2867 C C . ALA A 1 377 ? -1.781 25.295 -22.748 1.00 49.66 377 ALA A C 1
ATOM 2869 O O . ALA A 1 377 ? -2.390 24.986 -21.725 1.00 49.66 377 ALA A O 1
ATOM 2870 N N . LYS A 1 378 ? -1.435 26.561 -23.014 1.00 52.03 378 LYS A N 1
ATOM 2871 C CA . LYS A 1 378 ? -2.075 27.691 -22.347 1.00 52.03 378 LYS A CA 1
ATOM 2872 C C . LYS A 1 378 ? -3.554 27.553 -22.677 1.00 52.03 378 LYS A C 1
ATOM 2874 O O . LYS A 1 378 ? -3.939 27.789 -23.818 1.00 52.03 378 LYS A O 1
ATOM 2879 N N . ALA A 1 379 ? -4.332 27.104 -21.697 1.00 48.50 379 ALA A N 1
ATOM 2880 C CA . ALA A 1 379 ? -5.777 27.067 -21.772 1.00 48.50 379 ALA A CA 1
ATOM 2881 C C . ALA A 1 379 ? -6.248 28.460 -22.194 1.00 48.50 379 ALA A C 1
ATOM 2883 O O . ALA A 1 379 ? -6.030 29.449 -21.486 1.00 48.50 379 ALA A O 1
ATOM 2884 N N . ALA A 1 380 ? -6.814 28.533 -23.394 1.00 48.12 380 ALA A N 1
ATOM 2885 C CA . ALA A 1 380 ? -7.528 29.697 -23.861 1.00 48.12 380 ALA A CA 1
ATOM 2886 C C . ALA A 1 380 ? -8.714 29.892 -22.911 1.00 48.12 380 ALA A C 1
ATOM 2888 O O . ALA A 1 380 ? -9.693 29.155 -22.967 1.00 48.12 380 ALA A O 1
ATOM 2889 N N . LYS A 1 381 ? -8.601 30.860 -21.997 1.00 48.78 381 LYS A N 1
ATOM 2890 C CA . LYS A 1 381 ? -9.762 31.454 -21.335 1.00 48.78 381 LYS A CA 1
ATOM 2891 C C . LYS A 1 381 ? -10.525 32.236 -22.403 1.00 48.78 381 LYS A C 1
ATOM 2893 O O . LYS A 1 381 ? -10.291 33.429 -22.582 1.00 48.78 381 LYS A O 1
ATOM 2898 N N . THR A 1 382 ? -11.394 31.564 -23.147 1.00 51.47 382 THR A N 1
ATOM 2899 C CA . THR A 1 382 ? -12.516 32.225 -23.814 1.00 51.47 382 THR A CA 1
ATOM 2900 C C . THR A 1 382 ? -13.487 32.642 -22.722 1.00 51.47 382 THR A C 1
ATOM 2902 O O . THR A 1 382 ? -14.062 31.805 -22.033 1.00 51.47 382 THR A O 1
ATOM 2905 N N . GLY A 1 383 ? -13.570 33.953 -22.508 1.00 52.00 383 GLY A N 1
ATOM 2906 C CA . GLY A 1 383 ? -14.571 34.558 -21.652 1.00 52.00 383 GLY A CA 1
ATOM 2907 C C . GLY A 1 383 ? -15.947 34.394 -22.277 1.00 52.00 383 GLY A C 1
ATOM 2908 O O . GLY A 1 383 ? -16.164 34.798 -23.417 1.00 52.00 383 GLY A O 1
ATOM 2909 N N . GLU A 1 384 ? -16.867 33.835 -21.506 1.00 45.34 384 GLU A N 1
ATOM 2910 C CA . GLU A 1 384 ? -18.291 33.885 -21.786 1.00 45.34 384 GLU A CA 1
ATOM 2911 C C . GLU A 1 384 ? -18.873 35.011 -20.927 1.00 45.34 384 GLU A C 1
ATOM 2913 O O . GLU A 1 384 ? -19.044 34.888 -19.716 1.00 45.34 384 GLU A O 1
ATOM 2918 N N . LYS A 1 385 ? -19.063 36.172 -21.561 1.00 54.50 385 LYS A N 1
ATOM 2919 C CA . LYS A 1 385 ? -20.050 37.161 -21.134 1.00 54.50 385 LYS A CA 1
ATOM 2920 C C . LYS A 1 385 ? -21.342 36.812 -21.865 1.00 54.50 385 LYS A C 1
ATOM 2922 O O . LYS A 1 385 ? -21.386 37.007 -23.082 1.00 54.50 385 LYS A O 1
ATOM 2927 N N . LYS A 1 386 ? -22.368 36.389 -21.134 1.00 51.78 386 LYS A N 1
ATOM 2928 C CA . LYS A 1 386 ? -23.737 36.894 -21.276 1.00 51.78 386 LYS A CA 1
ATOM 2929 C C . LYS A 1 386 ? -24.586 36.485 -20.088 1.00 51.78 386 LYS A C 1
ATOM 2931 O O . LYS A 1 386 ? -24.495 35.304 -19.699 1.00 51.78 386 LYS A O 1
#

Secondary structure (DSSP, 8-state):
-EE-TTT--EE-TT-SB-TTT--B---HHHHHHHHHHHHHHHHHHHHHHHT--GGG-EEE-TTT--EEETT-SB-TTT-PBPPHHHHHHHHHHHHHHHHHHHHHHHHHTTTTTS-------PPPPPP-PPPPP----PPPP-------S----------------TTSPP----TT-----PPPPHHHHHHHHHHHHHHHHHHHHHHHHHHHHHHHTSPPPPP---------------HHHHHHHHHHHHHHHHHHHHHHHHHHHSTT--HHHHHHHH---S-HHHHHHHHHHHHHHHHHHHHHHHHHHHHHTT-S-THHHHHHHHHHHHHHHHHHHHHHHHTT-HHHHHHHHHHHHHHHHHHHHHHHHHHHTT------------

Radius of gyration: 37.9 Å; chains: 1; bounding box: 101×79×97 Å

InterPro domains:
  IPR025874 Double zinc ribbon [PF12773] (4-79)

Organism: NCBI:txid2840951

Foldseek 3Di:
DAADPPPRDDDDPPDQADPPPRHGRPPVVVVVVVVVVVVVVVVVVLVVLLPDDQQLDWDQDPPPRDTGRLPDQADPPPRHGDDPVSNVVSVVSNVSSVVSVVVVCVVCVVVVVPDDPPPPDDDPDPDDDDDDDDPPPDDDDDDDDDDDDDDPPPPDPPPPPPDDPPPDPPPPPPVNDPPPDDDDDPVRVVVVVVVVVVVVVVVVVVVVVVVVVVVVPPPDPDDDDDDDDDDDDDDDPPVVVVVVVVLVVVLVVVVVVVVVVVVVVPPDDPPCCVVVVPPPCPDPVVVVVVVVLVVLLSVLVSVLVVLVVCVVVVNDDPVLNVLSVLLNVLSVLQVVLVVVVVVVNVVSNVVSVVSNVVSVVVSVCSVVVVVVVPDDPPPPPPDDDD

Sequence (386 aa):
MTKCRVCGELNPDGNKFCAACGARLEDNAKAALTEALENAEKEFDKDSLVSMDKSRITYVCSVCGSVNRIDQDKCSRCGKPRPRSEYINALRRIKQGEALREERATLVAPIAVAAPVPVLEPEPAPEPEPQPEPEQTSAPAPVVQAVSGQAPAVQQPFVIVPYVNPTQPLWQYNPNQLYRYEAYTPEELEARRQQREMEEMQRKMQEAASAAAANAAQPAPATEAGAPVAAKAKKSRLKPALIGILSLAAVVVLAITCFMADLTVYGGKSAVDMFTWQVRIENTWQFVLQVSAIAMICLAAFTFIYSFIRLIVGKRCALDWLAPLVWLAASALFVVSAYMWDNGVAEIGIAGWVAAVASVPAFIIGIVSSKKAKKPAKAAKTGEKK

pLDDT: mean 74.33, std 16.35, range [43.38, 97.88]